Protein 5CGZ (pdb70)

GO terms:
  GO:0019396 gallate catabolic process (P, IDA)
  GO:0047584 4-oxalmesaconate hydratase activity (F, IDA)

CATH classification: 3.40.50.10320

B-factor: mean 38.68, std 11.39, range [23.69, 108.83]

Secondary structure (DSSP, 8-state):
--EEEEEESSTTHHHHHHHHHHHHHHHTT-EEEEEES---TTTS-HHHHHSTT--HHHHHHHHHHHHHHHHHHHTEEEEE----SSS----HHHHHHHHHHHHHH--S-EEE--S--TT-THHHHHHHHHHHHHHHHH-TTSSTTSPPP----EEEE--SSTTTTT---SEEEE-GGGHHHHHHHHTTSTT-HHHHHHHHHHHHHHHHHHHHTT-TT-------EEEEEESS----S---/--EEEEEESSTTHHHHHHHHHHHHHHHTT-EEEEEES---TTTS-HHHHTSTT--HHHHHHHHHHHHHHHHHHHTEEEEE----SSS----HHHHHHHHHHHHHH--S-EEE--S--TT-THHHHHHHHHHHHHHHTT-TTSSTTSPPP----EEEE--SSTTTTT---SEEEE-GGGHHHHHHHHTTSTT-HHHHHHHHHHHHHHHHHHHHTT-TT-S-----EEEEEESS----S---

Sequence (480 aa):
MKSSALVVSAHSADFVWRAGGAIALHAEQGYAMHVVCLSFGERGEESAKLWRKGEMTEAKVKDARREEEAMAAAEEILGASVEFFDIGDYPMRADKDTLFRRLADVYRRVQPEFVLSHSLKDPYNYDHPLAMHLAQEARIIAQAEGYKPGEKIVGAPPVYAFEPHQPEQCEWRPDTFLDITSVWDKKYAAIQCMAGQEHLWEYYTRVALQRGVQAKRNVGITSARNIVYAEGLQSVFPRVTENLAMKSSALVVSAHSADFVWRAGGAIALHAEQGYAMHVVCLSFGERGEESAKLWRKGEMTEAKVKDARREEEAMAAAEILGASVEFFDIGDYPMRADKDDTLFRRLADVYRRVQPEEFVLSHSLKDPYNYDHPLAMHLAQEARIIAQAEGYKPGEKIVGAPPVYAFEPHQPEQCEWRPDTFLDITSVWDKKYAAIQCMAGQEHLWEEYYTRVALQRGVQAKRNVGITSARNIVYAEGLQSSVFPRVTEENLA

Organism: Pseudomonas putida (strain ATCC 47054 / DSM 6125 / CFBP 8728 / NCIMB 11950 / KT2440) (NCBI:txid160488)

Solvent-accessible surface area: 23777 Å² total; per-residue (Å²): 181,94,9,0,0,0,0,0,0,0,2,10,1,0,0,9,22,0,0,0,2,0,0,24,25,26,98,100,33,27,46,3,18,0,0,0,0,0,3,0,2,115,31,50,4,55,113,25,94,183,122,59,156,37,61,64,67,102,0,44,79,37,13,73,117,23,2,87,44,0,2,138,54,1,43,15,65,29,33,36,19,62,51,18,1,90,80,0,167,40,96,151,108,13,18,72,119,0,0,47,2,0,22,149,24,50,7,70,18,0,4,0,4,5,80,116,15,86,126,15,184,6,13,19,46,0,1,98,12,0,31,93,0,9,95,38,0,56,43,132,67,29,93,106,88,81,154,60,3,51,79,9,56,0,48,8,1,16,9,68,62,17,138,103,4,123,14,151,25,62,51,56,37,50,0,36,82,3,21,121,81,6,72,36,0,0,84,26,2,61,32,36,80,151,56,40,90,66,6,31,135,26,1,65,108,28,0,104,68,7,42,164,113,59,33,125,131,32,56,92,88,16,56,45,1,10,1,7,54,37,59,79,123,175,149,63,185,98,159,140,180,96,7,0,0,0,0,0,0,0,2,8,0,0,0,10,21,0,0,0,2,0,0,23,25,25,100,93,29,34,42,4,19,0,0,0,0,0,3,0,1,115,30,49,4,59,106,27,94,187,121,66,157,37,63,66,66,100,0,43,75,30,10,83,126,20,1,106,42,0,2,146,63,1,42,15,64,30,48,48,12,64,40,18,2,88,77,0,167,38,92,149,97,8,16,69,107,0,0,45,4,0,20,149,23,54,8,83,20,0,4,0,5,5,79,114,17,84,129,14,185,5,12,20,48,0,1,97,12,0,29,95,0,10,94,40,0,55,42,133,65,30,92,105,88,81,159,62,4,50,78,10,56,0,49,9,1,15,9,69,62,18,136,98,5,120,14,153,26,64,48,58,36,51,0,47,81,0,29,104,69,6,64,36,0,0,31,19,2,58,23,34,64,162,56,13,87,66,5,20,127,27,1,66,109,29,0,103,70,6,38,159,111,59,33,118,131,39,106,142,112,13,54,48,0,11,1,8,55,39,56,75,123,172,148,61,184,99,159,140

Nearest PDB structures (foldseek):
  5cgz-assembly1_A  TM=1.004E+00  e=6.750E-50  Pseudomonas putida KT2440
  8bgo-assembly1_C  TM=8.346E-01  e=3.603E-15  Thermococcus chitonophagus
  1uan-assembly1_B  TM=8.694E-01  e=1.358E-13  Thermus thermophilus
  1uan-assembly1_A  TM=8.519E-01  e=3.733E-13  Thermus thermophilus
  2ixd-assembly1_A  TM=7.997E-01  e=9.501E-14  Bacillus cereus

InterPro domains:
  IPR003737 N-acetylglucosaminyl phosphatidylinositol deacetylase-related [PF02585] (23-149)
  IPR003737 N-acetylglucosaminyl phosphatidylinositol deacetylase-related [PTHR12993] (14-216)
  IPR024078 Putative deacetylase LmbE-like domain superfamily [G3DSA:3.40.50.10320] (19-258)
  IPR024078 Putative deacetylase LmbE-like domain superfamily [SSF102588] (19-257)

Radius of gyration: 28.7 Å; Cα contacts (8 Å, |Δi|>4): 926; chains: 2; bounding box: 72×42×91 Å

Foldseek 3Di:
DAEAEEFEAALCVCLLWPLLVLLVVVVVVYAYEYEHAAHCLPPNQVVQVPDPPGDSVNSRVLSVVLSCVLCVLSNYHYDYNHQDVPPRDDDVVLLLVLLVVCLVRLHLAYEAAQCFDPPGPSRNVRVVSNVSSLVLQQDCPNVHPRDGHDDRWYKHWADLDQVVRVHDFPDKAQSVVCVVSSLVSVPSPPPPVVSSVSSLVVQQVSQCVVCVVVPVPDPDDRGGIIGIGIPDDDDDDDDD/DAAAEEFALALCCCLLWPLLVLLVVVVVVYAYEYEHAAHCQPPPQVVQVPDPPGDSVNSSVLSVVLSCVLCVLSVYHYDYNHQDVPPRDDDVVLLQVVLVVCLVGLHLEYEAAQLFDPVGPSRNVRVVSNVVSLVLQQDCPRVHPGDGHDDRWYKHWADPDQVVRVHDFPDKAQSVVPVVSSLVSVPSPPPPVVSSVSSVVVQQVSQCVVCVVVPVPDPDRRRGIIGIGIDDDDDDDDDD

Structure (mmCIF, N/CA/C/O backbone):
data_5CGZ
#
_entry.id   5CGZ
#
_cell.length_a   201.660
_cell.length_b   201.660
_cell.length_c   201.660
_cell.angle_alpha   90.000
_cell.angle_beta   90.000
_cell.angle_gamma   90.000
#
_symmetry.space_group_name_H-M   'P 41 3 2'
#
loop_
_entity.id
_entity.type
_entity.pdbx_description
1 polymer '4-oxalmesaconate hydratase'
2 non-polymer 'ZINC ION'
3 non-polymer GLYCEROL
4 water water
#
loop_
_atom_site.group_PDB
_atom_site.id
_atom_site.type_symbol
_atom_site.label_atom_id
_atom_site.label_alt_id
_atom_site.label_comp_id
_atom_site.label_asym_id
_atom_site.label_entity_id
_atom_site.label_seq_id
_atom_site.pdbx_PDB_ins_code
_atom_site.Cartn_x
_atom_site.Cartn_y
_atom_site.Cartn_z
_atom_site.occupancy
_atom_site.B_iso_or_equiv
_atom_site.auth_seq_id
_atom_site.auth_comp_id
_atom_site.auth_asym_id
_atom_site.auth_atom_id
_atom_site.pdbx_PDB_model_num
ATOM 1 N N . MET A 1 1 ? -13.666 11.433 -39.601 1.00 36.42 5 MET A N 1
ATOM 2 C CA . MET A 1 1 ? -13.382 10.322 -40.494 1.00 38.36 5 MET A CA 1
ATOM 3 C C . MET A 1 1 ? -13.980 9.019 -39.979 1.00 36.86 5 MET A C 1
ATOM 4 O O . MET A 1 1 ? -14.108 8.828 -38.776 1.00 36.69 5 MET A O 1
ATOM 9 N N . LYS A 1 2 ? -14.353 8.129 -40.893 1.00 35.44 6 LYS A N 1
ATOM 10 C CA . LYS A 1 2 ? -14.770 6.789 -40.504 1.00 38.12 6 LYS A CA 1
ATOM 11 C C . LYS A 1 2 ? -13.589 6.098 -39.832 1.00 36.15 6 LYS A C 1
ATOM 12 O O . LYS A 1 2 ? -12.442 6.243 -40.268 1.00 35.63 6 LYS A O 1
ATOM 18 N N A SER A 1 3 ? -13.870 5.343 -38.777 0.88 35.50 7 SER A N 1
ATOM 19 N N B SER A 1 3 ? -13.855 5.353 -38.765 0.12 35.52 7 SER A N 1
ATOM 20 C CA A SER A 1 3 ? -12.808 4.701 -38.011 0.88 34.41 7 SER A CA 1
ATOM 21 C CA B SER A 1 3 ? -12.780 4.689 -38.036 0.12 34.45 7 SER A CA 1
ATOM 22 C C A SER A 1 3 ? -13.251 3.345 -37.463 0.88 33.30 7 SER A C 1
ATOM 23 C C B SER A 1 3 ? -13.245 3.397 -37.371 0.12 33.36 7 SER A C 1
ATOM 24 O O A SER A 1 3 ? -14.442 3.033 -37.439 0.88 32.29 7 SER A O 1
ATOM 25 O O B SER A 1 3 ? -14.441 3.179 -37.176 0.12 32.84 7 SER A O 1
ATOM 30 N N . ALA A 1 4 ? -12.286 2.542 -37.027 1.00 33.13 8 ALA A N 1
ATOM 31 C CA . ALA A 1 4 ? -12.585 1.265 -36.377 1.00 36.04 8 ALA A CA 1
ATOM 32 C C . ALA A 1 4 ? -11.391 0.843 -35.535 1.00 35.86 8 ALA A C 1
ATOM 33 O O . ALA A 1 4 ? -10.284 1.370 -35.694 1.00 32.25 8 ALA A O 1
ATOM 35 N N . LEU A 1 5 ? -11.622 -0.113 -34.643 1.00 31.97 9 LEU A N 1
ATOM 36 C CA . LEU A 1 5 ? -10.674 -0.436 -33.591 1.00 28.22 9 LEU A CA 1
ATOM 37 C C . LEU A 1 5 ? -10.389 -1.932 -33.521 1.00 32.54 9 LEU A C 1
ATOM 38 O O . LEU A 1 5 ? -11.304 -2.762 -33.616 1.00 31.27 9 LEU A O 1
ATOM 43 N N . VAL A 1 6 ? -9.121 -2.272 -33.342 1.00 28.96 10 VAL A N 1
ATOM 44 C CA . VAL A 1 6 ? -8.733 -3.655 -33.112 1.00 28.21 10 VAL A CA 1
ATOM 45 C C . VAL A 1 6 ? -8.031 -3.735 -31.761 1.00 31.38 10 VAL A C 1
ATOM 46 O O . VAL A 1 6 ? -7.086 -2.988 -31.510 1.00 32.44 10 VAL A O 1
ATOM 50 N N . VAL A 1 7 ? -8.513 -4.604 -30.876 1.00 30.75 11 VAL A N 1
ATOM 51 C CA . VAL A 1 7 ? -7.849 -4.813 -29.586 1.00 25.78 11 VAL A CA 1
ATOM 52 C C . VAL A 1 7 ? -7.151 -6.174 -29.547 1.00 36.32 11 VAL A C 1
ATOM 53 O O . VAL A 1 7 ? -7.795 -7.225 -29.483 1.00 28.93 11 VAL A O 1
ATOM 57 N N . SER A 1 8 ? -5.825 -6.120 -29.586 1.00 29.31 12 SER A N 1
ATOM 58 C CA . SER A 1 8 ? -4.960 -7.284 -29.719 1.00 32.12 12 SER A CA 1
ATOM 59 C C . SER A 1 8 ? -4.282 -7.596 -28.378 1.00 34.54 12 SER A C 1
ATOM 60 O O . SER A 1 8 ? -3.638 -6.718 -27.803 1.00 36.41 12 SER A O 1
ATOM 63 N N . ALA A 1 9 ? -4.430 -8.814 -27.855 1.00 31.54 13 ALA A N 1
ATOM 64 C CA . ALA A 1 9 ? -3.820 -9.130 -26.553 1.00 33.30 13 ALA A CA 1
ATOM 65 C C . ALA A 1 9 ? -2.291 -9.036 -26.612 1.00 33.91 13 ALA A C 1
ATOM 66 O O . ALA A 1 9 ? -1.645 -8.459 -25.735 1.00 33.95 13 ALA A O 1
ATOM 68 N N . HIS A 1 10 ? -1.733 -9.625 -27.659 1.00 32.14 14 HIS A N 1
ATOM 69 C CA . HIS A 1 10 ? -0.300 -9.635 -27.895 1.00 35.61 14 HIS A CA 1
ATOM 70 C C . HIS A 1 10 ? -0.064 -8.965 -29.238 1.00 40.39 14 HIS A C 1
ATOM 71 O O . HIS A 1 10 ? -0.944 -8.983 -30.095 1.00 39.16 14 HIS A O 1
ATOM 78 N N . SER A 1 11 ? 1.117 -8.396 -29.434 1.00 34.68 15 SER A N 1
ATOM 79 C CA . SER A 1 11 ? 1.360 -7.556 -30.605 1.00 37.72 15 SER A CA 1
ATOM 80 C C . SER A 1 11 ? 1.163 -8.274 -31.949 1.00 36.12 15 SER A C 1
ATOM 81 O O . SER A 1 11 ? 0.742 -7.645 -32.907 1.00 38.15 15 SER A O 1
ATOM 84 N N . ALA A 1 12 ? 1.424 -9.579 -32.028 1.00 33.02 16 ALA A N 1
ATOM 85 C CA . ALA A 1 12 ? 1.310 -10.281 -33.315 1.00 38.51 16 ALA A CA 1
ATOM 86 C C . ALA A 1 12 ? -0.129 -10.661 -33.701 1.00 39.30 16 ALA A C 1
ATOM 87 O O . ALA A 1 12 ? -0.436 -10.896 -34.875 1.00 35.01 16 ALA A O 1
ATOM 89 N N . ASP A 1 13 ? -1.012 -10.715 -32.717 1.00 34.88 17 ASP A N 1
ATOM 90 C CA . ASP A 1 13 ? -2.348 -11.236 -32.957 1.00 33.52 17 ASP A CA 1
ATOM 91 C C . ASP A 1 13 ? -3.129 -10.495 -34.037 1.00 36.11 17 ASP A C 1
ATOM 92 O O . ASP A 1 13 ? -3.805 -11.131 -34.840 1.00 33.90 17 ASP A O 1
ATOM 97 N N . PHE A 1 14 ? -3.045 -9.168 -34.079 1.00 31.62 18 PHE A N 1
ATOM 98 C CA . PHE A 1 14 ? -3.847 -8.448 -35.059 1.00 34.60 18 PHE A CA 1
ATOM 99 C C . PHE A 1 14 ? -3.371 -8.771 -36.472 1.00 32.93 18 PHE A C 1
ATOM 100 O O . PHE A 1 14 ? -4.139 -8.658 -37.422 1.00 34.60 18 PHE A O 1
ATOM 108 N N . VAL A 1 15 ? -2.118 -9.199 -36.611 1.00 34.31 19 VAL A N 1
ATOM 109 C CA . VAL A 1 15 ? -1.596 -9.526 -37.936 1.00 33.58 19 VAL A CA 1
ATOM 110 C C . VAL A 1 15 ? -2.162 -10.865 -38.423 1.00 35.29 19 VAL A C 1
ATOM 111 O O . VAL A 1 15 ? -2.719 -10.935 -39.511 1.00 35.25 19 VAL A O 1
ATOM 115 N N . TRP A 1 16 ? -2.050 -11.916 -37.613 1.00 36.48 20 TRP A N 1
ATOM 116 C CA . TRP A 1 16 ? -2.588 -13.224 -38.007 1.00 34.12 20 TRP A CA 1
ATOM 117 C C . TRP A 1 16 ? -4.095 -13.195 -38.232 1.00 34.45 20 TRP A C 1
ATOM 118 O O . TRP A 1 16 ? -4.604 -13.804 -39.178 1.00 33.80 20 TRP A O 1
ATOM 129 N N . ARG A 1 17 ? -4.804 -12.492 -37.354 1.00 30.88 21 ARG A N 1
ATOM 130 C CA . ARG A 1 17 ? -6.252 -12.677 -37.201 1.00 32.59 21 ARG A CA 1
ATOM 131 C C . ARG A 1 17 ? -7.101 -11.552 -37.772 1.00 33.84 21 ARG A C 1
ATOM 132 O O . ARG A 1 17 ? -8.296 -11.741 -37.989 1.00 30.53 21 ARG A O 1
ATOM 140 N N . ALA A 1 18 ? -6.499 -10.385 -37.999 1.00 29.61 22 ALA A N 1
ATOM 141 C CA . ALA A 1 18 ? -7.265 -9.207 -38.411 1.00 29.77 22 ALA A CA 1
ATOM 142 C C . ALA A 1 18 ? -6.627 -8.426 -39.562 1.00 33.12 22 ALA A C 1
ATOM 143 O O . ALA A 1 18 ? -7.153 -7.386 -39.964 1.00 33.98 22 ALA A O 1
ATOM 145 N N . GLY A 1 19 ? -5.494 -8.909 -40.075 1.00 30.87 23 GLY A N 1
ATOM 146 C CA . GLY A 1 19 ? -4.765 -8.192 -41.109 1.00 33.21 23 GLY A CA 1
ATOM 147 C C . GLY A 1 19 ? -5.631 -7.866 -42.316 1.00 35.63 23 GLY A C 1
ATOM 148 O O . GLY A 1 19 ? -5.633 -6.733 -42.808 1.00 35.44 23 GLY A O 1
ATOM 149 N N . GLY A 1 20 ? -6.382 -8.856 -42.786 1.00 32.51 24 GLY A N 1
ATOM 150 C CA . GLY A 1 20 ? -7.291 -8.651 -43.903 1.00 28.00 24 GLY A CA 1
ATOM 151 C C . GLY A 1 20 ? -8.339 -7.594 -43.606 1.00 32.02 24 GLY A C 1
ATOM 152 O O . GLY A 1 20 ? -8.548 -6.681 -44.400 1.00 33.89 24 GLY A O 1
ATOM 153 N N . ALA A 1 21 ? -9.008 -7.718 -42.461 1.00 30.81 25 ALA A N 1
ATOM 154 C CA . ALA A 1 21 ? -10.068 -6.790 -42.103 1.00 32.11 25 ALA A CA 1
ATOM 155 C C . ALA A 1 21 ? -9.522 -5.360 -42.016 1.00 28.86 25 ALA A C 1
ATOM 156 O O . ALA A 1 21 ? -10.188 -4.402 -42.413 1.00 30.14 25 ALA A O 1
ATOM 158 N N . ILE A 1 22 ? -8.314 -5.222 -41.487 1.00 27.06 26 ILE A N 1
ATOM 159 C CA . ILE A 1 22 ? -7.692 -3.906 -41.350 1.00 34.04 26 ILE A CA 1
ATOM 160 C C . ILE A 1 22 ? -7.407 -3.285 -42.726 1.00 34.53 26 ILE A C 1
ATOM 161 O O . ILE A 1 22 ? -7.835 -2.158 -43.012 1.00 32.23 26 ILE A O 1
ATOM 166 N N . ALA A 1 23 ? -6.711 -4.034 -43.581 1.00 32.52 27 ALA A N 1
ATOM 167 C CA . ALA A 1 23 ? -6.356 -3.551 -44.913 1.00 30.97 27 ALA A CA 1
ATOM 168 C C . ALA A 1 23 ? -7.597 -3.263 -45.747 1.00 35.76 27 ALA A C 1
ATOM 169 O O . ALA A 1 23 ? -7.641 -2.273 -46.482 1.00 35.66 27 ALA A O 1
ATOM 171 N N . LEU A 1 24 ? -8.609 -4.121 -45.631 1.00 30.87 28 LEU A N 1
ATOM 172 C CA . LEU A 1 24 ? -9.818 -3.969 -46.434 1.00 31.02 28 LEU A CA 1
ATOM 173 C C . LEU A 1 24 ? -10.562 -2.681 -46.063 1.00 37.74 28 LEU A C 1
ATOM 174 O O . LEU A 1 24 ? -10.953 -1.901 -46.940 1.00 33.72 28 LEU A O 1
ATOM 179 N N . HIS A 1 25 ? -10.769 -2.449 -44.772 1.00 30.64 29 HIS A N 1
ATOM 180 C CA . HIS A 1 25 ? -11.528 -1.267 -44.373 1.00 35.37 29 HIS A CA 1
ATOM 181 C C . HIS A 1 25 ? -10.713 0.027 -44.554 1.00 33.12 29 HIS A C 1
ATOM 182 O O . HIS A 1 25 ? -11.282 1.083 -44.835 1.00 35.01 29 HIS A O 1
ATOM 189 N N . ALA A 1 26 ? -9.395 -0.052 -44.406 1.00 31.30 30 ALA A N 1
ATOM 190 C CA . ALA A 1 26 ? -8.545 1.103 -44.690 1.00 34.12 30 ALA A CA 1
ATOM 191 C C . ALA A 1 26 ? -8.776 1.587 -46.132 1.00 39.37 30 ALA A C 1
ATOM 192 O O . ALA A 1 26 ? -8.877 2.793 -46.389 1.00 38.51 30 ALA A O 1
ATOM 194 N N . GLU A 1 27 ? -8.898 0.645 -47.066 1.00 33.45 31 GLU A N 1
ATOM 195 C CA . GLU A 1 27 ? -9.127 0.998 -48.467 1.00 34.36 31 GLU A CA 1
ATOM 196 C C . GLU A 1 27 ? -10.530 1.547 -48.679 1.00 41.57 31 GLU A C 1
ATOM 197 O O . GLU A 1 27 ? -10.803 2.202 -49.691 1.00 43.36 31 GLU A O 1
ATOM 203 N N . GLN A 1 28 ? -11.416 1.302 -47.718 1.00 34.38 32 GLN A N 1
ATOM 204 C CA . GLN A 1 28 ? -12.748 1.883 -47.774 1.00 32.72 32 GLN A CA 1
ATOM 205 C C . GLN A 1 28 ? -12.812 3.256 -47.114 1.00 34.91 32 GLN A C 1
ATOM 206 O O . GLN A 1 28 ? -13.901 3.822 -46.945 1.00 36.69 32 GLN A O 1
ATOM 212 N N . GLY A 1 29 ? -11.657 3.792 -46.724 1.00 34.73 33 GLY A N 1
ATOM 213 C CA . GLY A 1 29 ? -11.634 5.113 -46.109 1.00 33.99 33 GLY A CA 1
ATOM 214 C C . GLY A 1 29 ? -11.754 5.131 -44.592 1.00 42.12 33 GLY A C 1
ATOM 215 O O . GLY A 1 29 ? -12.124 6.156 -44.005 1.00 39.86 33 GLY A O 1
ATOM 216 N N . TYR A 1 30 ? -11.451 4.001 -43.954 1.00 38.43 34 TYR A N 1
ATOM 217 C CA . TYR A 1 30 ? -11.462 3.915 -42.490 1.00 34.38 34 TYR A CA 1
ATOM 218 C C . TYR A 1 30 ? -10.099 4.239 -41.913 1.00 33.81 34 TYR A C 1
ATOM 219 O O . TYR A 1 30 ? -9.074 3.765 -42.419 1.00 34.91 34 TYR A O 1
ATOM 228 N N . ALA A 1 31 ? -10.092 5.039 -40.849 1.00 35.65 35 ALA A N 1
ATOM 229 C CA . ALA A 1 31 ? -8.908 5.181 -40.015 1.00 38.28 35 ALA A CA 1
ATOM 230 C C . ALA A 1 31 ? -8.889 4.004 -39.052 1.00 37.44 35 ALA A C 1
ATOM 231 O O . ALA A 1 31 ? -9.599 3.994 -38.040 1.00 34.30 35 ALA A O 1
ATOM 233 N N . MET A 1 32 ? -8.103 2.992 -39.397 1.00 35.92 36 MET A N 1
ATOM 234 C CA . MET A 1 32 ? -8.012 1.793 -38.584 1.00 35.07 36 MET A CA 1
ATOM 235 C C . MET A 1 32 ? -6.989 1.994 -37.480 1.00 34.14 36 MET A C 1
ATOM 236 O O . MET A 1 32 ? -5.844 2.341 -37.752 1.00 35.11 36 MET A O 1
ATOM 241 N N . HIS A 1 33 ? -7.407 1.781 -36.234 1.00 30.88 37 HIS A N 1
ATOM 242 C CA . HIS A 1 33 ? -6.494 1.881 -35.096 1.00 29.95 37 HIS A CA 1
ATOM 243 C C . HIS A 1 33 ? -6.369 0.556 -34.347 1.00 33.43 37 HIS A C 1
ATOM 244 O O . HIS A 1 33 ? -7.372 -0.099 -34.050 1.00 31.59 37 HIS A O 1
ATOM 251 N N . VAL A 1 34 ? -5.138 0.185 -34.023 1.00 30.12 38 VAL A N 1
ATOM 252 C CA . VAL A 1 34 ? -4.858 -1.043 -33.294 1.00 30.69 38 VAL A CA 1
ATOM 253 C C . VAL A 1 34 ? -4.283 -0.734 -31.913 1.00 39.37 38 VAL A C 1
ATOM 254 O O . VAL A 1 34 ? -3.316 0.027 -31.788 1.00 33.87 38 VAL A O 1
ATOM 258 N N . VAL A 1 35 ? -4.890 -1.308 -30.879 1.00 32.98 39 VAL A N 1
ATOM 259 C CA . VAL A 1 35 ? -4.278 -1.331 -29.556 1.00 32.48 39 VAL A CA 1
ATOM 260 C C . VAL A 1 35 ? -3.698 -2.722 -29.288 1.00 35.74 39 VAL A C 1
ATOM 261 O O . VAL A 1 35 ? -4.432 -3.714 -29.303 1.00 32.70 39 VAL A O 1
ATOM 265 N N . CYS A 1 36 ? -2.387 -2.788 -29.056 1.00 31.02 40 CYS A N 1
ATOM 266 C CA . CYS A 1 36 ? -1.733 -4.006 -28.580 1.00 32.56 40 CYS A CA 1
ATOM 267 C C . CYS A 1 36 ? -1.526 -3.910 -27.079 1.00 33.03 40 CYS A C 1
ATOM 268 O O . CYS A 1 36 ? -0.718 -3.107 -26.615 1.00 33.95 40 CYS A O 1
ATOM 271 N N . LEU A 1 37 ? -2.245 -4.725 -26.316 1.00 29.88 41 LEU A N 1
ATOM 272 C CA . LEU A 1 37 ? -2.202 -4.601 -24.864 1.00 32.47 41 LEU A CA 1
ATOM 273 C C . LEU A 1 37 ? -0.829 -4.998 -24.322 1.00 33.66 41 LEU A C 1
ATOM 274 O O . LEU A 1 37 ? -0.350 -4.425 -23.340 1.00 33.87 41 LEU A O 1
ATOM 279 N N . SER A 1 38 ? -0.201 -5.974 -24.971 1.00 32.77 42 SER A N 1
ATOM 280 C CA . SER A 1 38 ? 1.138 -6.419 -24.591 1.00 33.53 42 SER A CA 1
ATOM 281 C C . SER A 1 38 ? 1.890 -6.797 -25.856 1.00 35.76 42 SER A C 1
ATOM 282 O O . SER A 1 38 ? 1.342 -6.693 -26.947 1.00 37.84 42 SER A O 1
ATOM 285 N N . PHE A 1 39 ? 3.133 -7.243 -25.723 1.00 32.50 43 PHE A N 1
ATOM 286 C CA . PHE A 1 39 ? 3.915 -7.615 -26.897 1.00 33.54 43 PHE A CA 1
ATOM 287 C C . PHE A 1 39 ? 4.005 -9.126 -27.098 1.00 38.82 43 PHE A C 1
ATOM 288 O O . PHE A 1 39 ? 4.637 -9.584 -28.054 1.00 36.55 43 PHE A O 1
ATOM 296 N N . GLY A 1 40 ? 3.393 -9.899 -26.199 1.00 35.35 44 GLY A N 1
ATOM 297 C CA . GLY A 1 40 ? 3.557 -11.351 -26.218 1.00 33.08 44 GLY A CA 1
ATOM 298 C C . GLY A 1 40 ? 5.003 -11.711 -25.915 1.00 35.16 44 GLY A C 1
ATOM 299 O O . GLY A 1 40 ? 5.521 -12.741 -26.363 1.00 35.29 44 GLY A O 1
ATOM 300 N N . GLU A 1 41 ? 5.651 -10.854 -25.131 1.00 35.09 45 GLU A N 1
ATOM 301 C CA . GLU A 1 41 ? 7.086 -10.958 -24.883 1.00 37.67 45 GLU A CA 1
ATOM 302 C C . GLU A 1 41 ? 7.478 -12.248 -24.139 1.00 34.09 45 GLU A C 1
ATOM 303 O O . GLU A 1 41 ? 8.546 -12.803 -24.375 1.00 37.29 45 GLU A O 1
ATOM 309 N N . ARG A 1 42 ? 6.615 -12.749 -23.267 1.00 32.62 46 ARG A N 1
ATOM 310 C CA . ARG A 1 42 ? 6.955 -13.950 -22.500 1.00 31.87 46 ARG A CA 1
ATOM 311 C C . ARG A 1 42 ? 6.423 -15.254 -23.110 1.00 41.03 46 ARG A C 1
ATOM 312 O O . ARG A 1 42 ? 7.096 -16.287 -23.054 1.00 35.75 46 ARG A O 1
ATOM 320 N N . GLY A 1 43 ? 5.230 -15.220 -23.701 1.00 36.74 47 GLY A N 1
ATOM 321 C CA . GLY A 1 43 ? 4.612 -16.449 -24.176 1.00 35.11 47 GLY A CA 1
ATOM 322 C C . GLY A 1 43 ? 4.453 -16.627 -25.678 1.00 36.74 47 GLY A C 1
ATOM 323 O O . GLY A 1 43 ? 4.031 -17.686 -26.128 1.00 36.34 47 GLY A O 1
ATOM 324 N N A GLU A 1 44 ? 4.764 -15.596 -26.458 0.62 34.64 48 GLU A N 1
ATOM 325 N N B GLU A 1 44 ? 4.811 -15.599 -26.443 0.38 34.70 48 GLU A N 1
ATOM 326 C CA A GLU A 1 44 ? 4.644 -15.686 -27.914 0.62 36.16 48 GLU A CA 1
ATOM 327 C CA B GLU A 1 44 ? 4.648 -15.603 -27.895 0.38 36.22 48 GLU A CA 1
ATOM 328 C C A GLU A 1 44 ? 5.954 -15.260 -28.590 0.62 39.82 48 GLU A C 1
ATOM 329 C C B GLU A 1 44 ? 5.962 -15.282 -28.608 0.38 39.76 48 GLU A C 1
ATOM 330 O O A GLU A 1 44 ? 5.945 -14.679 -29.677 0.62 39.18 48 GLU A O 1
ATOM 331 O O B GLU A 1 44 ? 5.962 -14.794 -29.740 0.38 39.26 48 GLU A O 1
ATOM 342 N N . SER A 1 45 ? 7.080 -15.558 -27.946 1.00 37.05 49 SER A N 1
ATOM 343 C CA . SER A 1 45 ? 8.384 -15.135 -28.460 1.00 38.95 49 SER A CA 1
ATOM 344 C C . SER A 1 45 ? 9.479 -16.187 -28.279 1.00 40.40 49 SER A C 1
ATOM 345 O O . SER A 1 45 ? 10.618 -15.853 -27.958 1.00 37.34 49 SER A O 1
ATOM 348 N N . ALA A 1 46 ? 9.131 -17.452 -28.494 1.00 36.62 50 ALA A N 1
ATOM 349 C CA . ALA A 1 46 ? 10.039 -18.567 -28.227 1.00 39.23 50 ALA A CA 1
ATOM 350 C C . ALA A 1 46 ? 11.363 -18.471 -28.996 1.00 40.31 50 ALA A C 1
ATOM 351 O O . ALA A 1 46 ? 12.428 -18.712 -28.429 1.00 39.30 50 ALA A O 1
ATOM 353 N N . LYS A 1 47 ? 11.293 -18.126 -30.279 1.00 41.61 51 LYS A N 1
ATOM 354 C CA . LYS A 1 47 ? 12.494 -18.009 -31.100 1.00 47.04 51 LYS A CA 1
ATOM 355 C C . LYS A 1 47 ? 13.503 -17.058 -30.472 1.00 50.11 51 LYS A C 1
ATOM 356 O O . LYS A 1 47 ? 14.692 -17.364 -30.396 1.00 50.12 51 LYS A O 1
ATOM 362 N N . LEU A 1 48 ? 13.024 -15.911 -30.003 1.00 44.67 52 LEU A N 1
ATOM 363 C CA . LEU A 1 48 ? 13.915 -14.941 -29.381 1.00 43.41 52 LEU A CA 1
ATOM 364 C C . LEU A 1 48 ? 14.512 -15.475 -28.082 1.00 47.41 52 LEU A C 1
ATOM 365 O O . LEU A 1 48 ? 15.705 -15.313 -27.838 1.00 50.81 52 LEU A O 1
ATOM 370 N N . TRP A 1 49 ? 13.700 -16.121 -27.251 1.00 42.63 53 TRP A N 1
ATOM 371 C CA . TRP A 1 49 ? 14.207 -16.623 -25.974 1.00 41.10 53 TRP A CA 1
ATOM 372 C C . TRP A 1 49 ? 15.257 -17.717 -26.163 1.00 41.35 53 TRP A C 1
ATOM 373 O O . TRP A 1 49 ? 16.067 -17.963 -25.274 1.00 44.03 53 TRP A O 1
ATOM 384 N N . ARG A 1 50 ? 15.251 -18.353 -27.329 1.00 43.02 54 ARG A N 1
ATOM 385 C CA . ARG A 1 50 ? 16.227 -19.389 -27.633 1.00 50.04 54 ARG A CA 1
ATOM 386 C C . ARG A 1 50 ? 17.595 -18.815 -28.036 1.00 49.79 54 ARG A C 1
ATOM 387 O O . ARG A 1 50 ? 18.601 -19.523 -28.012 1.00 51.53 54 ARG A O 1
ATOM 395 N N . LYS A 1 51 ? 17.634 -17.539 -28.401 1.00 48.85 55 LYS A N 1
ATOM 396 C CA . LYS A 1 51 ? 18.907 -16.849 -28.586 1.00 51.49 55 LYS A CA 1
ATOM 397 C C . LYS A 1 51 ? 19.541 -16.600 -27.222 1.00 57.80 55 LYS A C 1
ATOM 398 O O . LYS A 1 51 ? 18.872 -16.667 -26.189 1.00 62.15 55 LYS A O 1
ATOM 404 N N . GLY A 1 52 ? 20.831 -16.300 -27.213 1.00 68.58 56 GLY A N 1
ATOM 405 C CA . GLY A 1 52 ? 21.518 -16.048 -25.961 1.00 71.31 56 GLY A CA 1
ATOM 406 C C . GLY A 1 52 ? 21.334 -14.633 -25.447 1.00 66.12 56 GLY A C 1
ATOM 407 O O . GLY A 1 52 ? 21.139 -13.695 -26.225 1.00 65.52 56 GLY A O 1
ATOM 408 N N . GLU A 1 53 ? 21.391 -14.489 -24.125 1.00 61.38 57 GLU A N 1
ATOM 409 C CA . GLU A 1 53 ? 21.364 -13.179 -23.482 1.00 66.58 57 GLU A CA 1
ATOM 410 C C . GLU A 1 53 ? 20.109 -12.392 -23.840 1.00 65.12 57 GLU A C 1
ATOM 411 O O . GLU A 1 53 ? 20.173 -11.189 -24.101 1.00 58.87 57 GLU A O 1
ATOM 417 N N . MET A 1 54 ? 18.969 -13.070 -23.861 1.00 55.52 58 MET A N 1
ATOM 418 C CA . MET A 1 54 ? 17.724 -12.405 -24.213 1.00 50.29 58 MET A CA 1
ATOM 419 C C . MET A 1 54 ? 17.109 -11.762 -22.975 1.00 45.48 58 MET A C 1
ATOM 420 O O . MET A 1 54 ? 17.287 -12.244 -21.858 1.00 46.19 58 MET A O 1
ATOM 425 N N . THR A 1 55 ? 16.403 -10.656 -23.174 1.00 42.12 59 THR A N 1
ATOM 426 C CA . THR A 1 55 ? 15.691 -9.999 -22.083 1.00 41.22 59 THR A CA 1
ATOM 427 C C . THR A 1 55 ? 14.295 -9.598 -22.547 1.00 41.67 59 THR A C 1
ATOM 428 O O . THR A 1 55 ? 14.048 -9.485 -23.756 1.00 40.49 59 THR A O 1
ATOM 432 N N . GLU A 1 56 ? 13.390 -9.372 -21.597 1.00 38.05 60 GLU A N 1
ATOM 433 C CA . GLU A 1 56 ? 12.044 -8.950 -21.956 1.00 44.39 60 GLU A CA 1
ATOM 434 C C . GLU A 1 56 ? 12.093 -7.626 -22.714 1.00 43.95 60 GLU A C 1
ATOM 435 O O . GLU A 1 56 ? 11.352 -7.432 -23.682 1.00 41.49 60 GLU A O 1
ATOM 441 N N . ALA A 1 57 ? 12.991 -6.734 -22.304 1.00 45.65 61 ALA A N 1
ATOM 442 C CA . ALA A 1 57 ? 13.121 -5.438 -22.969 1.00 42.76 61 ALA A CA 1
ATOM 443 C C . ALA A 1 57 ? 13.538 -5.633 -24.417 1.00 40.00 61 ALA A C 1
ATOM 444 O O . ALA A 1 57 ? 13.003 -4.983 -25.319 1.00 41.18 61 ALA A O 1
ATOM 446 N N . LYS A 1 58 ? 14.478 -6.544 -24.646 1.00 37.13 62 LYS A N 1
ATOM 447 C CA . LYS A 1 58 ? 14.915 -6.820 -26.007 1.00 39.26 62 LYS A CA 1
ATOM 448 C C . LYS A 1 58 ? 13.792 -7.454 -26.823 1.00 44.12 62 LYS A C 1
ATOM 449 O O . LYS A 1 58 ? 13.608 -7.128 -28.000 1.00 41.34 62 LYS A O 1
ATOM 455 N N . VAL A 1 59 ? 13.039 -8.361 -26.204 1.00 40.62 63 VAL A N 1
ATOM 456 C CA . VAL A 1 59 ? 11.934 -9.003 -26.914 1.00 38.02 63 VAL A CA 1
ATOM 457 C C . VAL A 1 59 ? 10.885 -7.965 -27.298 1.00 35.64 63 VAL A C 1
ATOM 458 O O . VAL A 1 59 ? 10.448 -7.910 -28.454 1.00 37.66 63 VAL A O 1
ATOM 462 N N . LYS A 1 60 ? 10.515 -7.118 -26.342 1.00 33.17 64 LYS A N 1
ATOM 463 C CA . LYS A 1 60 ? 9.527 -6.072 -26.603 1.00 36.80 64 LYS A CA 1
ATOM 464 C C . LYS A 1 60 ? 9.948 -5.170 -27.765 1.00 44.39 64 LYS A C 1
ATOM 465 O O . LYS A 1 60 ? 9.114 -4.793 -28.601 1.00 41.51 64 LYS A O 1
ATOM 471 N N . ASP A 1 61 ? 11.234 -4.822 -27.820 1.00 42.82 65 ASP A N 1
ATOM 472 C CA . ASP A 1 61 ? 11.732 -3.974 -28.905 1.00 44.36 65 ASP A CA 1
ATOM 473 C C . ASP A 1 61 ? 11.534 -4.654 -30.247 1.00 40.02 65 ASP A C 1
ATOM 474 O O . ASP A 1 61 ? 11.062 -4.035 -31.201 1.00 41.81 65 ASP A O 1
ATOM 479 N N . ALA A 1 62 ? 11.906 -5.929 -30.325 1.00 36.91 66 ALA A N 1
ATOM 480 C CA . ALA A 1 62 ? 11.750 -6.671 -31.570 1.00 37.31 66 ALA A CA 1
ATOM 481 C C . ALA A 1 62 ? 10.263 -6.769 -31.959 1.00 42.48 66 ALA A C 1
ATOM 482 O O . ALA A 1 62 ? 9.890 -6.514 -33.109 1.00 45.05 66 ALA A O 1
ATOM 484 N N . ARG A 1 63 ? 9.414 -7.114 -30.995 1.00 40.03 67 ARG A N 1
ATOM 485 C CA . ARG A 1 63 ? 7.975 -7.224 -31.251 1.00 38.72 67 ARG A CA 1
ATOM 486 C C . ARG A 1 63 ? 7.364 -5.884 -31.681 1.00 37.58 67 ARG A C 1
ATOM 487 O O . ARG A 1 63 ? 6.536 -5.837 -32.593 1.00 36.16 67 ARG A O 1
ATOM 495 N N . ARG A 1 64 ? 7.769 -4.801 -31.014 1.00 35.52 68 ARG A N 1
ATOM 496 C CA . ARG A 1 64 ? 7.267 -3.463 -31.331 1.00 35.53 68 ARG A CA 1
ATOM 497 C C . ARG A 1 64 ? 7.588 -3.088 -32.778 1.00 40.47 68 ARG A C 1
ATOM 498 O O . ARG A 1 64 ? 6.737 -2.562 -33.503 1.00 37.91 68 ARG A O 1
ATOM 506 N N A GLU A 1 65 ? 8.812 -3.368 -33.208 0.52 39.23 69 GLU A N 1
ATOM 507 N N B GLU A 1 65 ? 8.824 -3.356 -33.188 0.48 39.24 69 GLU A N 1
ATOM 508 C CA A GLU A 1 65 ? 9.227 -2.987 -34.552 0.52 43.22 69 GLU A CA 1
ATOM 509 C CA B GLU A 1 65 ? 9.274 -3.031 -34.537 0.48 43.23 69 GLU A CA 1
ATOM 510 C C A GLU A 1 65 ? 8.462 -3.788 -35.603 0.52 39.55 69 GLU A C 1
ATOM 511 C C B GLU A 1 65 ? 8.450 -3.782 -35.576 0.48 39.56 69 GLU A C 1
ATOM 512 O O A GLU A 1 65 ? 8.074 -3.254 -36.641 0.52 38.63 69 GLU A O 1
ATOM 513 O O B GLU A 1 65 ? 8.013 -3.209 -36.574 0.48 38.65 69 GLU A O 1
ATOM 524 N N . GLU A 1 66 ? 8.241 -5.071 -35.328 1.00 39.68 70 GLU A N 1
ATOM 525 C CA . GLU A 1 66 ? 7.456 -5.909 -36.227 1.00 38.69 70 GLU A CA 1
ATOM 526 C C . GLU A 1 66 ? 6.031 -5.390 -36.374 1.00 35.77 70 GLU A C 1
ATOM 527 O O . GLU A 1 66 ? 5.517 -5.283 -37.487 1.00 35.27 70 GLU A O 1
ATOM 533 N N . ALA A 1 67 ? 5.408 -5.052 -35.247 1.00 32.50 71 ALA A N 1
ATOM 534 C CA . ALA A 1 67 ? 4.023 -4.594 -35.247 1.00 34.63 71 ALA A CA 1
ATOM 535 C C . ALA A 1 67 ? 3.885 -3.280 -36.006 1.00 41.17 71 ALA A C 1
ATOM 536 O O . ALA A 1 67 ? 2.950 -3.095 -36.793 1.00 37.10 71 ALA A O 1
ATOM 538 N N . MET A 1 68 ? 4.828 -2.369 -35.780 1.00 37.77 72 MET A N 1
ATOM 539 C CA . MET A 1 68 ? 4.807 -1.089 -36.481 1.00 37.57 72 MET A CA 1
ATOM 540 C C . MET A 1 68 ? 4.989 -1.277 -37.979 1.00 34.80 72 MET A C 1
ATOM 541 O O . MET A 1 68 ? 4.335 -0.601 -38.769 1.00 35.67 72 MET A O 1
ATOM 546 N N . ALA A 1 69 ? 5.860 -2.206 -38.368 1.00 33.32 73 ALA A N 1
ATOM 547 C CA . ALA A 1 69 ? 6.060 -2.494 -39.787 1.00 38.46 73 ALA A CA 1
ATOM 548 C C . ALA A 1 69 ? 4.788 -3.083 -40.403 1.00 38.04 73 ALA A C 1
ATOM 549 O O . ALA A 1 69 ? 4.370 -2.683 -41.489 1.00 37.76 73 ALA A O 1
ATOM 551 N N . ALA A 1 70 ? 4.164 -4.025 -39.698 1.00 37.66 74 ALA A N 1
ATOM 552 C CA . ALA A 1 70 ? 2.932 -4.648 -40.187 1.00 34.95 74 ALA A CA 1
ATOM 553 C C . ALA A 1 70 ? 1.804 -3.624 -40.299 1.00 35.20 74 ALA A C 1
ATOM 554 O O . ALA A 1 70 ? 1.075 -3.589 -41.298 1.00 35.79 74 ALA A O 1
ATOM 556 N N . ALA A 1 71 ? 1.660 -2.795 -39.270 1.00 34.36 75 ALA A N 1
ATOM 557 C CA . ALA A 1 71 ? 0.618 -1.773 -39.263 1.00 38.25 75 ALA A CA 1
ATOM 558 C C . ALA A 1 71 ? 0.744 -0.834 -40.459 1.00 35.58 75 ALA A C 1
ATOM 559 O O . ALA A 1 71 ? -0.258 -0.451 -41.062 1.00 38.98 75 ALA A O 1
ATOM 561 N N A GLU A 1 72 ? 1.983 -0.469 -40.786 0.50 40.20 76 GLU A N 1
ATOM 562 N N B GLU A 1 72 ? 1.969 -0.459 -40.808 0.50 40.21 76 GLU A N 1
ATOM 563 C CA A GLU A 1 72 ? 2.269 0.433 -41.902 0.50 42.18 76 GLU A CA 1
ATOM 564 C CA B GLU A 1 72 ? 2.165 0.478 -41.913 0.50 42.12 76 GLU A CA 1
ATOM 565 C C A GLU A 1 72 ? 1.795 -0.191 -43.209 0.50 39.00 76 GLU A C 1
ATOM 566 C C B GLU A 1 72 ? 1.790 -0.185 -43.241 0.50 38.99 76 GLU A C 1
ATOM 567 O O A GLU A 1 72 ? 1.118 0.448 -44.010 0.50 41.55 76 GLU A O 1
ATOM 568 O O B GLU A 1 72 ? 1.169 0.440 -44.096 0.50 41.54 76 GLU A O 1
ATOM 579 N N . ILE A 1 73 ? 2.149 -1.455 -43.404 1.00 37.09 77 ILE A N 1
ATOM 580 C CA . ILE A 1 73 ? 1.734 -2.212 -44.586 1.00 38.85 77 ILE A CA 1
ATOM 581 C C . ILE A 1 73 ? 0.209 -2.328 -44.699 1.00 40.72 77 ILE A C 1
ATOM 582 O O . ILE A 1 73 ? -0.356 -2.176 -45.784 1.00 38.81 77 ILE A O 1
ATOM 587 N N . LEU A 1 74 ? -0.456 -2.583 -43.573 1.00 37.01 78 LEU A N 1
ATOM 588 C CA . LEU A 1 74 ? -1.902 -2.788 -43.576 1.00 37.39 78 LEU A CA 1
ATOM 589 C C . LEU A 1 74 ? -2.664 -1.466 -43.702 1.00 37.43 78 LEU A C 1
ATOM 590 O O . LEU A 1 74 ? -3.800 -1.444 -44.175 1.00 36.47 78 LEU A O 1
ATOM 595 N N . GLY A 1 75 ? -2.038 -0.367 -43.287 1.00 34.84 79 GLY A N 1
ATOM 596 C CA . GLY A 1 75 ? -2.690 0.933 -43.319 1.00 35.93 79 GLY A CA 1
ATOM 597 C C . GLY A 1 75 ? -3.398 1.282 -42.014 1.00 39.60 79 GLY A C 1
ATOM 598 O O . GLY A 1 75 ? -4.450 1.915 -42.021 1.00 42.89 79 GLY A O 1
ATOM 599 N N . ALA A 1 76 ? -2.826 0.870 -40.887 1.00 35.56 80 ALA A N 1
ATOM 600 C CA . ALA A 1 76 ? -3.409 1.174 -39.581 1.00 35.13 80 ALA A CA 1
ATOM 601 C C . ALA A 1 76 ? -2.436 1.947 -38.720 1.00 36.51 80 ALA A C 1
ATOM 602 O O . ALA A 1 76 ? -1.227 1.863 -38.920 1.00 35.30 80 ALA A O 1
ATOM 604 N N . SER A 1 77 ? -2.958 2.688 -37.749 1.00 33.12 81 SER A N 1
ATOM 605 C CA . SER A 1 77 ? -2.111 3.199 -36.683 1.00 34.86 81 SER A CA 1
ATOM 606 C C . SER A 1 77 ? -2.118 2.170 -35.557 1.00 41.49 81 SER A C 1
ATOM 607 O O . SER A 1 77 ? -3.039 1.352 -35.469 1.00 36.34 81 SER A O 1
ATOM 610 N N . VAL A 1 78 ? -1.094 2.191 -34.710 1.00 37.61 82 VAL A N 1
ATOM 611 C CA . VAL A 1 78 ? -0.992 1.218 -33.624 1.00 34.69 82 VAL A CA 1
ATOM 612 C C . VAL A 1 78 ? -0.396 1.851 -32.368 1.00 40.51 82 VAL A C 1
ATOM 613 O O . VAL A 1 78 ? 0.513 2.679 -32.450 1.00 34.63 82 VAL A O 1
ATOM 617 N N . GLU A 1 79 ? -0.931 1.488 -31.207 1.00 34.28 83 GLU A N 1
ATOM 618 C CA . GLU A 1 79 ? -0.338 1.920 -29.947 1.00 36.20 83 GLU A CA 1
ATOM 619 C C . GLU A 1 79 ? -0.157 0.717 -29.036 1.00 41.16 83 GLU A C 1
ATOM 620 O O . GLU A 1 79 ? -0.806 -0.319 -29.224 1.00 34.96 83 GLU A O 1
ATOM 626 N N . PHE A 1 80 ? 0.726 0.861 -28.051 1.00 34.12 84 PHE A N 1
ATOM 627 C CA . PHE A 1 80 ? 1.130 -0.251 -27.200 1.00 33.47 84 PHE A CA 1
ATOM 628 C C . PHE A 1 80 ? 0.918 0.062 -25.719 1.00 38.89 84 PHE A C 1
ATOM 629 O O . PHE A 1 80 ? 1.589 0.933 -25.178 1.00 39.15 84 PHE A O 1
ATOM 637 N N . PHE A 1 81 ? -0.014 -0.629 -25.063 1.00 31.70 85 PHE A N 1
ATOM 638 C CA . PHE A 1 81 ? -0.253 -0.373 -23.645 1.00 33.40 85 PHE A CA 1
ATOM 639 C C . PHE A 1 81 ? 0.862 -0.951 -22.781 1.00 36.32 85 PHE A C 1
ATOM 640 O O . PHE A 1 81 ? 1.058 -0.508 -21.652 1.00 36.11 85 PHE A O 1
ATOM 648 N N . ASP A 1 82 ? 1.555 -1.963 -23.298 1.00 31.47 86 ASP A N 1
ATOM 649 C CA . ASP A 1 82 ? 2.644 -2.618 -22.573 1.00 32.20 86 ASP A CA 1
ATOM 650 C C . ASP A 1 82 ? 2.286 -3.032 -21.140 1.00 38.94 86 ASP A C 1
ATOM 651 O O . ASP A 1 82 ? 2.982 -2.650 -20.193 1.00 38.66 86 ASP A O 1
ATOM 656 N N . ILE A 1 83 ? 1.226 -3.823 -20.964 1.00 35.46 87 ILE A N 1
ATOM 657 C CA . ILE A 1 83 ? 0.841 -4.228 -19.611 1.00 35.32 87 ILE A CA 1
ATOM 658 C 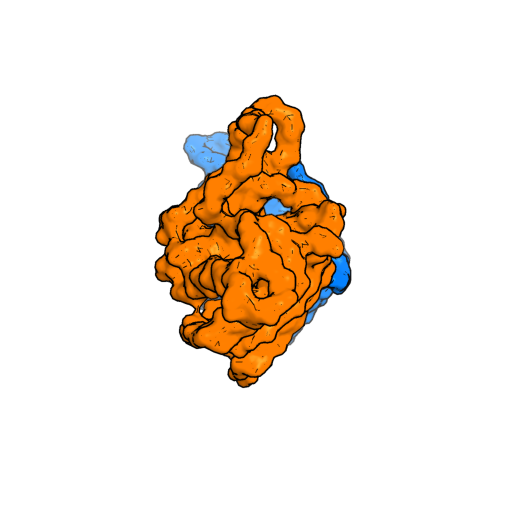C . ILE A 1 83 ? 1.349 -5.621 -19.224 1.00 33.01 87 ILE A C 1
ATOM 659 O O . ILE A 1 83 ? 1.122 -6.069 -18.099 1.00 36.93 87 ILE A O 1
ATOM 664 N N . GLY A 1 84 ? 2.033 -6.299 -20.141 1.00 33.50 88 GLY A N 1
ATOM 665 C CA . GLY A 1 84 ? 2.633 -7.592 -19.832 1.00 34.09 88 GLY A CA 1
ATOM 666 C C . GLY A 1 84 ? 1.761 -8.795 -20.167 1.00 34.38 88 GLY A C 1
ATOM 667 O O . GLY A 1 84 ? 0.543 -8.764 -19.967 1.00 37.13 88 GLY A O 1
ATOM 668 N N . ASP A 1 85 ? 2.385 -9.857 -20.674 1.00 33.60 89 ASP A N 1
ATOM 669 C CA . ASP A 1 85 ? 1.669 -11.088 -21.012 1.00 33.34 89 ASP A CA 1
ATOM 670 C C . ASP A 1 85 ? 2.096 -12.247 -20.111 1.00 33.03 89 ASP A C 1
ATOM 671 O O . ASP A 1 85 ? 3.123 -12.167 -19.440 1.00 35.85 89 ASP A O 1
ATOM 676 N N . TYR A 1 86 ? 1.303 -13.316 -20.104 1.00 34.57 90 TYR A N 1
ATOM 677 C CA . TYR A 1 86 ? 1.655 -14.563 -19.413 1.00 34.75 90 TYR A CA 1
ATOM 678 C C . TYR A 1 86 ? 2.208 -14.369 -18.013 1.00 38.12 90 TYR A C 1
ATOM 679 O O . TYR A 1 86 ? 3.353 -14.727 -17.761 1.00 37.68 90 TYR A O 1
ATOM 688 N N . PRO A 1 87 ? 1.394 -13.838 -17.090 1.00 34.69 91 PRO A N 1
ATOM 689 C CA . PRO A 1 87 ? -0.017 -13.507 -17.289 1.00 34.17 91 PRO A CA 1
ATOM 690 C C . PRO A 1 87 ? -0.255 -12.044 -17.610 1.00 39.16 91 PRO A C 1
ATOM 691 O O . PRO A 1 87 ? 0.402 -11.158 -17.052 1.00 38.85 91 PRO A O 1
ATOM 695 N N . MET A 1 88 ? -1.219 -11.794 -18.486 1.00 35.94 92 MET A N 1
ATOM 696 C CA . MET A 1 88 ? -1.759 -10.457 -18.650 1.00 33.11 92 MET A CA 1
ATOM 697 C C . MET A 1 88 ? -2.768 -10.187 -17.532 1.00 37.79 92 MET A C 1
ATOM 698 O O . MET A 1 88 ? -3.643 -11.010 -17.259 1.00 35.12 92 MET A O 1
ATOM 703 N N . ARG A 1 89 ? -2.628 -9.042 -16.873 1.00 36.36 93 ARG A N 1
ATOM 704 C CA . ARG A 1 89 ? -3.576 -8.607 -15.846 1.00 34.20 93 ARG A CA 1
ATOM 705 C C . ARG A 1 89 ? -3.928 -7.141 -16.063 1.00 37.88 93 ARG A C 1
ATOM 706 O O . ARG A 1 89 ? -3.067 -6.348 -16.420 1.00 38.51 93 ARG A O 1
ATOM 714 N N . ALA A 1 90 ? -5.189 -6.779 -15.850 1.00 36.50 94 ALA A N 1
ATOM 715 C CA . ALA A 1 90 ? -5.618 -5.394 -16.001 1.00 41.38 94 ALA A CA 1
ATOM 716 C C . ALA A 1 90 ? -6.324 -4.907 -14.740 1.00 44.34 94 ALA A C 1
ATOM 717 O O . ALA A 1 90 ? -6.846 -5.710 -13.964 1.00 48.88 94 ALA A O 1
ATOM 719 N N . ASP A 1 91 ? -6.327 -3.595 -14.527 1.00 43.62 95 ASP A N 1
ATOM 720 C CA . ASP A 1 91 ? -7.097 -2.999 -13.436 1.00 44.20 95 ASP A CA 1
ATOM 721 C C . ASP A 1 91 ? -7.995 -1.885 -13.979 1.00 43.62 95 ASP A C 1
ATOM 722 O O . ASP A 1 91 ? -8.105 -1.714 -15.199 1.00 38.79 95 ASP A O 1
ATOM 727 N N . LYS A 1 92 ? -8.643 -1.140 -13.082 1.00 38.69 96 LYS A N 1
ATOM 728 C CA . LYS A 1 92 ? -9.532 -0.056 -13.498 1.00 42.55 96 LYS A CA 1
ATOM 729 C C . LYS A 1 92 ? -8.817 0.915 -14.424 1.00 39.08 96 LYS A C 1
AT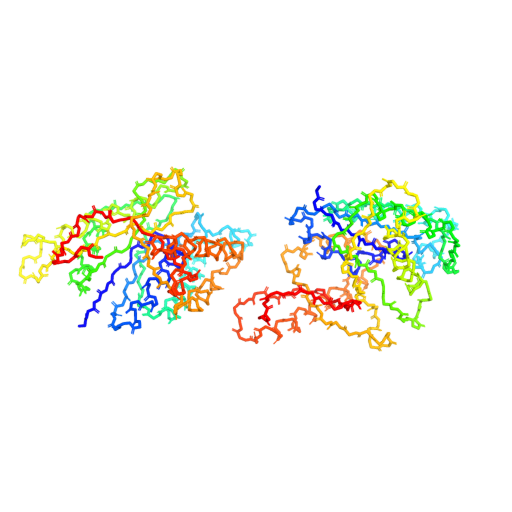OM 730 O O . LYS A 1 92 ? -9.403 1.420 -15.385 1.00 38.99 96 LYS A O 1
ATOM 736 N N . ASP A 1 93 ? -7.541 1.156 -14.154 1.00 36.27 97 ASP A N 1
ATOM 737 C CA . ASP A 1 93 ? -6.788 2.097 -14.973 1.00 40.98 97 ASP A CA 1
ATOM 738 C C . ASP A 1 93 ? -6.572 1.632 -16.410 1.00 37.82 97 ASP A C 1
ATOM 739 O O . ASP A 1 93 ? -6.626 2.440 -17.344 1.00 35.83 97 ASP A O 1
ATOM 744 N N . THR A 1 94 ? -6.310 0.340 -16.588 1.00 34.49 98 THR A N 1
ATOM 745 C CA . THR A 1 94 ? -6.241 -0.238 -17.932 1.00 36.13 98 THR A CA 1
ATOM 746 C C . THR A 1 94 ? -7.558 -0.005 -18.643 1.00 30.05 98 THR A C 1
ATOM 747 O O . THR A 1 94 ? -7.601 0.438 -19.791 1.00 31.98 98 THR A O 1
ATOM 751 N N . LEU A 1 95 ? -8.637 -0.302 -17.928 1.00 30.03 99 LEU A N 1
ATOM 752 C CA . LEU A 1 95 ? -9.990 -0.153 -18.453 1.00 34.20 99 LEU A CA 1
ATOM 753 C C . LEU A 1 95 ? -10.269 1.278 -18.908 1.00 30.96 99 LEU A C 1
ATOM 754 O O . LEU A 1 95 ? -10.767 1.500 -20.016 1.00 32.48 99 LEU A O 1
ATOM 759 N N . PHE A 1 96 ? -9.939 2.254 -18.062 1.00 33.91 100 PHE A N 1
ATOM 760 C CA . PHE A 1 96 ? -10.155 3.662 -18.411 1.00 35.15 100 PHE A CA 1
ATOM 761 C C . PHE A 1 96 ? -9.245 4.108 -19.574 1.00 33.76 100 PHE A C 1
ATOM 762 O O . PHE A 1 96 ? -9.661 4.887 -20.439 1.00 34.34 100 PHE A O 1
ATOM 770 N N . ARG A 1 97 ? -8.009 3.619 -19.590 1.00 30.33 101 ARG A N 1
ATOM 771 C CA A ARG A 1 97 ? -7.127 3.904 -20.712 0.42 35.65 101 ARG A CA 1
ATOM 772 C CA B ARG A 1 97 ? -7.093 3.849 -20.712 0.58 35.67 101 ARG A CA 1
ATOM 773 C C . ARG A 1 97 ? -7.774 3.447 -22.020 1.00 36.43 101 ARG A C 1
ATOM 774 O O . ARG A 1 97 ? -7.780 4.190 -22.999 1.00 33.64 101 ARG A O 1
ATOM 789 N N . LEU A 1 98 ? -8.345 2.243 -22.029 1.00 33.22 102 LEU A N 1
ATOM 790 C CA . LEU A 1 98 ? -8.991 1.731 -23.233 1.00 28.41 102 LEU A CA 1
ATOM 791 C C . LEU A 1 98 ? -10.284 2.493 -23.546 1.00 29.14 102 LEU A C 1
ATOM 792 O O . LEU A 1 98 ? -10.579 2.766 -24.709 1.00 32.06 102 LEU A O 1
ATOM 797 N N . ALA A 1 99 ? -11.058 2.839 -22.519 1.00 28.02 103 ALA A N 1
ATOM 798 C CA . ALA A 1 99 ? -12.259 3.646 -22.736 1.00 29.52 103 ALA A CA 1
ATOM 799 C C . ALA A 1 99 ? -11.907 4.984 -23.384 1.00 33.14 103 ALA A C 1
ATOM 800 O O . ALA A 1 99 ? -12.662 5.494 -24.217 1.00 34.82 103 ALA A O 1
ATOM 802 N N . ASP A 1 100 ? -10.763 5.552 -23.005 1.00 32.78 104 ASP A N 1
ATOM 803 C CA . ASP A 1 100 ? -10.316 6.805 -23.614 1.00 33.24 104 ASP A CA 1
ATOM 804 C C . ASP A 1 100 ? -9.956 6.610 -25.091 1.00 34.74 104 ASP A C 1
ATOM 805 O O . ASP A 1 100 ? -10.195 7.496 -25.909 1.00 33.99 104 ASP A O 1
ATOM 810 N N . VAL A 1 101 ? -9.382 5.460 -25.438 1.00 32.45 105 VAL A N 1
ATOM 811 C CA . VAL A 1 101 ? -9.133 5.167 -26.848 1.00 30.34 105 VAL A CA 1
ATOM 812 C C . VAL A 1 101 ? -10.456 5.158 -27.610 1.00 33.02 105 VAL A C 1
ATOM 813 O O . VAL A 1 101 ? -10.556 5.736 -28.695 1.00 32.14 105 VAL A O 1
ATOM 817 N N . TYR A 1 102 ? -11.475 4.514 -27.037 1.00 29.34 106 TYR A N 1
ATOM 818 C CA . TYR A 1 102 ? -12.805 4.489 -27.648 1.00 29.03 106 TYR A CA 1
ATOM 819 C C . TYR A 1 102 ? -13.346 5.897 -27.861 1.00 34.00 106 TYR A C 1
ATOM 820 O O . TYR A 1 102 ? -13.876 6.214 -28.928 1.00 32.28 106 TYR A O 1
ATOM 829 N N . ARG A 1 103 ? -13.240 6.730 -26.829 1.00 31.10 107 ARG A N 1
ATOM 830 C CA . ARG A 1 103 ? -13.764 8.094 -26.900 1.00 37.29 107 ARG A CA 1
ATOM 831 C C . ARG A 1 103 ? -13.049 8.897 -27.999 1.00 37.49 107 ARG A C 1
ATOM 832 O O . ARG A 1 103 ? -13.665 9.700 -28.693 1.00 36.67 107 ARG A O 1
ATOM 840 N N . ARG A 1 104 ? -11.755 8.655 -28.170 1.00 31.29 108 ARG A N 1
ATOM 841 C CA . ARG A 1 104 ? -10.967 9.364 -29.177 1.00 35.53 108 ARG A CA 1
ATOM 842 C C . ARG A 1 104 ? -11.204 8.831 -30.594 1.00 37.48 108 ARG A C 1
ATOM 843 O O . ARG A 1 104 ? -11.378 9.592 -31.539 1.00 36.57 108 ARG A O 1
ATOM 851 N N . VAL A 1 105 ? -11.214 7.514 -30.739 1.00 35.38 109 VAL A N 1
ATOM 852 C CA . VAL A 1 105 ? -11.330 6.902 -32.054 1.00 30.90 109 VAL A CA 1
ATOM 853 C C . VAL A 1 105 ? -12.778 6.873 -32.562 1.00 34.52 109 VAL A C 1
ATOM 854 O O . VAL A 1 105 ? -13.022 6.979 -33.766 1.00 33.37 109 VAL A O 1
ATOM 858 N N . GLN A 1 106 ? -13.731 6.740 -31.643 1.00 30.67 110 GLN A N 1
ATOM 859 C CA . GLN A 1 106 ? -15.144 6.595 -32.007 1.00 33.27 110 GLN A CA 1
ATOM 860 C C . GLN A 1 106 ? -15.349 5.516 -33.083 1.00 32.78 110 GLN A C 1
ATOM 861 O O . GLN A 1 106 ? -15.927 5.776 -34.138 1.00 32.70 110 GLN A O 1
ATOM 867 N N . PRO A 1 107 ? -14.874 4.292 -32.820 1.00 35.69 111 PRO A N 1
ATOM 868 C CA . PRO A 1 107 ? -14.873 3.265 -33.875 1.00 29.16 111 PRO A CA 1
ATOM 869 C C . PRO A 1 107 ? -16.275 2.835 -34.319 1.00 31.05 111 PRO A C 1
ATOM 870 O O . PRO A 1 107 ? -17.212 2.837 -33.513 1.00 31.10 111 PRO A O 1
ATOM 874 N N . GLU A 1 108 ? -16.408 2.470 -35.595 1.00 29.75 112 GLU A N 1
ATOM 875 C CA . GLU A 1 108 ? -17.665 1.946 -36.123 1.00 31.88 112 GLU A CA 1
ATOM 876 C C . GLU A 1 108 ? -17.836 0.476 -35.790 1.00 32.86 112 GLU A C 1
ATOM 877 O O . GLU A 1 108 ? -18.956 -0.038 -35.780 1.00 31.11 112 GLU A O 1
ATOM 883 N N . PHE A 1 109 ? -16.719 -0.205 -35.556 1.00 29.29 113 PHE A N 1
ATOM 884 C CA . PHE A 1 109 ? -16.764 -1.597 -35.121 1.00 28.01 113 PHE A CA 1
ATOM 885 C C . PHE A 1 109 ? -15.465 -1.941 -34.412 1.00 34.17 113 PHE A C 1
ATOM 886 O O . PHE A 1 109 ? -14.476 -1.203 -34.515 1.00 30.01 113 PHE A O 1
ATOM 894 N N . VAL A 1 110 ? -15.485 -3.046 -33.672 1.00 32.27 114 VAL A N 1
ATOM 895 C CA . VAL A 1 110 ? -14.330 -3.485 -32.897 1.00 26.10 114 VAL A CA 1
ATOM 896 C C . VAL A 1 110 ? -14.011 -4.953 -33.177 1.00 29.62 114 VAL A C 1
ATOM 897 O O . VAL A 1 110 ? -14.911 -5.792 -33.232 1.00 28.52 114 VAL A O 1
ATOM 901 N N . LEU A 1 111 ? -12.730 -5.263 -33.356 1.00 26.93 115 LEU A N 1
ATOM 902 C CA . LEU A 1 111 ? -12.299 -6.654 -33.494 1.00 27.44 115 LEU A CA 1
ATOM 903 C C . LEU A 1 111 ? -11.433 -7.040 -32.300 1.00 31.56 115 LEU A C 1
ATOM 904 O O . LEU A 1 111 ? -10.534 -6.286 -31.913 1.00 31.23 115 LEU A O 1
ATOM 909 N N . SER A 1 112 ? -11.700 -8.197 -31.701 1.00 28.69 116 SER A N 1
ATOM 910 C CA . SER A 1 112 ? -10.820 -8.700 -30.650 1.00 24.42 116 SER A CA 1
ATOM 911 C C . SER A 1 112 ? -10.917 -10.228 -30.584 1.00 28.24 116 SER A C 1
ATOM 912 O O . SER A 1 112 ? -11.406 -10.856 -31.531 1.00 29.08 116 SER A O 1
ATOM 915 N N . HIS A 1 113 ? -10.463 -10.817 -29.476 1.00 27.51 117 HIS A N 1
ATOM 916 C CA . HIS A 1 113 ? -10.332 -12.282 -29.359 1.00 29.80 117 HIS A CA 1
ATOM 917 C C . HIS A 1 113 ? -11.624 -12.997 -28.953 1.00 28.27 117 HIS A C 1
ATOM 918 O O . HIS A 1 113 ? -12.558 -12.373 -28.463 1.00 27.42 117 HIS A O 1
ATOM 925 N N . SER A 1 114 ? -11.655 -14.316 -29.124 1.00 29.16 118 SER A N 1
ATOM 926 C CA . SER A 1 114 ? -12.779 -15.117 -28.644 1.00 28.62 118 SER A CA 1
ATOM 927 C C . SER A 1 114 ? -12.850 -15.050 -27.123 1.00 29.59 118 SER A C 1
ATOM 928 O O . SER A 1 114 ? -11.831 -14.837 -26.459 1.00 29.15 118 SER A O 1
ATOM 931 N N . LEU A 1 115 ? -14.041 -15.252 -26.567 1.00 30.71 119 LEU A N 1
ATOM 932 C CA . LEU A 1 115 ? -14.236 -15.142 -25.117 1.00 31.07 119 LEU A CA 1
ATOM 933 C C . LEU A 1 115 ? -13.836 -16.412 -24.370 1.00 35.07 119 LEU A C 1
ATOM 934 O O . LEU A 1 115 ? -13.755 -16.414 -23.151 1.00 35.80 119 LEU A O 1
ATOM 939 N N . LYS A 1 116 ? -13.590 -17.493 -25.102 1.00 30.89 120 LYS A N 1
ATOM 940 C CA . LYS A 1 116 ? -13.001 -18.684 -24.507 1.00 30.30 120 LYS A CA 1
ATOM 941 C C . LYS A 1 116 ? -11.747 -19.045 -25.282 1.00 32.43 120 LYS A C 1
ATOM 942 O O . LYS A 1 116 ? -11.687 -18.866 -26.501 1.00 29.03 120 LYS A O 1
ATOM 948 N N . ASP A 1 117 ? -10.746 -19.550 -24.568 1.00 29.88 121 ASP A N 1
ATOM 949 C CA . ASP A 1 117 ? -9.499 -19.969 -25.190 1.00 31.18 121 ASP A CA 1
ATOM 950 C C . ASP A 1 117 ? -8.708 -20.798 -24.192 1.00 35.79 121 ASP A C 1
ATOM 951 O O . ASP A 1 117 ? -7.988 -20.250 -23.354 1.00 33.49 121 ASP A O 1
ATOM 956 N N . PRO A 1 118 ? -8.855 -22.125 -24.271 1.00 35.23 122 PRO A N 1
ATOM 957 C CA . PRO A 1 118 ? -8.153 -23.016 -23.339 1.00 32.19 122 PRO A CA 1
ATOM 958 C C . PRO A 1 118 ? -6.639 -23.051 -23.580 1.00 30.42 122 PRO A C 1
ATOM 959 O O . PRO A 1 118 ? -5.919 -23.689 -22.815 1.00 31.81 122 PRO A O 1
ATOM 963 N N . TYR A 1 119 ? -6.157 -22.363 -24.610 1.00 29.92 123 TYR A N 1
ATOM 964 C CA . TYR A 1 119 ? -4.719 -22.345 -24.877 1.00 35.01 123 TYR A CA 1
ATOM 965 C C . TYR A 1 119 ? -4.046 -21.040 -24.450 1.00 35.80 123 TYR A C 1
ATOM 966 O O . TYR A 1 119 ? -2.819 -20.962 -24.402 1.00 33.06 123 TYR A O 1
ATOM 975 N N . ASN A 1 120 ? -4.841 -20.033 -24.100 1.00 33.93 124 ASN A N 1
ATOM 976 C CA . ASN A 1 120 ? -4.278 -18.716 -23.817 1.00 33.43 124 ASN A CA 1
ATOM 977 C C . ASN A 1 120 ? -5.225 -17.828 -23.022 1.00 34.95 124 ASN A C 1
ATOM 978 O O . ASN A 1 120 ? -6.157 -17.248 -23.587 1.00 33.65 124 ASN A O 1
ATOM 983 N N . TYR A 1 121 ? -4.980 -17.711 -21.720 1.00 28.36 125 TYR A N 1
ATOM 984 C CA . TYR A 1 121 ? -5.854 -16.934 -20.843 1.00 33.45 125 TYR A CA 1
ATOM 985 C C . TYR A 1 121 ? -5.835 -15.438 -21.171 1.00 32.86 125 TYR A C 1
ATOM 986 O O . TYR A 1 121 ? -6.805 -14.727 -20.901 1.00 31.48 125 TYR A O 1
ATOM 995 N N . ASP A 1 122 ? -4.743 -14.954 -21.757 1.00 29.27 126 ASP A N 1
ATOM 996 C CA . ASP A 1 122 ? -4.655 -13.533 -22.092 1.00 29.63 126 ASP A CA 1
ATOM 997 C C . ASP A 1 122 ? -5.691 -13.122 -23.152 1.00 32.96 126 ASP A C 1
ATOM 998 O O . ASP A 1 122 ? -6.141 -11.973 -23.194 1.00 30.63 126 ASP A O 1
ATOM 1003 N N . HIS A 1 123 ? -6.057 -14.052 -24.024 1.00 27.48 127 HIS A N 1
ATOM 1004 C CA . HIS A 1 123 ? -6.895 -13.688 -25.166 1.00 29.89 127 HIS A CA 1
ATOM 1005 C C . HIS A 1 123 ? -8.300 -13.252 -24.753 1.00 27.02 127 HIS A C 1
ATOM 1006 O O . HIS A 1 123 ? -8.722 -12.157 -25.120 1.00 30.70 127 HIS A O 1
ATOM 1013 N N . PRO A 1 124 ? -9.023 -14.083 -23.970 1.00 29.62 128 PRO A N 1
ATOM 1014 C CA . PRO A 1 124 ? -10.347 -13.621 -23.518 1.00 31.04 128 PRO A CA 1
ATOM 1015 C C . PRO A 1 124 ? -10.274 -12.357 -22.652 1.00 34.19 128 PRO A C 1
ATOM 1016 O O . PRO A 1 124 ? -11.191 -11.537 -22.697 1.00 30.35 128 PRO A O 1
ATOM 1020 N N . LEU A 1 125 ? -9.210 -12.197 -21.869 1.00 28.97 129 LEU A N 1
ATOM 1021 C CA . LEU A 1 125 ? -9.088 -10.986 -21.063 1.00 27.94 129 LEU A CA 1
ATOM 1022 C C . LEU A 1 125 ? -9.105 -9.751 -21.967 1.00 30.47 129 LEU A C 1
ATOM 1023 O O . LEU A 1 125 ? -9.778 -8.767 -21.675 1.00 29.56 129 LEU A O 1
ATOM 1028 N N . ALA A 1 126 ? -8.375 -9.821 -23.076 1.00 28.70 130 ALA A N 1
ATOM 1029 C CA . ALA A 1 126 ? -8.347 -8.727 -24.045 1.00 27.89 130 ALA A CA 1
ATOM 1030 C C . ALA A 1 126 ? -9.753 -8.401 -24.548 1.00 32.38 130 ALA A C 1
ATOM 1031 O O . ALA A 1 126 ? -10.128 -7.226 -24.655 1.00 30.70 130 ALA A O 1
ATOM 1033 N N . MET A 1 127 ? -10.536 -9.435 -24.859 1.00 26.76 131 MET A N 1
ATOM 1034 C CA . MET A 1 127 ? -11.886 -9.192 -25.364 1.00 29.57 131 MET A CA 1
ATOM 1035 C C . MET A 1 127 ? -12.798 -8.634 -24.262 1.00 29.78 131 MET A C 1
ATOM 1036 O O . MET A 1 127 ? -13.641 -7.771 -24.529 1.00 31.56 131 MET A O 1
ATOM 1041 N N . HIS A 1 128 ? -12.628 -9.103 -23.026 1.00 27.02 132 HIS A N 1
ATOM 1042 C CA . HIS A 1 128 ? -13.410 -8.561 -21.913 1.00 28.82 132 HIS A CA 1
ATOM 1043 C C . HIS A 1 128 ? -13.076 -7.089 -21.665 1.00 34.03 132 HIS A C 1
ATOM 1044 O O . HIS A 1 128 ? -13.973 -6.288 -21.392 1.00 29.42 132 HIS A O 1
ATOM 1051 N N . LEU A 1 129 ? -11.793 -6.737 -21.774 1.00 29.22 133 LEU A N 1
ATOM 1052 C CA . LEU A 1 129 ? -11.376 -5.334 -21.701 1.00 31.89 133 LEU A CA 1
ATOM 1053 C C . LEU A 1 129 ? -12.030 -4.518 -22.807 1.00 30.63 133 LEU A C 1
ATOM 1054 O O . LEU A 1 129 ? -12.593 -3.450 -22.561 1.00 30.48 133 LEU A O 1
ATOM 1059 N N . ALA A 1 130 ? -11.948 -5.036 -24.030 1.00 28.95 134 ALA A N 1
ATOM 1060 C CA . ALA A 1 130 ? -12.524 -4.366 -25.186 1.00 29.24 134 ALA A CA 1
ATOM 1061 C C . ALA A 1 130 ? -14.014 -4.115 -24.982 1.00 31.41 134 ALA A C 1
ATOM 1062 O O . ALA A 1 130 ? -14.506 -3.022 -25.248 1.00 27.93 134 ALA A O 1
ATOM 1064 N N . GLN A 1 131 ? -14.734 -5.124 -24.496 1.00 26.28 135 GLN A N 1
ATOM 1065 C CA . GLN A 1 131 ? -16.176 -4.983 -24.342 1.00 27.73 135 GLN A CA 1
ATOM 1066 C C . GLN A 1 131 ? -16.548 -4.067 -23.187 1.00 30.16 135 GLN A C 1
ATOM 1067 O O . GLN A 1 131 ? -17.428 -3.214 -23.335 1.00 29.25 135 GLN A O 1
ATOM 1073 N N . GLU A 1 132 ? -15.893 -4.230 -22.040 1.00 29.79 136 GLU A N 1
ATOM 1074 C CA . GLU A 1 132 ? -16.265 -3.406 -20.902 1.00 30.78 136 GLU A CA 1
ATOM 1075 C C . GLU A 1 132 ? -15.855 -1.945 -21.147 1.00 29.64 136 GLU A C 1
ATOM 1076 O O . GLU A 1 132 ? -16.610 -1.031 -20.810 1.00 30.95 136 GLU A O 1
ATOM 1082 N N . ALA A 1 133 ? -14.682 -1.719 -21.747 1.00 27.00 137 ALA A N 1
ATOM 1083 C CA . ALA A 1 133 ? -14.250 -0.343 -22.042 1.00 29.84 137 ALA A CA 1
ATOM 1084 C C . ALA A 1 133 ? -15.233 0.346 -22.991 1.00 34.06 137 ALA A C 1
ATOM 1085 O O . ALA A 1 133 ? -15.516 1.545 -22.863 1.00 31.78 137 ALA A O 1
ATOM 1087 N N . ARG A 1 134 ? -15.746 -0.418 -23.949 1.00 27.56 138 ARG A N 1
ATOM 1088 C CA . ARG A 1 134 ? -16.763 0.079 -24.865 1.00 28.48 138 ARG A CA 1
ATOM 1089 C C . ARG A 1 134 ? -17.996 0.588 -24.115 1.00 31.30 138 ARG A C 1
ATOM 1090 O O . ARG A 1 134 ? -18.536 1.660 -24.423 1.00 30.87 138 ARG A O 1
ATOM 1098 N N . ILE A 1 135 ? -18.449 -0.188 -23.133 1.00 31.27 139 ILE A N 1
ATOM 1099 C CA . ILE A 1 135 ? -19.622 0.192 -22.357 1.00 28.64 139 ILE A CA 1
ATOM 1100 C C . ILE A 1 135 ? -19.331 1.414 -21.466 1.00 32.37 139 ILE A C 1
ATOM 1101 O O . ILE A 1 135 ? -20.167 2.314 -21.359 1.00 32.07 139 ILE A O 1
ATOM 1106 N N . ILE A 1 136 ? -18.160 1.450 -20.831 1.00 29.95 140 ILE A N 1
ATOM 1107 C CA . ILE A 1 136 ? -17.770 2.627 -20.047 1.00 31.73 140 ILE A CA 1
ATOM 1108 C C . ILE A 1 136 ? -17.835 3.878 -20.926 1.00 34.37 140 ILE A C 1
ATOM 1109 O O . ILE A 1 136 ? -18.358 4.916 -20.511 1.00 31.27 140 ILE A O 1
ATOM 1114 N N . ALA A 1 137 ? -17.332 3.754 -22.154 1.00 30.11 141 ALA A N 1
ATOM 1115 C CA . ALA A 1 137 ? -17.291 4.879 -23.092 1.00 33.68 141 ALA A CA 1
ATOM 1116 C C . ALA A 1 137 ? -18.688 5.313 -23.558 1.00 35.20 141 ALA A C 1
ATOM 1117 O O . ALA A 1 137 ? -18.864 6.418 -24.090 1.00 31.82 141 ALA A O 1
ATOM 1119 N N . GLN A 1 138 ? -19.679 4.447 -23.355 1.00 29.90 142 GLN A N 1
ATOM 1120 C CA . GLN A 1 138 ? -21.071 4.801 -23.628 1.00 30.69 142 GLN A CA 1
ATOM 1121 C C . GLN A 1 138 ? -21.703 5.666 -22.527 1.00 33.85 142 GLN A C 1
ATOM 1122 O O . GLN A 1 138 ? -22.736 6.297 -22.745 1.00 33.84 142 GLN A O 1
ATOM 1128 N N . ALA A 1 139 ? -21.105 5.668 -21.339 1.00 29.60 143 ALA A N 1
ATOM 1129 C CA . ALA A 1 139 ? -21.765 6.247 -20.163 1.00 33.37 143 ALA A CA 1
ATOM 1130 C C . ALA A 1 139 ? -21.620 7.766 -20.101 1.00 38.87 143 ALA A C 1
ATOM 1131 O O . ALA A 1 139 ? -20.509 8.293 -20.088 1.00 33.93 143 ALA A O 1
ATOM 1133 N N . GLU A 1 140 ? -22.749 8.466 -20.054 1.00 34.33 144 GLU A N 1
ATOM 1134 C CA . GLU A 1 140 ? -22.722 9.922 -20.025 1.00 38.74 144 GLU A CA 1
ATOM 1135 C C . GLU A 1 140 ? -22.162 10.413 -18.685 1.00 40.31 144 GLU A C 1
ATOM 1136 O O . GLU A 1 140 ? -21.810 11.580 -18.537 1.00 37.19 144 GLU A O 1
ATOM 1142 N N . GLY A 1 141 ? -22.036 9.498 -17.727 1.00 38.02 145 GLY A N 1
ATOM 1143 C CA . GLY A 1 141 ? -21.443 9.815 -16.439 1.00 34.63 145 GLY A CA 1
ATOM 1144 C C . GLY A 1 141 ? -19.944 9.560 -16.400 1.00 38.55 145 GLY A C 1
ATOM 1145 O O . GLY A 1 141 ? -19.276 9.857 -15.405 1.00 36.21 145 GLY A O 1
ATOM 1146 N N . TYR A 1 142 ? -19.406 8.990 -17.472 1.00 34.80 146 TYR A N 1
ATOM 1147 C CA . TYR A 1 142 ? -17.957 8.828 -17.567 1.00 37.62 146 TYR A CA 1
ATOM 1148 C C . TYR A 1 142 ? -17.377 10.020 -18.310 1.00 36.08 146 TYR A C 1
ATOM 1149 O O . TYR A 1 142 ? -17.688 10.220 -19.489 1.00 34.55 146 TYR A O 1
ATOM 1158 N N . LYS A 1 143 ? -16.532 10.793 -17.620 1.00 38.18 147 LYS A N 1
ATOM 1159 C CA . LYS A 1 143 ? -15.992 12.048 -18.148 1.00 34.53 147 LYS A CA 1
ATOM 1160 C C . LYS A 1 143 ? -17.096 12.864 -18.809 1.00 36.05 147 LYS A C 1
ATOM 1161 O O . LYS A 1 143 ? -17.085 13.069 -20.024 1.00 38.36 147 LYS A O 1
ATOM 1167 N N . PRO A 1 144 ? -18.058 13.325 -17.997 1.00 35.33 148 PRO A N 1
ATOM 1168 C CA . PRO A 1 144 ? -19.255 14.033 -18.464 1.00 41.43 148 PRO A CA 1
ATOM 1169 C C . PRO A 1 144 ? -18.876 15.180 -19.387 1.00 45.00 148 PRO A C 1
ATOM 1170 O O . PRO A 1 144 ? -17.862 15.833 -19.150 1.00 46.19 148 PRO A O 1
ATOM 1174 N N . GLY A 1 145 ? -19.657 15.412 -20.431 1.00 43.97 149 GLY A N 1
ATOM 1175 C CA . GLY A 1 145 ? -19.336 16.466 -21.372 1.00 42.57 149 GLY A CA 1
ATOM 1176 C C . GLY A 1 145 ? -18.622 15.973 -22.615 1.00 44.85 149 GLY A C 1
ATOM 1177 O O . GLY A 1 145 ? -18.755 16.574 -23.680 1.00 48.06 149 GLY A O 1
ATOM 1178 N N . GLU A 1 146 ? -17.855 14.891 -22.487 1.00 44.99 150 GLU A N 1
ATOM 1179 C CA . GLU A 1 146 ? -17.220 14.278 -23.652 1.00 40.81 150 GLU A CA 1
ATOM 1180 C C . GLU A 1 146 ? -18.268 13.603 -24.534 1.00 42.05 150 GLU A C 1
ATOM 1181 O O . GLU A 1 146 ? -19.292 13.130 -24.039 1.00 43.15 150 GLU A O 1
ATOM 1187 N N . LYS A 1 147 ? -18.005 13.544 -25.834 1.00 39.45 151 LYS A N 1
ATOM 1188 C CA . LYS A 1 147 ? -18.880 12.826 -26.755 1.00 43.06 151 LYS A CA 1
ATOM 1189 C C . LYS A 1 147 ? -18.846 11.321 -26.457 1.00 41.98 151 LYS A C 1
ATOM 1190 O O . LYS A 1 147 ? -17.776 10.710 -26.467 1.00 35.21 151 LYS A O 1
ATOM 1196 N N . ILE A 1 148 ? -20.006 10.729 -26.184 1.00 36.99 152 ILE A N 1
ATOM 1197 C CA . ILE A 1 148 ? -20.055 9.313 -25.836 1.00 36.22 152 ILE A CA 1
ATOM 1198 C C . ILE A 1 148 ? -19.937 8.436 -27.077 1.00 37.94 152 ILE A C 1
ATOM 1199 O O . ILE A 1 148 ? -20.127 8.891 -28.207 1.00 41.01 152 ILE A O 1
ATOM 1204 N N . VAL A 1 149 ? -19.613 7.172 -26.849 1.00 37.66 153 VAL A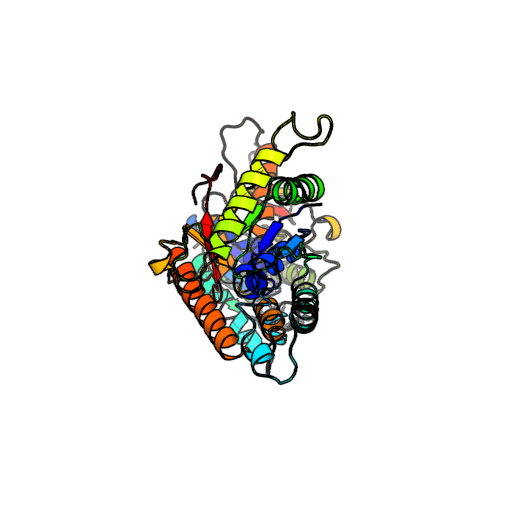 N 1
ATOM 1205 C CA . VAL A 1 149 ? -19.596 6.160 -27.895 1.00 34.74 153 VAL A CA 1
ATOM 1206 C C . VAL A 1 149 ? -21.019 5.632 -28.120 1.00 34.08 153 VAL A C 1
ATOM 1207 O O . VAL A 1 149 ? -21.832 5.611 -27.186 1.00 31.56 153 VAL A O 1
ATOM 1211 N N . GLY A 1 150 ? -21.327 5.230 -29.352 1.00 33.10 154 GLY A N 1
ATOM 1212 C CA . GLY A 1 150 ? -22.625 4.637 -29.660 1.00 31.64 154 GLY A CA 1
ATOM 1213 C C . GLY A 1 150 ? -22.628 3.137 -29.378 1.00 35.75 154 GLY A C 1
ATOM 1214 O O . GLY A 1 150 ? -22.278 2.710 -28.276 1.00 32.91 154 GLY A O 1
ATOM 1215 N N . ALA A 1 151 ? -23.002 2.335 -30.374 1.00 34.02 155 ALA A N 1
ATOM 1216 C CA . ALA A 1 151 ? -23.032 0.881 -30.213 1.00 34.21 155 ALA A CA 1
ATOM 1217 C C . ALA A 1 151 ? -22.330 0.185 -31.370 1.00 28.69 155 ALA A C 1
ATOM 1218 O O . ALA A 1 151 ? -22.965 -0.531 -32.135 1.00 30.72 155 ALA A O 1
ATOM 1220 N N . PRO A 1 152 ? -21.014 0.403 -31.511 1.00 29.15 156 PRO A N 1
ATOM 1221 C CA . PRO A 1 152 ? -20.303 -0.268 -32.606 1.00 31.78 156 PRO A CA 1
ATOM 1222 C C . PRO A 1 152 ? -20.348 -1.779 -32.424 1.00 31.07 156 PRO A C 1
ATOM 1223 O O . PRO A 1 152 ? -20.140 -2.255 -31.310 1.00 32.13 156 PRO A O 1
ATOM 1227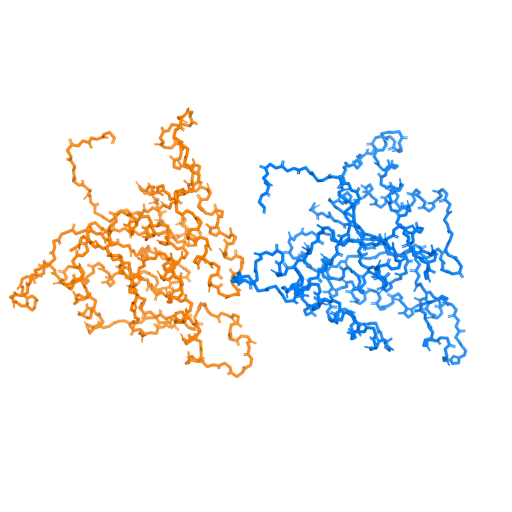 N N . PRO A 1 153 ? -20.652 -2.515 -33.495 1.00 32.10 157 PRO A N 1
ATOM 1228 C CA . PRO A 1 153 ? -20.568 -3.979 -33.453 1.00 31.12 157 PRO A CA 1
ATOM 1229 C C . PRO A 1 153 ? -19.200 -4.443 -32.953 1.00 33.69 157 PRO A C 1
ATOM 1230 O O . PRO A 1 153 ? -18.180 -3.805 -33.218 1.00 30.40 157 PRO A O 1
ATOM 1234 N N . VAL A 1 154 ? -19.191 -5.535 -32.202 1.00 30.81 158 VAL A N 1
ATOM 1235 C CA . VAL A 1 154 ? -17.955 -6.140 -31.732 1.00 25.85 158 VAL A CA 1
ATOM 1236 C C . VAL A 1 154 ? -17.870 -7.558 -32.312 1.00 29.22 158 VAL A C 1
ATOM 1237 O O . VAL A 1 154 ? -18.866 -8.279 -32.336 1.00 27.12 158 VAL A O 1
ATOM 1241 N N . TYR A 1 155 ? -16.693 -7.945 -32.789 1.00 28.86 159 TYR A N 1
ATOM 1242 C CA . TYR A 1 155 ? -16.496 -9.271 -33.365 1.00 30.99 159 TYR A CA 1
ATOM 1243 C C . TYR A 1 155 ? -15.286 -9.946 -32.761 1.00 29.85 159 TYR A C 1
ATOM 1244 O O . TYR A 1 155 ? -14.278 -9.292 -32.501 1.00 27.99 159 TYR A O 1
ATOM 1253 N N . ALA A 1 156 ? -15.367 -11.259 -32.580 1.00 26.56 160 ALA A N 1
ATOM 1254 C CA . ALA A 1 156 ? -14.192 -12.047 -32.237 1.00 26.72 160 ALA A CA 1
ATOM 1255 C C . ALA A 1 156 ? -13.596 -12.591 -33.523 1.00 32.95 160 ALA A C 1
ATOM 1256 O O . ALA A 1 156 ? -14.293 -13.272 -34.287 1.00 26.78 160 ALA A O 1
ATOM 1258 N N . PHE A 1 157 ? -12.326 -12.273 -33.788 1.00 28.33 161 PHE A N 1
ATOM 1259 C CA . PHE A 1 157 ? -11.664 -12.850 -34.953 1.00 31.10 161 PHE A CA 1
ATOM 1260 C C . PHE A 1 157 ? -11.215 -14.282 -34.611 1.00 28.16 161 PHE A C 1
ATOM 1261 O O . PHE A 1 157 ? -11.392 -14.742 -33.473 1.00 27.50 161 PHE A O 1
ATOM 1269 N N . GLU A 1 158 ? -10.665 -14.992 -35.595 1.00 28.25 162 GLU A N 1
ATOM 1270 C CA . GLU A 1 158 ? -10.493 -16.442 -35.483 1.00 26.08 162 GLU A CA 1
ATOM 1271 C C . GLU A 1 158 ? -9.349 -16.861 -34.555 1.00 29.10 162 GLU A C 1
ATOM 1272 O O . GLU A 1 158 ? -8.204 -16.459 -34.748 1.00 28.92 162 GLU A O 1
ATOM 1278 N N . PRO A 1 159 ? -9.657 -17.677 -33.534 1.00 28.27 163 PRO A N 1
ATOM 1279 C CA . PRO A 1 159 ? -8.562 -18.202 -32.703 1.00 28.12 163 PRO A CA 1
ATOM 1280 C C . PRO A 1 159 ? -7.843 -19.358 -33.393 1.00 31.99 163 PRO A C 1
ATOM 1281 O O . PRO A 1 159 ? -8.328 -19.897 -34.399 1.00 28.84 163 PRO A O 1
ATOM 1285 N N . HIS A 1 160 ? -6.680 -19.717 -32.866 1.00 28.33 164 HIS A N 1
ATOM 1286 C CA . HIS A 1 160 ? -5.842 -20.737 -33.481 1.00 31.78 164 HIS A CA 1
ATOM 1287 C C . HIS A 1 160 ? -6.579 -22.072 -33.574 1.00 36.48 164 HIS A C 1
ATOM 1288 O O . HIS A 1 160 ? -6.488 -22.777 -34.590 1.00 34.39 164 HIS A O 1
ATOM 1295 N N . GLN A 1 161 ? -7.321 -22.405 -32.521 1.00 26.43 165 GLN A N 1
ATOM 1296 C CA . GLN A 1 161 ? -8.102 -23.645 -32.495 1.00 28.03 165 GLN A CA 1
ATOM 1297 C C . GLN A 1 161 ? -9.580 -23.333 -32.259 1.00 28.45 165 GLN A C 1
ATOM 1298 O O . GLN A 1 161 ? -10.076 -23.376 -31.121 1.00 30.53 165 GLN A O 1
ATOM 1304 N N . PRO A 1 162 ? -10.285 -22.982 -33.345 1.00 32.32 166 PRO A N 1
ATOM 1305 C CA . PRO A 1 162 ? -11.626 -22.399 -33.223 1.00 26.01 166 PRO A CA 1
ATOM 1306 C C . PRO A 1 162 ? -12.624 -23.312 -32.498 1.00 30.55 166 PRO A C 1
ATOM 1307 O O . PRO A 1 162 ? -13.317 -22.824 -31.604 1.00 27.99 166 PRO A O 1
ATOM 1311 N N . GLU A 1 163 ? -12.698 -24.594 -32.851 1.00 25.91 167 GLU A N 1
ATOM 1312 C CA . GLU A 1 163 ? -13.675 -25.467 -32.194 1.00 26.97 167 GLU A CA 1
ATOM 1313 C C . GLU A 1 163 ? -13.379 -25.644 -30.704 1.00 28.82 167 GLU A C 1
ATOM 1314 O O . GLU A 1 163 ? -14.306 -25.688 -29.907 1.00 29.85 167 GLU A O 1
ATOM 1320 N N . GLN A 1 164 ? -12.100 -25.739 -30.324 1.00 25.95 168 GLN A N 1
ATOM 1321 C CA . GLN A 1 164 ? -11.761 -25.888 -28.908 1.00 28.70 168 GLN A CA 1
ATOM 1322 C C . GLN A 1 164 ? -12.171 -24.625 -28.151 1.00 33.93 168 GLN A C 1
ATOM 1323 O O . GLN A 1 164 ? -12.435 -24.673 -26.958 1.00 31.37 168 GLN A O 1
ATOM 1329 N N . CYS A 1 165 ? -12.222 -23.497 -28.856 1.00 31.03 169 CYS A N 1
ATOM 1330 C CA . CYS A 1 165 ? -12.632 -22.231 -28.249 1.00 30.58 169 CYS A CA 1
ATOM 1331 C C . CYS A 1 165 ? -14.140 -22.011 -28.300 1.00 31.39 169 CYS A C 1
ATOM 1332 O O . CYS A 1 165 ? -14.624 -20.970 -27.864 1.00 33.80 169 CYS A O 1
ATOM 1335 N N . GLU A 1 166 ? -14.875 -22.978 -28.846 1.00 28.21 170 GLU A N 1
ATOM 1336 C CA . GLU A 1 166 ? -16.325 -22.848 -29.030 1.00 33.11 170 GLU A CA 1
ATOM 1337 C C . GLU A 1 166 ? -16.681 -21.591 -29.831 1.00 33.46 170 GLU A C 1
ATOM 1338 O O . GLU A 1 166 ? -17.657 -20.894 -29.559 1.00 31.79 170 GLU A O 1
ATOM 1344 N N . TRP A 1 167 ? -15.877 -21.331 -30.848 1.00 30.13 171 TRP A N 1
ATOM 1345 C CA . TRP A 1 167 ? -16.031 -20.160 -31.689 1.00 28.77 171 TRP A CA 1
ATOM 1346 C C . TRP A 1 167 ? -16.624 -20.597 -33.024 1.00 32.36 171 TRP A C 1
ATOM 1347 O O . TRP A 1 167 ? -16.220 -21.614 -33.590 1.00 30.41 171 TRP A O 1
ATOM 1358 N N . ARG A 1 168 ? -17.602 -19.847 -33.510 1.00 30.69 172 ARG A N 1
ATOM 1359 C CA . ARG A 1 168 ? -18.213 -20.128 -34.800 1.00 33.67 172 ARG A CA 1
ATOM 1360 C C . ARG A 1 168 ? -18.258 -18.844 -35.620 1.00 32.42 172 ARG A C 1
ATOM 1361 O O . ARG A 1 168 ? -18.756 -17.835 -35.145 1.00 30.88 172 ARG A O 1
ATOM 1369 N N . PRO A 1 169 ? -17.751 -18.873 -36.855 1.00 29.63 173 PRO A N 1
ATOM 1370 C CA . PRO A 1 169 ? -17.877 -17.626 -37.623 1.00 29.56 173 PRO A CA 1
ATOM 1371 C C . PRO A 1 169 ? -19.306 -17.457 -38.122 1.00 31.19 173 PRO A C 1
ATOM 1372 O O . PRO A 1 169 ? -19.773 -18.326 -38.843 1.00 31.79 173 PRO A O 1
ATOM 1376 N N . ASP A 1 170 ? -20.002 -16.397 -37.718 1.00 28.28 174 ASP A N 1
ATOM 1377 C CA . ASP A 1 170 ? -21.330 -16.118 -38.268 1.00 27.75 174 ASP A CA 1
ATOM 1378 C C . ASP A 1 170 ? -21.203 -15.066 -39.377 1.00 28.41 174 ASP A C 1
ATOM 1379 O O . ASP A 1 170 ? -22.183 -14.701 -40.033 1.00 28.85 174 ASP A O 1
ATOM 1384 N N . THR A 1 171 ? -19.979 -14.595 -39.587 1.00 27.65 175 THR A N 1
ATOM 1385 C CA . THR A 1 171 ? -19.712 -13.554 -40.582 1.00 28.65 175 THR A CA 1
ATOM 1386 C C . THR A 1 171 ? -18.404 -13.862 -41.303 1.00 28.94 175 THR A C 1
ATOM 1387 O O . THR A 1 171 ? -17.382 -14.066 -40.659 1.00 31.73 175 THR A O 1
ATOM 1391 N N . PHE A 1 172 ? -18.438 -13.930 -42.633 1.00 29.16 176 PHE A N 1
ATOM 1392 C CA . PHE A 1 172 ? -17.205 -14.038 -43.415 1.00 28.56 176 PHE A CA 1
ATOM 1393 C C . PHE A 1 172 ? -16.918 -12.736 -44.138 1.00 30.80 176 PHE A C 1
ATOM 1394 O O . PHE A 1 172 ? -17.765 -12.212 -44.874 1.00 29.73 176 PHE A O 1
ATOM 1402 N N . LEU A 1 173 ? -15.714 -12.226 -43.925 1.00 28.59 177 LEU A N 1
ATOM 1403 C CA . LEU A 1 173 ? -15.252 -11.026 -44.602 1.00 30.95 177 LEU A CA 1
ATOM 1404 C C . LEU A 1 173 ? -14.386 -11.438 -45.785 1.00 29.20 177 LEU A C 1
ATOM 1405 O O . LEU A 1 173 ? -13.364 -12.093 -45.602 1.00 28.23 177 LEU A O 1
ATOM 1410 N N . ASP A 1 174 ? -14.802 -11.067 -46.992 1.00 27.57 178 ASP A N 1
ATOM 1411 C CA . ASP A 1 174 ? -14.029 -11.388 -48.188 1.00 28.14 178 ASP A CA 1
ATOM 1412 C C . ASP A 1 174 ? -12.823 -10.469 -48.271 1.00 31.77 178 ASP A C 1
ATOM 1413 O O . ASP A 1 174 ? -12.964 -9.277 -48.536 1.00 31.69 178 ASP A O 1
ATOM 1418 N N . ILE A 1 175 ? -11.637 -11.023 -48.046 1.00 29.91 179 ILE A N 1
ATOM 1419 C CA . ILE A 1 175 ? -10.422 -10.219 -48.055 1.00 31.74 179 ILE A CA 1
ATOM 1420 C C . ILE A 1 175 ? -9.558 -10.522 -49.277 1.00 32.08 179 ILE A C 1
ATOM 1421 O O . ILE A 1 175 ? -8.369 -10.203 -49.304 1.00 32.81 179 ILE A O 1
ATOM 1426 N N . THR A 1 176 ? -10.159 -11.144 -50.283 1.00 28.95 180 THR A N 1
ATOM 1427 C CA . THR A 1 176 ? -9.438 -11.503 -51.498 1.00 30.99 180 THR A CA 1
ATOM 1428 C C . THR A 1 176 ? -8.669 -10.306 -52.096 1.00 37.31 180 THR A C 1
ATOM 1429 O O . THR A 1 176 ? -7.523 -10.444 -52.521 1.00 32.23 180 THR A O 1
ATOM 1433 N N . SER A 1 177 ? -9.291 -9.131 -52.093 1.00 37.00 181 SER A N 1
ATOM 1434 C CA . SER A 1 177 ? -8.688 -7.947 -52.714 1.00 36.10 181 SER A CA 1
ATOM 1435 C C . SER A 1 177 ? -7.507 -7.375 -51.930 1.00 38.26 181 SER A C 1
ATOM 1436 O O . SER A 1 177 ? -6.780 -6.532 -52.446 1.00 38.41 181 SER A O 1
ATOM 1439 N N . VAL A 1 178 ? -7.295 -7.826 -50.695 1.00 34.55 182 VAL A N 1
ATOM 1440 C CA . VAL A 1 178 ? -6.151 -7.326 -49.935 1.00 30.42 182 VAL A CA 1
ATOM 1441 C C . VAL A 1 178 ? -5.249 -8.432 -49.418 1.00 34.15 182 VAL A C 1
ATOM 1442 O O . VAL A 1 178 ? -4.437 -8.197 -48.523 1.00 32.91 182 VAL A O 1
ATOM 1446 N N . TRP A 1 179 ? -5.365 -9.631 -49.976 1.00 35.40 183 TRP A N 1
ATOM 1447 C CA . TRP A 1 179 ? -4.550 -10.728 -49.460 1.00 36.08 183 TRP A CA 1
ATOM 1448 C C . TRP A 1 179 ? -3.051 -10.401 -49.518 1.00 36.00 183 TRP A C 1
ATOM 1449 O O . TRP A 1 179 ? -2.312 -10.721 -48.583 1.00 34.13 183 TRP A O 1
ATOM 1460 N N . ASP A 1 180 ? -2.598 -9.752 -50.591 1.00 34.33 184 ASP A N 1
ATOM 1461 C CA . ASP A 1 180 ? -1.166 -9.452 -50.722 1.00 36.47 184 ASP A CA 1
ATOM 1462 C C . ASP A 1 180 ? -0.668 -8.597 -49.562 1.00 36.68 184 ASP A C 1
ATOM 1463 O O . ASP A 1 180 ? 0.437 -8.806 -49.058 1.00 36.43 184 ASP A O 1
ATOM 1468 N N . LYS A 1 181 ? -1.488 -7.639 -49.137 1.00 33.23 185 LYS A N 1
ATOM 1469 C CA . LYS A 1 181 ? -1.144 -6.812 -47.989 1.00 34.47 185 LYS A CA 1
ATOM 1470 C C . LYS A 1 181 ? -1.113 -7.648 -46.712 1.00 38.10 185 LYS A C 1
ATOM 1471 O O . LYS A 1 181 ? -0.166 -7.546 -45.933 1.00 33.44 185 LYS A O 1
ATOM 1477 N N . LYS A 1 182 ? -2.129 -8.488 -46.493 1.00 35.19 186 LYS A N 1
ATOM 1478 C CA . LYS A 1 182 ? -2.127 -9.281 -45.267 1.00 34.45 186 LYS A CA 1
ATOM 1479 C C . LYS A 1 182 ? -0.896 -10.177 -45.230 1.00 32.05 186 LYS A C 1
ATOM 1480 O O . LYS A 1 182 ? -0.245 -10.316 -44.191 1.00 33.33 186 LYS A O 1
ATOM 1486 N N . TYR A 1 183 ? -0.569 -10.778 -46.364 1.00 32.21 187 TYR A N 1
ATOM 1487 C CA . TYR A 1 183 ? 0.564 -11.695 -46.396 1.00 33.13 187 TYR A CA 1
ATOM 1488 C C . TYR A 1 183 ? 1.903 -10.967 -46.224 1.00 38.18 187 TYR A C 1
ATOM 1489 O O . TYR A 1 183 ? 2.825 -11.484 -45.585 1.00 35.56 187 TYR A O 1
ATOM 1498 N N . ALA A 1 184 ? 2.015 -9.770 -46.792 1.00 35.44 188 ALA A N 1
ATOM 1499 C CA . ALA A 1 184 ? 3.217 -8.965 -46.582 1.00 37.32 188 ALA A CA 1
ATOM 1500 C C . ALA A 1 184 ? 3.350 -8.587 -45.110 1.00 39.19 188 ALA A C 1
ATOM 1501 O O . ALA A 1 184 ? 4.448 -8.599 -44.555 1.00 38.97 188 ALA A O 1
ATOM 1503 N N . ALA A 1 185 ? 2.231 -8.267 -44.465 1.00 36.68 189 ALA A N 1
ATOM 1504 C CA . ALA A 1 185 ? 2.267 -7.984 -43.029 1.00 34.51 189 ALA A CA 1
ATOM 1505 C C . ALA A 1 185 ? 2.674 -9.240 -42.256 1.00 38.23 189 ALA A C 1
ATOM 1506 O O . ALA A 1 185 ? 3.456 -9.183 -41.307 1.00 35.42 189 ALA A O 1
ATOM 1508 N N . ILE A 1 186 ? 2.130 -10.379 -42.671 1.00 37.85 190 ILE A N 1
ATOM 1509 C CA . ILE A 1 186 ? 2.464 -11.657 -42.052 1.00 35.19 190 ILE A CA 1
ATOM 1510 C C . ILE A 1 186 ? 3.974 -11.918 -42.102 1.00 41.10 190 ILE A C 1
ATOM 1511 O O . ILE A 1 186 ? 4.568 -12.415 -41.138 1.00 36.45 190 ILE A O 1
ATOM 1516 N N . GLN A 1 187 ? 4.598 -11.558 -43.220 1.00 38.08 191 GLN A N 1
ATOM 1517 C CA . GLN A 1 187 ? 6.032 -11.774 -43.384 1.00 42.03 191 GLN A CA 1
ATOM 1518 C C . GLN A 1 187 ? 6.889 -10.890 -42.471 1.00 42.79 191 GLN A C 1
ATOM 1519 O O . GLN A 1 187 ? 8.074 -11.147 -42.301 1.00 46.18 191 GLN A O 1
ATOM 1525 N N . CYS A 1 188 ? 6.293 -9.864 -41.872 1.00 40.23 192 CYS A N 1
ATOM 1526 C CA . CYS A 1 188 ? 6.992 -9.091 -40.849 1.00 40.86 192 CYS A CA 1
ATOM 1527 C C . CYS A 1 188 ? 7.167 -9.888 -39.558 1.00 41.82 192 CYS A C 1
ATOM 1528 O O . CYS A 1 188 ? 7.982 -9.530 -38.716 1.00 42.56 192 CYS A O 1
ATOM 1531 N N . MET A 1 189 ? 6.390 -10.956 -39.396 1.00 41.06 193 MET A N 1
ATOM 1532 C CA . MET A 1 189 ? 6.501 -11.799 -38.207 1.00 44.37 193 MET A CA 1
ATOM 1533 C C . MET A 1 189 ? 7.705 -12.719 -38.381 1.00 49.20 193 MET A C 1
ATOM 1534 O O . MET A 1 189 ? 7.569 -13.911 -38.697 1.00 42.80 193 MET A O 1
ATOM 1539 N N . ALA A 1 190 ? 8.882 -12.132 -38.183 1.00 51.95 194 ALA A N 1
ATOM 1540 C CA . ALA A 1 190 ? 10.162 -12.790 -38.419 1.00 51.70 194 ALA A CA 1
ATOM 1541 C C . ALA A 1 190 ? 10.296 -14.150 -37.740 1.00 51.49 194 ALA A C 1
ATOM 1542 O O . ALA A 1 190 ? 9.997 -14.302 -36.552 1.00 49.61 194 ALA A O 1
ATOM 1544 N N . GLY A 1 191 ? 10.762 -15.128 -38.513 1.00 48.01 195 GLY A N 1
ATOM 1545 C CA . GLY A 1 191 ? 11.056 -16.454 -37.999 1.00 50.19 195 GLY A CA 1
ATOM 1546 C C . GLY A 1 191 ? 9.849 -17.345 -37.741 1.00 61.02 195 GLY A C 1
ATOM 1547 O O . GLY A 1 191 ? 9.991 -18.429 -37.167 1.00 52.76 195 GLY A O 1
ATOM 1548 N N . GLN A 1 192 ? 8.664 -16.917 -38.173 1.00 50.99 196 GLN A N 1
ATOM 1549 C CA . GLN A 1 192 ? 7.451 -17.668 -37.857 1.00 46.53 196 GLN A CA 1
ATOM 1550 C C . GLN A 1 192 ? 6.762 -18.221 -39.105 1.00 44.03 196 GLN A C 1
ATOM 1551 O O . GLN A 1 192 ? 5.531 -18.269 -39.191 1.00 47.86 196 GLN A O 1
ATOM 1557 N N . GLU A 1 193 ? 7.581 -18.678 -40.048 1.00 41.84 197 GLU A N 1
ATOM 1558 C CA . GLU A 1 193 ? 7.123 -19.227 -41.322 1.00 46.43 197 GLU A CA 1
ATOM 1559 C C . GLU A 1 193 ? 6.028 -20.305 -41.213 1.00 49.19 197 GLU A C 1
ATOM 1560 O O . GLU A 1 193 ? 5.155 -20.381 -42.073 1.00 45.86 197 GLU A O 1
ATOM 1566 N N . HIS A 1 194 ? 6.079 -21.143 -40.180 1.00 45.08 198 HIS A N 1
ATOM 1567 C CA . HIS A 1 194 ? 5.046 -22.166 -39.991 1.00 49.98 198 HIS A CA 1
ATOM 1568 C C . HIS A 1 194 ? 3.689 -21.521 -39.767 1.00 41.71 198 HIS A C 1
ATOM 1569 O O . HIS A 1 194 ? 2.676 -22.015 -40.261 1.00 41.74 198 HIS A O 1
ATOM 1576 N N . LEU A 1 195 ? 3.673 -20.418 -39.023 1.00 38.22 199 LEU A N 1
ATOM 1577 C CA . LEU A 1 195 ? 2.442 -19.674 -38.819 1.00 37.66 199 LEU A CA 1
ATOM 1578 C C . LEU A 1 195 ? 2.032 -18.913 -40.083 1.00 42.51 199 LEU A C 1
ATOM 1579 O O . LEU A 1 195 ? 0.835 -18.737 -40.322 1.00 40.37 199 LEU A O 1
ATOM 1584 N N . TRP A 1 196 ? 3.002 -18.468 -40.890 1.00 39.46 200 TRP A N 1
ATOM 1585 C CA . TRP A 1 196 ? 2.672 -17.849 -42.177 1.00 38.45 200 TRP A CA 1
ATOM 1586 C C . TRP A 1 196 ? 1.825 -18.820 -42.975 1.00 40.79 200 TRP A C 1
ATOM 1587 O O . TRP A 1 196 ? 0.796 -18.455 -43.546 1.00 37.25 200 TRP A O 1
ATOM 1598 N N . GLU A 1 197 ? 2.290 -20.065 -43.014 1.00 31.47 201 GLU A N 1
ATOM 1599 C CA . GLU A 1 197 ? 1.633 -21.127 -43.766 1.00 38.46 201 GLU A CA 1
ATOM 1600 C C . GLU A 1 197 ? 0.291 -21.509 -43.157 1.00 34.23 201 GLU A C 1
ATOM 1601 O O . GLU A 1 197 ? -0.673 -21.735 -43.879 1.00 37.25 201 GLU A O 1
ATOM 1607 N N . TYR A 1 198 ? 0.237 -21.581 -41.829 1.00 33.29 202 TYR A N 1
ATOM 1608 C CA . TYR A 1 198 ? -0.999 -21.925 -41.144 1.00 34.39 202 TYR A CA 1
ATOM 1609 C C . TYR A 1 198 ? -2.091 -20.904 -41.464 1.00 33.13 202 TYR A C 1
ATOM 1610 O O . TYR A 1 198 ? -3.214 -21.274 -41.796 1.00 31.54 202 TYR A O 1
ATOM 1619 N N . TYR A 1 199 ? -1.770 -19.616 -41.380 1.00 32.14 203 TYR A N 1
ATOM 1620 C CA . TYR A 1 199 ? -2.814 -18.610 -41.540 1.00 32.44 203 TYR A CA 1
ATOM 1621 C C . TYR A 1 199 ? -3.117 -18.336 -43.005 1.00 32.01 203 TYR A C 1
ATOM 1622 O O . TYR A 1 199 ? -4.200 -17.857 -43.332 1.00 33.72 203 TYR A O 1
ATOM 1631 N N . THR A 1 200 ? -2.197 -18.707 -43.889 1.00 28.42 204 THR A N 1
ATOM 1632 C CA . THR A 1 200 ? -2.527 -18.786 -45.311 1.00 29.83 204 THR A CA 1
ATOM 1633 C C . THR A 1 200 ? -3.580 -19.874 -45.544 1.00 32.42 204 THR A C 1
ATOM 1634 O O . THR A 1 200 ? -4.579 -19.658 -46.242 1.00 30.40 204 THR A O 1
ATOM 1638 N N . ARG A 1 201 ? -3.361 -21.050 -44.959 1.00 30.78 205 ARG A N 1
ATOM 1639 C CA . ARG A 1 201 ? -4.333 -22.127 -45.117 1.00 31.58 205 ARG A CA 1
ATOM 1640 C C . ARG A 1 201 ? -5.679 -21.733 -44.501 1.00 30.69 205 ARG A C 1
ATOM 1641 O O . ARG A 1 201 ? -6.726 -22.033 -45.077 1.00 31.83 205 ARG A O 1
ATOM 1649 N N . VAL A 1 202 ? -5.656 -21.043 -43.356 1.00 28.97 206 VAL A N 1
ATOM 1650 C CA . VAL A 1 202 ? -6.901 -20.574 -42.730 1.00 31.94 206 VAL A CA 1
ATOM 1651 C C . VAL A 1 202 ? -7.697 -19.701 -43.697 1.00 30.81 206 VAL A C 1
ATOM 1652 O O . VAL A 1 202 ? -8.889 -19.921 -43.900 1.00 30.21 206 VAL A O 1
ATOM 1656 N N . ALA A 1 203 ? -7.031 -18.721 -44.307 1.00 29.96 207 ALA A N 1
ATOM 1657 C CA . ALA A 1 203 ? -7.709 -17.802 -45.227 1.00 29.70 207 ALA A CA 1
ATOM 1658 C C . ALA A 1 203 ? -8.269 -18.543 -46.442 1.00 28.66 207 ALA A C 1
ATOM 1659 O O . ALA A 1 203 ? -9.359 -18.228 -46.931 1.00 32.02 207 ALA A O 1
ATOM 1661 N N . LEU A 1 204 ? -7.526 -19.529 -46.933 1.00 29.07 208 LEU A N 1
ATOM 1662 C CA . LEU A 1 204 ? -7.988 -20.304 -48.074 1.00 28.98 208 LEU A CA 1
ATOM 1663 C C . LEU A 1 204 ? -9.189 -21.165 -47.690 1.00 31.00 208 LEU A C 1
ATOM 1664 O O . LEU A 1 204 ? -10.149 -21.271 -48.457 1.00 31.14 208 LEU A O 1
ATOM 1669 N N . GLN A 1 205 ? -9.146 -21.771 -46.501 1.00 28.23 209 GLN A N 1
ATOM 1670 C CA . GLN A 1 205 ? -10.266 -22.592 -46.041 1.00 28.02 209 GLN A CA 1
ATOM 1671 C C . GLN A 1 205 ? -11.521 -21.740 -45.848 1.00 26.34 209 GLN A C 1
ATOM 1672 O O . GLN A 1 205 ? -12.607 -22.094 -46.302 1.00 29.65 209 GLN A O 1
ATOM 1678 N N . ARG A 1 206 ? -11.369 -20.609 -45.172 1.00 27.21 210 ARG A N 1
ATOM 1679 C CA . ARG A 1 206 ? -12.511 -19.727 -44.948 1.00 30.83 210 ARG A CA 1
ATOM 1680 C C . ARG A 1 206 ? -12.997 -19.172 -46.279 1.00 28.86 210 ARG A C 1
ATOM 1681 O O . ARG A 1 206 ? -14.188 -18.933 -46.455 1.00 27.36 210 ARG A O 1
ATOM 1689 N N . GLY A 1 207 ? -12.074 -18.989 -47.222 1.00 30.40 211 GLY A N 1
ATOM 1690 C CA . GLY A 1 207 ? -12.442 -18.539 -48.555 1.00 31.05 211 GLY A CA 1
ATOM 1691 C C . GLY A 1 207 ? -13.389 -19.516 -49.233 1.00 30.88 211 GLY A C 1
ATOM 1692 O O . GLY A 1 207 ? -14.417 -19.120 -49.789 1.00 30.06 211 GLY A O 1
ATOM 1693 N N . VAL A 1 208 ? -13.045 -20.798 -49.190 1.00 29.24 212 VAL A N 1
ATOM 1694 C CA . VAL A 1 208 ? -13.898 -21.825 -49.788 1.00 27.56 212 VAL A CA 1
ATOM 1695 C C . VAL A 1 208 ? -15.254 -21.872 -49.088 1.00 29.07 212 VAL A C 1
ATOM 1696 O O . VAL A 1 208 ? -16.291 -21.975 -49.742 1.00 30.17 212 VAL A O 1
ATOM 1700 N N . GLN A 1 209 ? -15.251 -21.776 -47.758 1.00 28.23 213 GLN A N 1
ATOM 1701 C CA . GLN A 1 209 ? -16.500 -21.835 -46.998 1.00 31.07 213 GLN A CA 1
ATOM 1702 C C . GLN A 1 209 ? -17.383 -20.615 -47.263 1.00 30.35 213 GLN A C 1
ATOM 1703 O O . GLN A 1 209 ? -18.594 -20.745 -47.389 1.00 27.95 213 GLN A O 1
ATOM 1709 N N . ALA A 1 210 ? -16.777 -19.433 -47.338 1.00 28.07 214 ALA A N 1
ATOM 1710 C CA . ALA A 1 210 ? -17.520 -18.225 -47.674 1.00 31.53 214 ALA A CA 1
ATOM 1711 C C . ALA A 1 210 ? -18.152 -18.362 -49.064 1.00 31.93 214 ALA A C 1
ATOM 1712 O O . ALA A 1 210 ? -19.328 -18.041 -49.260 1.00 33.40 214 ALA A O 1
ATOM 1714 N N . LYS A 1 211 ? -17.370 -18.859 -50.020 1.00 31.07 215 LYS A N 1
ATOM 1715 C CA . LYS A 1 211 ? -17.881 -19.082 -51.369 1.00 27.70 215 LYS A CA 1
ATOM 1716 C C . LYS A 1 211 ? -19.076 -20.032 -51.333 1.00 31.46 215 LYS A C 1
ATOM 1717 O O . LYS A 1 211 ? -20.098 -19.791 -51.983 1.00 31.39 215 LYS A O 1
ATOM 1723 N N . ARG A 1 212 ? -18.964 -21.098 -50.546 1.00 29.92 216 ARG A N 1
ATOM 1724 C CA . ARG A 1 212 ? -20.066 -22.052 -50.431 1.00 31.05 216 ARG A CA 1
ATOM 1725 C C . ARG A 1 212 ? -21.320 -21.336 -49.928 1.00 32.62 216 ARG A C 1
ATOM 1726 O O . ARG A 1 212 ? -22.434 -21.650 -50.335 1.00 30.35 216 ARG A O 1
ATOM 1734 N N . ASN A 1 213 ? -21.139 -20.346 -49.062 1.00 31.59 217 ASN A N 1
ATOM 1735 C CA . ASN A 1 213 ? -22.294 -19.692 -48.466 1.00 29.67 217 ASN A CA 1
ATOM 1736 C C . ASN A 1 213 ? -22.849 -18.538 -49.305 1.00 35.01 217 ASN A C 1
ATOM 1737 O O . ASN A 1 213 ? -23.773 -17.864 -48.864 1.00 34.37 217 ASN A O 1
ATOM 1742 N N . VAL A 1 214 ? -22.300 -18.320 -50.505 1.00 27.90 218 VAL A N 1
ATOM 1743 C CA . VAL A 1 214 ? -22.946 -17.421 -51.469 1.00 32.19 218 VAL A CA 1
ATOM 1744 C C . VAL A 1 214 ? -23.419 -18.187 -52.702 1.00 34.90 218 VAL A C 1
ATOM 1745 O O . VAL A 1 214 ? -23.962 -17.600 -53.628 1.00 36.46 218 VAL A O 1
ATOM 1749 N N . GLY A 1 215 ? -23.217 -19.501 -52.706 1.00 35.84 219 GLY A N 1
ATOM 1750 C CA . GLY A 1 215 ? -23.606 -20.321 -53.843 1.00 31.73 219 GLY A CA 1
ATOM 1751 C C . GLY A 1 215 ? -22.381 -20.822 -54.578 1.00 32.94 219 GLY A C 1
ATOM 1752 O O . GLY A 1 215 ? -21.596 -20.029 -55.100 1.00 31.31 219 GLY A O 1
ATOM 1753 N N . ILE A 1 216 ? -22.209 -22.140 -54.621 1.00 33.50 220 ILE A N 1
ATOM 1754 C CA . ILE A 1 216 ? -20.967 -22.710 -55.123 1.00 31.26 220 ILE A CA 1
ATOM 1755 C C . ILE A 1 216 ? -20.748 -22.415 -56.617 1.00 34.21 220 ILE A C 1
ATOM 1756 O O . ILE A 1 216 ? -19.613 -22.419 -57.087 1.00 34.62 220 ILE A O 1
ATOM 1761 N N . THR A 1 217 ? -21.816 -22.121 -57.356 1.00 33.22 221 THR A N 1
ATOM 1762 C CA . THR A 1 217 ? -21.656 -21.789 -58.770 1.00 35.55 221 THR A CA 1
ATOM 1763 C C . THR A 1 217 ? -21.712 -20.283 -59.040 1.00 38.11 221 THR A C 1
ATOM 1764 O O . THR A 1 217 ? -21.705 -19.865 -60.191 1.00 37.45 221 THR A O 1
ATOM 1768 N N . SER A 1 218 ? -21.779 -19.475 -57.988 1.00 33.10 222 SER A N 1
ATOM 1769 C CA . SER A 1 218 ? -21.727 -18.019 -58.135 1.00 36.89 222 SER A CA 1
ATOM 1770 C C . SER A 1 218 ? -20.450 -17.588 -58.851 1.00 36.11 222 SER A C 1
ATOM 1771 O O . SER A 1 218 ? -19.421 -18.252 -58.737 1.00 30.33 222 SER A O 1
ATOM 1774 N N . ALA A 1 219 ? -20.510 -16.475 -59.580 1.00 34.31 223 ALA A N 1
ATOM 1775 C CA . ALA A 1 219 ? -19.325 -15.966 -60.274 1.00 34.04 223 ALA A CA 1
ATOM 1776 C C . ALA A 1 219 ? -18.410 -15.167 -59.355 1.00 33.68 223 ALA A C 1
ATOM 1777 O O . ALA A 1 219 ? -17.337 -14.747 -59.780 1.00 32.39 223 ALA A O 1
ATOM 1779 N N . ARG A 1 220 ? -18.833 -14.931 -58.112 1.00 32.78 224 ARG A N 1
ATOM 1780 C CA . ARG A 1 220 ? -18.006 -14.179 -57.172 1.00 31.20 224 ARG A CA 1
ATOM 1781 C C . ARG A 1 220 ? -16.698 -14.924 -56.928 1.00 35.79 224 ARG A C 1
ATOM 1782 O O . ARG A 1 220 ? -16.676 -16.151 -56.797 1.00 30.08 224 ARG A O 1
ATOM 1790 N N . ASN A 1 221 ? -15.607 -14.169 -56.892 1.00 32.31 225 ASN A N 1
ATOM 1791 C CA . ASN A 1 221 ? -14.266 -14.732 -56.842 1.00 35.12 225 ASN A CA 1
ATOM 1792 C C . ASN A 1 221 ? -13.726 -14.681 -55.416 1.00 32.45 225 ASN A C 1
ATOM 1793 O O . ASN A 1 221 ? -12.858 -13.874 -55.101 1.00 35.43 225 ASN A O 1
ATOM 1798 N N . ILE A 1 222 ? -14.268 -15.518 -54.539 1.00 33.35 226 ILE A N 1
ATOM 1799 C CA . ILE A 1 222 ? -13.918 -15.427 -53.125 1.00 29.23 226 ILE A CA 1
ATOM 1800 C C . ILE A 1 222 ? -12.847 -16.460 -52.808 1.00 31.91 226 ILE A C 1
ATOM 1801 O O . ILE A 1 222 ? -13.131 -17.656 -52.726 1.00 34.36 226 ILE A O 1
ATOM 1806 N N . VAL A 1 223 ? -11.613 -15.992 -52.656 1.00 29.55 227 VAL A N 1
ATOM 1807 C CA . VAL A 1 223 ? -10.465 -16.882 -52.527 1.00 31.03 227 VAL A CA 1
ATOM 1808 C C . VAL A 1 223 ? -9.904 -16.874 -51.109 1.00 33.12 227 VAL A C 1
ATOM 1809 O O . VAL A 1 223 ? -9.509 -17.913 -50.588 1.00 32.05 227 VAL A O 1
ATOM 1813 N N . TYR A 1 224 ? -9.872 -15.691 -50.502 1.00 29.26 228 TYR A N 1
ATOM 1814 C CA . TYR A 1 224 ? -9.370 -15.510 -49.145 1.00 30.83 228 TYR A CA 1
ATOM 1815 C C . TYR A 1 224 ? -10.439 -14.841 -48.291 1.00 32.43 228 TYR A C 1
ATOM 1816 O O . TYR A 1 224 ? -11.030 -13.842 -48.716 1.00 32.07 228 TYR A O 1
ATOM 1825 N N . ALA A 1 225 ? -10.690 -15.370 -47.095 1.00 30.42 229 ALA A N 1
ATOM 1826 C CA . ALA A 1 225 ? -11.680 -14.755 -46.207 1.00 28.07 229 ALA A CA 1
ATOM 1827 C C . ALA A 1 225 ? -11.225 -14.812 -44.755 1.00 30.92 229 ALA A C 1
ATOM 1828 O O . ALA A 1 225 ? -10.408 -15.658 -44.393 1.00 28.49 229 ALA A O 1
ATOM 1830 N N . GLU A 1 226 ? -11.738 -13.895 -43.936 1.00 28.66 230 GLU A N 1
ATOM 1831 C CA . GLU A 1 226 ? -11.582 -13.979 -42.487 1.00 30.29 230 GLU A CA 1
ATOM 1832 C C . GLU A 1 226 ? -12.951 -14.255 -41.858 1.00 30.37 230 GLU A C 1
ATOM 1833 O O . GLU A 1 226 ? -13.963 -13.675 -42.268 1.00 29.49 230 GLU A O 1
ATOM 1839 N N . GLY A 1 227 ? -12.986 -15.171 -40.897 1.00 28.31 231 GLY A N 1
ATOM 1840 C CA . GLY A 1 227 ? -14.219 -15.490 -40.191 1.00 26.55 231 GLY A CA 1
ATOM 1841 C C . GLY A 1 227 ? -14.306 -14.687 -38.905 1.00 27.00 231 GLY A C 1
ATOM 1842 O O . GLY A 1 227 ? -13.296 -14.498 -38.214 1.00 30.54 231 GLY A O 1
ATOM 1843 N N . LEU A 1 228 ? -15.504 -14.200 -38.598 1.00 26.93 232 LEU A N 1
ATOM 1844 C CA . LEU A 1 228 ? -15.756 -13.400 -37.398 1.00 30.73 232 LEU A CA 1
ATOM 1845 C C . LEU A 1 228 ? -16.972 -13.934 -36.648 1.00 31.44 232 LEU A C 1
ATOM 1846 O O . LEU A 1 228 ? -17.941 -14.383 -37.270 1.00 30.29 232 LEU A O 1
ATOM 1851 N N . GLN A 1 229 ? -16.941 -13.866 -35.320 1.00 28.75 233 GLN A N 1
ATOM 1852 C CA . GLN A 1 229 ? -18.145 -14.137 -34.541 1.00 30.33 233 GLN A CA 1
ATOM 1853 C C . GLN A 1 229 ? -18.645 -12.857 -33.884 1.00 29.62 233 GLN A C 1
ATOM 1854 O O . GLN A 1 229 ? -17.946 -12.244 -33.083 1.00 29.48 233 GLN A O 1
ATOM 1860 N N . SER A 1 230 ? -19.870 -12.481 -34.223 1.00 27.46 234 SER A N 1
ATOM 1861 C CA . SER A 1 230 ? -20.498 -11.257 -33.738 1.00 31.42 234 SER A CA 1
ATOM 1862 C C . SER A 1 230 ? -20.934 -11.354 -32.300 1.00 32.96 234 SER A C 1
ATOM 1863 O O . SER A 1 230 ? -21.504 -12.355 -31.889 1.00 35.84 234 SER A O 1
ATOM 1866 N N . VAL A 1 231 ? -20.710 -10.291 -31.545 1.00 30.25 235 VAL A N 1
ATOM 1867 C CA . VAL A 1 231 ? -21.196 -10.241 -30.174 1.00 28.03 235 VAL A CA 1
ATOM 1868 C C . VAL A 1 231 ? -22.657 -9.792 -30.109 1.00 32.28 235 VAL A C 1
ATOM 1869 O O . VAL A 1 231 ? -23.432 -10.321 -29.325 1.00 27.96 235 VAL A O 1
ATOM 1873 N N . PHE A 1 232 ? -23.036 -8.829 -30.947 1.00 29.12 236 PHE A N 1
ATOM 1874 C CA . PHE A 1 232 ? -24.368 -8.238 -30.871 1.00 28.97 236 PHE A CA 1
ATOM 1875 C C . PHE A 1 232 ? -25.196 -8.515 -32.120 1.00 30.97 236 PHE A C 1
ATOM 1876 O O . PHE A 1 232 ? -24.646 -8.705 -33.208 1.00 30.37 236 PHE A O 1
ATOM 1884 N N . PRO A 1 233 ? -26.528 -8.508 -31.967 1.00 29.82 237 PRO A N 1
ATOM 1885 C CA . PRO A 1 233 ? -27.425 -8.593 -33.122 1.00 28.97 237 PRO A CA 1
ATOM 1886 C C . PRO A 1 233 ? -27.222 -7.396 -34.048 1.00 34.96 237 PRO A C 1
ATOM 1887 O O . PRO A 1 233 ? -27.083 -6.268 -33.574 1.00 30.54 237 PRO A O 1
ATOM 1891 N N . ARG A 1 234 ? -27.204 -7.624 -35.351 1.00 30.78 238 ARG A N 1
ATOM 1892 C CA . ARG A 1 234 ? -27.073 -6.507 -36.273 1.00 32.62 238 ARG A CA 1
ATOM 1893 C C . ARG A 1 234 ? -28.460 -5.959 -36.620 1.00 35.86 238 ARG A C 1
ATOM 1894 O O . ARG A 1 234 ? -29.460 -6.658 -36.486 1.00 33.42 238 ARG A O 1
ATOM 1902 N N . VAL A 1 235 ? -28.505 -4.701 -37.049 1.00 29.58 239 VAL A N 1
ATOM 1903 C CA . VAL A 1 235 ? -29.751 -4.034 -37.403 1.00 27.60 239 VAL A CA 1
ATOM 1904 C C . VAL A 1 235 ? -29.705 -3.679 -38.878 1.00 31.53 239 VAL A C 1
ATOM 1905 O O . VAL A 1 235 ? -28.734 -3.084 -39.341 1.00 30.80 239 VAL A O 1
ATOM 1909 N N . THR A 1 236 ? -30.744 -4.039 -39.617 1.00 30.20 240 THR A N 1
ATOM 1910 C CA . THR A 1 236 ? -30.716 -3.852 -41.060 1.00 30.42 240 THR A CA 1
ATOM 1911 C C . THR A 1 236 ? -32.101 -3.573 -41.642 1.00 32.94 240 THR A C 1
ATOM 1912 O O . THR A 1 236 ? -33.123 -3.706 -40.956 1.00 29.67 240 THR A O 1
ATOM 1916 N N . GLU A 1 237 ? -32.129 -3.190 -42.915 1.00 29.60 241 GLU A N 1
ATOM 1917 C CA . GLU A 1 237 ? -33.387 -3.036 -43.642 1.00 34.64 241 GLU A CA 1
ATOM 1918 C C . GLU A 1 237 ? -33.468 -4.002 -44.815 1.00 33.30 241 GLU A C 1
ATOM 1919 O O . GLU A 1 237 ? -34.368 -3.904 -45.651 1.00 34.34 241 GLU A O 1
ATOM 1925 N N . ASN A 1 238 ? -32.533 -4.942 -44.889 1.00 31.13 242 ASN A N 1
ATOM 1926 C CA . ASN A 1 238 ? -32.568 -5.899 -45.985 1.00 31.59 242 ASN A CA 1
ATOM 1927 C C . ASN A 1 238 ? -31.952 -7.235 -45.599 1.00 32.46 242 ASN A C 1
ATOM 1928 O O . ASN A 1 238 ? -30.874 -7.274 -45.012 1.00 31.21 242 ASN A O 1
ATOM 1933 N N . LEU A 1 239 ? -32.628 -8.326 -45.955 1.00 31.96 243 LEU A N 1
ATOM 1934 C CA . LEU A 1 239 ? -32.245 -9.654 -45.465 1.00 30.58 243 LEU A CA 1
ATOM 1935 C C . LEU A 1 239 ? -31.457 -10.500 -46.459 1.00 31.12 243 LEU A C 1
ATOM 1936 O O . LEU A 1 239 ? -31.146 -11.651 -46.165 1.00 31.97 243 LEU A O 1
ATOM 1941 N N . ALA A 1 240 ? -31.122 -9.947 -47.623 1.00 34.63 244 ALA A N 1
ATOM 1942 C CA . ALA A 1 240 ? -30.380 -10.718 -48.626 1.00 36.01 244 ALA A CA 1
ATOM 1943 C C . ALA A 1 240 ? -28.936 -10.961 -48.178 1.00 38.60 244 ALA A C 1
ATOM 1944 O O . ALA A 1 240 ? -28.240 -11.843 -48.699 1.00 36.30 244 ALA A O 1
ATOM 1947 N N . MET B 1 1 ? -39.228 -12.042 -86.421 1.00 67.91 5 MET B N 1
ATOM 1948 C CA . MET B 1 1 ? -39.220 -11.761 -84.991 1.00 61.32 5 MET B CA 1
ATOM 1949 C C . MET B 1 1 ? -38.743 -10.336 -84.744 1.00 59.08 5 MET B C 1
ATOM 1950 O O . MET B 1 1 ? -37.705 -9.928 -85.279 1.00 62.29 5 MET B O 1
ATOM 1955 N N . LYS B 1 2 ? -39.497 -9.577 -83.949 1.00 43.52 6 LYS B N 1
ATOM 1956 C CA . LYS B 1 2 ? -39.058 -8.242 -83.567 1.00 42.18 6 LYS B CA 1
ATOM 1957 C C . LYS B 1 2 ? -37.672 -8.349 -82.918 1.00 42.82 6 LYS B C 1
ATOM 1958 O O . LYS B 1 2 ? -37.390 -9.286 -82.169 1.00 38.26 6 LYS B O 1
ATOM 1964 N N A SER B 1 3 ? -36.812 -7.385 -83.219 0.53 36.52 7 SER B N 1
ATOM 1965 N N B SER B 1 3 ? -36.800 -7.402 -83.246 0.47 36.54 7 SER B N 1
ATOM 1966 C CA A SER B 1 3 ? -35.424 -7.438 -82.786 0.53 38.13 7 SER B CA 1
ATOM 1967 C CA B SER B 1 3 ? -35.411 -7.451 -82.805 0.47 38.11 7 SER B CA 1
ATOM 1968 C C A SER B 1 3 ? -34.931 -6.065 -82.354 0.53 33.79 7 SER B C 1
ATOM 1969 C C B SER B 1 3 ? -34.916 -6.069 -82.391 0.47 33.81 7 SER B C 1
ATOM 1970 O O A SER B 1 3 ? -35.628 -5.069 -82.519 0.53 33.62 7 SER B O 1
ATOM 1971 O O B SER B 1 3 ? -35.598 -5.072 -82.601 0.47 33.63 7 SER B O 1
ATOM 1976 N N . ALA B 1 4 ? -33.724 -6.016 -81.808 1.00 32.56 8 ALA B N 1
ATOM 1977 C CA . ALA B 1 4 ? -33.101 -4.743 -81.480 1.00 33.56 8 ALA B CA 1
ATOM 1978 C C . ALA B 1 4 ? -31.599 -4.939 -81.397 1.00 33.80 8 ALA B C 1
ATOM 1979 O O . ALA B 1 4 ? -31.113 -6.063 -81.309 1.00 34.49 8 ALA B O 1
ATOM 1981 N N . LEU B 1 5 ? -30.870 -3.830 -81.441 1.00 33.90 9 LEU B N 1
ATOM 1982 C CA . LEU B 1 5 ? -29.435 -3.864 -81.644 1.00 34.55 9 LEU B CA 1
ATOM 1983 C C . LEU B 1 5 ? -28.713 -3.032 -80.590 1.00 34.88 9 LEU B C 1
ATOM 1984 O O . LEU B 1 5 ? -29.142 -1.926 -80.249 1.00 33.00 9 LEU B O 1
ATOM 1989 N N . VAL B 1 6 ? -27.612 -3.568 -80.083 1.00 33.16 10 VAL B N 1
ATOM 1990 C CA . VAL B 1 6 ? -26.732 -2.813 -79.207 1.00 28.48 10 VAL B CA 1
ATOM 1991 C C . VAL B 1 6 ? -25.342 -2.759 -79.819 1.00 33.84 10 VAL B C 1
ATOM 1992 O O . VAL B 1 6 ? -24.793 -3.791 -80.222 1.00 33.32 10 VAL B O 1
ATOM 1996 N N . VAL B 1 7 ? -24.781 -1.556 -79.916 1.00 29.78 11 VAL B N 1
ATOM 1997 C CA . VAL B 1 7 ? -23.429 -1.400 -80.445 1.00 31.10 11 VAL B CA 1
ATOM 1998 C C . VAL B 1 7 ? -22.498 -0.967 -79.322 1.00 34.65 11 VAL B C 1
ATOM 1999 O O . VAL B 1 7 ? -22.549 0.167 -78.838 1.00 30.93 11 VAL B O 1
ATOM 2003 N N . SER B 1 8 ? -21.654 -1.908 -78.920 1.00 32.85 12 SER B N 1
ATOM 2004 C CA . SER B 1 8 ? -20.788 -1.781 -77.769 1.00 31.14 12 SER B CA 1
ATOM 2005 C C . SER B 1 8 ? -19.368 -1.522 -78.248 1.00 35.62 12 SER B C 1
ATOM 2006 O O . SER B 1 8 ? -18.844 -2.295 -79.042 1.00 33.61 12 SER B O 1
ATOM 2009 N N . ALA B 1 9 ? -18.745 -0.437 -77.796 1.00 33.02 13 ALA B N 1
ATOM 2010 C CA . ALA B 1 9 ? -17.383 -0.134 -78.249 1.00 35.26 13 ALA B CA 1
ATOM 2011 C C . ALA B 1 9 ? -16.415 -1.213 -77.786 1.00 35.49 13 ALA B C 1
ATOM 2012 O O . ALA B 1 9 ? -15.595 -1.705 -78.557 1.00 32.83 13 ALA B O 1
ATOM 2014 N N . HIS B 1 10 ? -16.511 -1.547 -76.505 1.00 30.48 14 HIS B N 1
ATOM 2015 C CA . HIS B 1 10 ? -15.700 -2.589 -75.897 1.00 32.43 14 HIS B CA 1
ATOM 2016 C C . HIS B 1 10 ? -16.636 -3.661 -75.349 1.00 39.20 14 HIS B C 1
ATOM 2017 O O . HIS B 1 10 ? -17.805 -3.378 -75.085 1.00 40.13 14 HIS B O 1
ATOM 2024 N N . SER B 1 11 ? -16.136 -4.876 -75.149 1.00 35.07 15 SER B N 1
ATOM 2025 C CA . SER B 1 11 ? -17.026 -5.995 -74.824 1.00 34.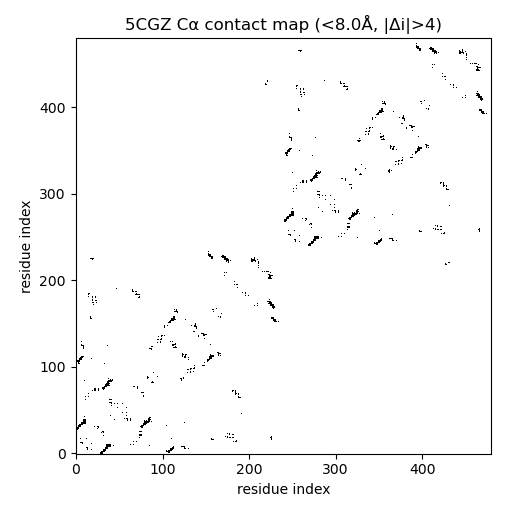56 15 SER B CA 1
ATOM 2026 C C . SER B 1 11 ? -17.818 -5.822 -73.507 1.00 31.34 15 SER B C 1
ATOM 2027 O O . SER B 1 11 ? -18.960 -6.256 -73.415 1.00 34.62 15 SER B O 1
ATOM 2030 N N . ALA B 1 12 ? -17.251 -5.163 -72.502 1.00 33.21 16 ALA B N 1
ATOM 2031 C CA . ALA B 1 12 ? -17.971 -5.007 -71.227 1.00 31.98 16 ALA B CA 1
ATOM 2032 C C . ALA B 1 12 ? -19.074 -3.926 -71.247 1.00 35.09 16 ALA B C 1
ATOM 2033 O O . ALA B 1 12 ? -20.002 -3.953 -70.430 1.00 32.84 16 ALA B O 1
ATOM 2035 N N . ASP B 1 13 ? -18.989 -2.981 -72.178 1.00 34.28 17 ASP B N 1
ATOM 2036 C CA . ASP B 1 13 ? -19.891 -1.834 -72.138 1.00 29.22 17 ASP B CA 1
ATOM 2037 C C . ASP B 1 13 ? -21.361 -2.214 -72.209 1.00 30.81 17 ASP B C 1
ATOM 2038 O O . ASP B 1 13 ? -22.178 -1.625 -71.502 1.00 31.04 17 ASP B O 1
ATOM 2043 N N . PHE B 1 14 ? -21.721 -3.203 -73.024 1.00 30.30 18 PHE B N 1
ATOM 2044 C CA . PHE B 1 14 ? -23.142 -3.535 -73.112 1.00 30.05 18 PHE B CA 1
ATOM 2045 C C . PHE B 1 14 ? -23.654 -4.108 -71.792 1.00 32.04 18 PHE B C 1
ATOM 2046 O O . PHE B 1 14 ? -24.845 -4.011 -71.491 1.00 33.53 18 PHE B O 1
ATOM 2054 N N . VAL B 1 15 ? -22.757 -4.664 -70.985 1.00 31.59 19 VAL B N 1
ATOM 2055 C CA . VAL B 1 15 ? -23.163 -5.196 -69.690 1.00 31.48 19 VAL B CA 1
ATOM 2056 C C . VAL B 1 15 ? -23.420 -4.048 -68.696 1.00 30.52 19 VAL B C 1
ATOM 2057 O O . VAL B 1 15 ? -24.501 -3.963 -68.114 1.00 32.04 19 VAL B O 1
ATOM 2061 N N . TRP B 1 16 ? -22.451 -3.153 -68.515 1.00 32.34 20 TRP B N 1
ATOM 2062 C CA . TRP B 1 16 ? -22.636 -2.038 -67.575 1.00 30.27 20 TRP B CA 1
ATOM 2063 C C . TRP B 1 16 ? -23.821 -1.168 -67.957 1.00 32.35 20 TRP B C 1
ATOM 2064 O O . TRP B 1 16 ? -24.588 -0.738 -67.093 1.00 30.68 20 TRP B O 1
ATOM 2075 N N . ARG B 1 17 ? -23.967 -0.910 -69.257 1.00 29.00 21 ARG B N 1
ATOM 2076 C CA . ARG B 1 17 ? -24.797 0.211 -69.712 1.00 32.05 21 ARG B CA 1
ATOM 2077 C C . ARG B 1 17 ? -26.126 -0.190 -70.342 1.00 34.12 21 ARG B C 1
ATOM 2078 O O . ARG B 1 17 ? -27.050 0.621 -70.382 1.00 33.65 21 ARG B O 1
ATOM 2086 N N . ALA B 1 18 ? -26.234 -1.429 -70.822 1.00 30.37 22 ALA B N 1
ATOM 2087 C CA . ALA B 1 18 ? -27.434 -1.849 -71.554 1.00 33.61 22 ALA B CA 1
ATOM 2088 C C . ALA B 1 18 ? -28.044 -3.163 -71.058 1.00 34.95 22 ALA B C 1
ATOM 2089 O O . ALA B 1 18 ? -29.061 -3.618 -71.601 1.00 31.88 22 ALA B O 1
ATOM 2091 N N . GLY B 1 19 ? -27.425 -3.771 -70.044 1.00 32.30 23 GLY B N 1
ATOM 2092 C CA . GLY B 1 19 ? -27.861 -5.068 -69.546 1.00 28.91 23 GLY B CA 1
ATOM 2093 C C . GLY B 1 19 ? -29.340 -5.140 -69.208 1.00 30.16 23 GLY B C 1
ATOM 2094 O O . GLY B 1 19 ? -30.024 -6.100 -69.561 1.00 30.53 23 GLY B O 1
ATOM 2095 N N . GLY B 1 20 ? -29.841 -4.120 -68.523 1.00 29.86 24 GLY B N 1
ATOM 2096 C CA . GLY B 1 20 ? -31.244 -4.087 -68.148 1.00 27.19 24 GLY B CA 1
ATOM 2097 C C . GLY B 1 20 ? -32.136 -3.980 -69.374 1.00 34.32 24 GLY B C 1
ATOM 2098 O O . GLY B 1 20 ? -33.138 -4.694 -69.497 1.00 31.78 24 GLY B O 1
ATOM 2099 N N . ALA B 1 21 ? -31.775 -3.078 -70.283 1.00 29.33 25 ALA B N 1
ATOM 2100 C CA . ALA B 1 21 ? -32.564 -2.862 -71.498 1.00 31.93 25 ALA B CA 1
ATOM 2101 C C . ALA B 1 21 ? -32.632 -4.153 -72.314 1.00 30.56 25 ALA B C 1
ATOM 2102 O O . ALA B 1 21 ? -33.676 -4.503 -72.855 1.00 32.25 25 ALA B O 1
ATOM 2104 N N . ILE B 1 22 ? -31.506 -4.851 -72.400 1.00 27.76 26 ILE B N 1
ATOM 2105 C CA . ILE B 1 22 ? -31.436 -6.100 -73.149 1.00 31.76 26 ILE B CA 1
ATOM 2106 C C . ILE B 1 22 ? -32.326 -7.171 -72.514 1.00 35.14 26 ILE B C 1
ATOM 2107 O O . ILE B 1 22 ? -33.173 -7.762 -73.187 1.00 33.39 26 ILE B O 1
ATOM 2112 N N . ALA B 1 23 ? -32.156 -7.407 -71.215 1.00 32.33 27 ALA B N 1
ATOM 2113 C CA . ALA B 1 23 ? -32.933 -8.451 -70.551 1.00 32.86 27 ALA B CA 1
ATOM 2114 C C . ALA B 1 23 ? -34.425 -8.128 -70.587 1.00 35.19 27 ALA B C 1
ATOM 2115 O O . ALA B 1 23 ? -35.256 -9.015 -70.797 1.00 34.15 27 ALA B O 1
ATOM 2117 N N . LEU B 1 24 ? -34.767 -6.857 -70.388 1.00 29.46 28 LEU B N 1
ATOM 2118 C CA . LEU B 1 24 ? -36.170 -6.446 -70.372 1.00 35.50 28 LEU B CA 1
ATOM 2119 C C . LEU B 1 24 ? -36.843 -6.699 -71.721 1.00 37.50 28 LEU B C 1
ATOM 2120 O O . LEU B 1 24 ? -37.952 -7.230 -71.787 1.00 34.32 28 LEU B O 1
ATOM 2125 N N . HIS B 1 25 ? -36.177 -6.320 -72.805 1.00 31.44 29 HIS B N 1
ATOM 2126 C CA . HIS B 1 25 ? -36.792 -6.489 -74.113 1.00 36.66 29 HIS B CA 1
ATOM 2127 C C . HIS B 1 25 ? -36.764 -7.952 -74.564 1.00 35.48 29 HIS B C 1
ATOM 2128 O O . HIS B 1 25 ? -37.689 -8.419 -75.241 1.00 34.27 29 HIS B O 1
ATOM 2135 N N . ALA B 1 26 ? -35.722 -8.680 -74.178 1.00 34.05 30 ALA B N 1
ATOM 2136 C CA . ALA B 1 26 ? -35.681 -10.107 -74.456 1.00 33.70 30 ALA B CA 1
ATOM 2137 C C . ALA B 1 26 ? -36.927 -10.771 -73.871 1.00 36.28 30 ALA B C 1
ATOM 2138 O O . ALA B 1 26 ? -37.553 -11.608 -74.515 1.00 38.69 30 ALA B O 1
ATOM 2140 N N . GLU B 1 27 ? -37.310 -10.371 -72.664 1.00 31.41 31 GLU B N 1
ATOM 2141 C CA . GLU B 1 27 ? -38.479 -10.971 -72.033 1.00 34.40 31 GLU B CA 1
ATOM 2142 C C . GLU B 1 27 ? -39.768 -10.544 -72.720 1.00 40.72 31 GLU B C 1
ATOM 2143 O O . GLU B 1 27 ? -40.777 -11.229 -72.616 1.00 39.83 31 GLU B O 1
ATOM 2149 N N . GLN B 1 28 ? -39.742 -9.424 -73.434 1.00 37.41 32 GLN B N 1
ATOM 2150 C CA . GLN B 1 28 ? -40.920 -9.006 -74.197 1.00 34.87 32 GLN B CA 1
ATOM 2151 C C . GLN B 1 28 ? -41.002 -9.720 -75.550 1.00 37.15 32 GLN B C 1
ATOM 2152 O O . GLN B 1 28 ? -41.945 -9.516 -76.313 1.00 35.77 32 GLN B O 1
ATOM 2158 N N . GLY B 1 29 ? -40.005 -10.543 -75.851 1.00 35.05 33 GLY B N 1
ATOM 2159 C CA . GLY B 1 29 ? -40.008 -11.294 -77.088 1.00 36.61 33 GLY B CA 1
ATOM 2160 C C . GLY B 1 29 ? -39.086 -10.760 -78.168 1.00 41.02 33 GLY B C 1
ATOM 2161 O O . GLY B 1 29 ? -39.107 -11.266 -79.285 1.00 38.88 33 GLY B O 1
ATOM 2162 N N . TYR B 1 30 ? -38.280 -9.748 -77.855 1.00 33.11 34 TYR B N 1
ATOM 2163 C CA . TYR B 1 30 ? -37.318 -9.237 -78.831 1.00 36.22 34 TYR B CA 1
ATOM 2164 C C . TYR B 1 30 ? -36.113 -10.155 -78.957 1.00 38.47 34 TYR B C 1
ATOM 2165 O O . TYR B 1 30 ? -35.557 -10.608 -77.953 1.00 40.24 34 TYR B O 1
ATOM 2174 N N . ALA B 1 31 ? -35.703 -10.416 -80.193 1.00 35.39 35 ALA B N 1
ATOM 2175 C CA . ALA B 1 31 ? -34.400 -11.006 -80.438 1.00 34.96 35 ALA B CA 1
ATOM 2176 C C . ALA B 1 31 ? -33.352 -9.900 -80.304 1.00 37.11 35 ALA B C 1
ATOM 2177 O O . ALA B 1 31 ? -33.189 -9.077 -81.209 1.00 37.57 35 ALA B O 1
ATOM 2179 N N . MET B 1 32 ? -32.660 -9.867 -79.167 1.00 34.46 36 MET B N 1
ATOM 2180 C CA . MET B 1 32 ? -31.660 -8.831 -78.893 1.00 33.37 36 MET B CA 1
ATOM 2181 C C . MET B 1 32 ? -30.290 -9.245 -79.410 1.00 33.02 36 MET B C 1
ATOM 2182 O O . MET B 1 32 ? -29.787 -10.323 -79.067 1.00 38.55 36 MET B O 1
ATOM 2187 N N . HIS B 1 33 ? -29.678 -8.384 -80.223 1.00 29.18 37 HIS B N 1
ATOM 2188 C CA . HIS B 1 33 ? -28.356 -8.667 -80.769 1.00 32.08 37 HIS B CA 1
ATOM 2189 C C . HIS B 1 33 ? -27.356 -7.605 -80.337 1.00 36.87 37 HIS B C 1
ATOM 2190 O O . HIS B 1 33 ? -27.636 -6.406 -80.423 1.00 34.47 37 HIS B O 1
ATOM 2197 N N . VAL B 1 34 ? -26.185 -8.053 -79.892 1.00 33.43 38 VAL B N 1
ATOM 2198 C CA . VAL B 1 34 ? -25.106 -7.157 -79.489 1.00 28.70 38 VAL B CA 1
ATOM 2199 C C . VAL B 1 34 ? -23.910 -7.282 -80.424 1.00 35.08 38 VAL B C 1
ATOM 2200 O O . VAL B 1 34 ? -23.443 -8.389 -80.690 1.00 34.87 38 VAL B O 1
ATOM 2204 N N . VAL B 1 35 ? -23.417 -6.145 -80.916 1.00 31.06 39 VAL B N 1
ATOM 2205 C CA . VAL B 1 35 ? -22.138 -6.096 -81.606 1.00 28.32 39 VAL B CA 1
ATOM 2206 C C . VAL B 1 35 ? -21.085 -5.469 -80.694 1.00 33.88 39 VAL B C 1
ATOM 2207 O O . VAL B 1 35 ? -21.219 -4.306 -80.310 1.00 34.50 39 VAL B O 1
ATOM 2211 N N . CYS B 1 36 ? -20.045 -6.225 -80.342 1.00 29.82 40 CYS B N 1
ATOM 2212 C CA . CYS B 1 36 ? -18.888 -5.654 -79.643 1.00 32.88 40 CYS B CA 1
ATOM 2213 C C . CYS B 1 36 ? -17.804 -5.340 -80.660 1.00 36.51 40 CYS B C 1
ATOM 2214 O O . CYS B 1 36 ? -17.220 -6.253 -81.247 1.00 35.27 40 CYS B O 1
ATOM 2217 N N . LEU B 1 37 ? -17.525 -4.057 -80.867 1.00 31.53 41 LEU B N 1
ATOM 2218 C CA . LEU B 1 37 ? -16.578 -3.662 -81.899 1.00 33.05 41 LEU B CA 1
ATOM 2219 C C . LEU B 1 37 ? -15.166 -4.138 -81.566 1.00 33.29 41 LEU B C 1
ATOM 2220 O O . LEU B 1 37 ? -14.403 -4.526 -82.452 1.00 34.02 41 LEU B O 1
ATOM 2225 N N . SER B 1 38 ? -14.823 -4.086 -80.283 1.00 35.14 42 SER B N 1
ATOM 2226 C CA . SER B 1 38 ? -13.532 -4.559 -79.803 1.00 30.98 42 SER B CA 1
ATOM 2227 C C . SER B 1 38 ? -13.753 -5.241 -78.474 1.00 33.03 42 SER B C 1
ATOM 2228 O O . SER B 1 38 ? -14.886 -5.325 -78.007 1.00 34.80 42 SER B O 1
ATOM 2231 N N . PHE B 1 39 ? -12.678 -5.716 -77.854 1.00 32.20 43 PHE B N 1
ATOM 2232 C CA . PHE B 1 39 ? -12.806 -6.409 -76.582 1.00 34.15 43 PHE B CA 1
ATOM 2233 C C . PHE B 1 39 ? -12.431 -5.513 -75.402 1.00 39.56 43 PHE B C 1
ATOM 2234 O O . PHE B 1 39 ? -12.552 -5.923 -74.244 1.00 38.00 43 PHE B O 1
ATOM 2242 N N . GLY B 1 40 ? -11.983 -4.292 -75.689 1.00 32.03 44 GLY B N 1
ATOM 2243 C CA . GLY B 1 40 ? -11.416 -3.446 -74.650 1.00 33.20 44 GLY B CA 1
ATOM 2244 C C . GLY B 1 40 ? -10.142 -4.081 -74.113 1.00 35.07 44 GLY B C 1
ATOM 2245 O O . GLY B 1 40 ? -9.794 -3.922 -72.941 1.00 34.83 44 GLY B O 1
ATOM 2246 N N . GLU B 1 41 ? -9.443 -4.805 -74.983 1.00 35.26 45 GLU B N 1
ATOM 2247 C CA . GLU B 1 41 ? -8.291 -5.607 -74.576 1.00 34.59 45 GLU B CA 1
ATOM 2248 C C . GLU B 1 41 ? -7.101 -4.771 -74.087 1.00 37.41 45 GLU B C 1
ATOM 2249 O O . GLU B 1 41 ? -6.346 -5.207 -73.213 1.00 33.96 45 GLU B O 1
ATOM 2255 N N . ARG B 1 42 ? -6.926 -3.572 -74.630 1.00 32.80 46 ARG B N 1
ATOM 2256 C CA . ARG B 1 42 ? -5.777 -2.752 -74.225 1.00 33.49 46 ARG B CA 1
ATOM 2257 C C . ARG B 1 42 ? -6.120 -1.733 -73.135 1.00 34.69 46 ARG B C 1
ATOM 2258 O O . ARG B 1 42 ? -5.298 -1.448 -72.263 1.00 35.70 46 ARG B O 1
ATOM 2266 N N . GLY B 1 43 ? -7.335 -1.192 -73.176 1.00 33.75 47 GLY B N 1
ATOM 2267 C CA . GLY B 1 43 ? -7.682 -0.083 -72.309 1.00 32.66 47 GLY B CA 1
ATOM 2268 C C . GLY B 1 43 ? -8.662 -0.378 -71.189 1.00 36.91 47 GLY B C 1
ATOM 2269 O O . GLY B 1 43 ? -8.806 0.431 -70.271 1.00 35.47 47 GLY B O 1
ATOM 2270 N N A GLU B 1 44 ? -9.361 -1.507 -71.272 0.57 32.76 48 GLU B N 1
ATOM 2271 N N B GLU B 1 44 ? -9.317 -1.535 -71.246 0.43 32.78 48 GLU B N 1
ATOM 2272 C CA A GLU B 1 44 ? -10.345 -1.859 -70.248 0.57 33.17 48 GLU B CA 1
ATOM 2273 C CA B GLU B 1 44 ? -10.337 -1.885 -70.257 0.43 33.21 48 GLU B CA 1
ATOM 2274 C C A GLU B 1 44 ? -10.039 -3.241 -69.645 0.57 36.40 48 GLU B C 1
ATOM 2275 C C B GLU B 1 44 ? -10.029 -3.209 -69.561 0.43 36.37 48 GLU B C 1
ATOM 2276 O O A GLU B 1 44 ? -10.950 -3.983 -69.281 0.57 34.64 48 GLU B O 1
ATOM 2277 O O B GLU B 1 44 ? -10.927 -3.883 -69.057 0.43 34.71 48 GLU B O 1
ATOM 2288 N N . SER B 1 45 ? -8.753 -3.573 -69.526 1.00 36.63 49 SER B N 1
ATOM 2289 C CA . SER B 1 45 ? -8.347 -4.879 -69.017 1.00 35.77 49 SER B CA 1
ATOM 2290 C C . SER B 1 45 ? -7.151 -4.811 -68.070 1.00 37.96 49 SER B C 1
ATOM 2291 O O . SER B 1 45 ? -6.240 -5.630 -68.161 1.00 35.49 49 SER B O 1
ATOM 2294 N N . ALA B 1 46 ? -7.155 -3.845 -67.158 1.00 35.43 50 ALA B N 1
ATOM 2295 C CA . ALA B 1 46 ? -5.973 -3.588 -66.328 1.00 41.60 50 ALA B CA 1
ATOM 2296 C C . ALA B 1 46 ? -5.546 -4.797 -65.479 1.00 42.19 50 ALA B C 1
ATOM 2297 O O . ALA B 1 46 ? -4.354 -5.124 -65.416 1.00 43.23 50 ALA B O 1
ATOM 2299 N N . LYS B 1 47 ? -6.497 -5.459 -64.828 1.00 40.76 51 LYS B N 1
ATOM 2300 C CA . LYS B 1 47 ? -6.134 -6.564 -63.941 1.00 48.56 51 LYS B CA 1
ATOM 2301 C C . LYS B 1 47 ? -5.454 -7.712 -64.689 1.00 42.06 51 LYS B C 1
ATOM 2302 O O . LYS B 1 47 ? -4.519 -8.314 -64.174 1.00 48.61 51 LYS B O 1
ATOM 2308 N N . LEU B 1 48 ? -5.889 -7.998 -65.912 1.00 40.20 52 LEU B N 1
ATOM 2309 C CA . LEU B 1 48 ? -5.203 -9.019 -66.702 1.00 42.83 52 LEU B CA 1
ATOM 2310 C C . LEU B 1 48 ? -3.776 -8.608 -67.055 1.00 46.39 52 LEU B C 1
ATOM 2311 O O . LEU B 1 48 ? -2.873 -9.436 -66.994 1.00 46.06 52 LEU B O 1
ATOM 2316 N N . TRP B 1 49 ? -3.555 -7.342 -67.411 1.00 37.81 53 TRP B N 1
ATOM 2317 C CA . TRP B 1 49 ? -2.204 -6.919 -67.786 1.00 42.93 53 TRP B CA 1
ATOM 2318 C C . TRP B 1 49 ? -1.237 -6.979 -66.608 1.00 44.04 53 TRP B C 1
ATOM 2319 O O . TRP B 1 49 ? -0.026 -7.075 -66.797 1.00 46.32 53 TRP B O 1
ATOM 2330 N N . ARG B 1 50 ? -1.778 -6.936 -65.397 1.00 40.07 54 ARG B N 1
ATOM 2331 C CA . ARG B 1 50 ? -0.955 -7.017 -64.194 1.00 45.92 54 ARG B CA 1
ATOM 2332 C C . ARG B 1 50 ? -0.482 -8.446 -63.912 1.00 54.63 54 ARG B C 1
ATOM 2333 O O . ARG B 1 50 ? 0.436 -8.653 -63.124 1.00 54.07 54 ARG B O 1
ATOM 2341 N N . LYS B 1 51 ? -1.113 -9.427 -64.550 1.00 46.86 55 LYS B N 1
ATOM 2342 C CA . LYS B 1 51 ? -0.626 -10.801 -64.497 1.00 52.27 55 LYS B CA 1
ATOM 2343 C C . LYS B 1 51 ? 0.612 -10.959 -65.383 1.00 57.50 55 LYS B C 1
ATOM 2344 O O . LYS B 1 51 ? 0.813 -10.203 -66.333 1.00 59.77 55 LYS B O 1
ATOM 2350 N N . GLY B 1 52 ? 1.443 -11.945 -65.079 1.00 62.94 56 GLY B N 1
ATOM 2351 C CA . GLY B 1 52 ? 2.631 -12.176 -65.881 1.00 63.55 56 GLY B CA 1
ATOM 2352 C C . GLY B 1 52 ? 2.336 -12.871 -67.199 1.00 59.17 56 GLY B C 1
ATOM 2353 O O . GLY B 1 52 ? 1.362 -13.617 -67.317 1.00 59.35 56 GLY B O 1
ATOM 2354 N N . GLU B 1 53 ? 3.182 -12.622 -68.192 1.00 56.06 57 GLU B N 1
ATOM 2355 C CA . GLU B 1 53 ? 3.073 -13.284 -69.489 1.00 62.53 57 GLU B CA 1
ATOM 2356 C C . GLU B 1 53 ? 1.716 -13.052 -70.148 1.00 59.12 57 GLU B C 1
ATOM 2357 O O . GLU B 1 53 ? 1.159 -13.949 -70.782 1.00 56.03 57 GLU B O 1
ATOM 2363 N N . MET B 1 54 ? 1.183 -11.846 -70.001 1.00 53.13 58 MET B N 1
ATOM 2364 C CA . MET B 1 54 ? -0.099 -11.524 -70.611 1.00 46.13 58 MET B CA 1
ATOM 2365 C C . MET B 1 54 ? 0.110 -11.086 -72.066 1.00 42.74 58 MET B C 1
ATOM 2366 O O . MET B 1 54 ? 1.131 -10.480 -72.407 1.00 43.37 58 MET B O 1
ATOM 2371 N N . THR B 1 55 ? -0.850 -11.415 -72.925 1.00 40.94 59 THR B N 1
ATOM 2372 C CA . THR B 1 55 ? -0.825 -10.985 -74.322 1.00 42.77 59 THR B CA 1
ATOM 2373 C C . THR B 1 55 ? -2.211 -10.508 -74.745 1.00 40.25 59 THR B C 1
ATOM 2374 O O . THR B 1 55 ? -3.206 -10.829 -74.090 1.00 39.50 59 THR B O 1
ATOM 2378 N N . GLU B 1 56 ? -2.289 -9.758 -75.842 1.00 39.02 60 GLU B N 1
ATOM 2379 C CA . GLU B 1 56 ? -3.588 -9.282 -76.311 1.00 40.63 60 GLU B CA 1
ATOM 2380 C C . GLU B 1 56 ? -4.511 -10.450 -76.663 1.00 41.22 60 GLU B C 1
ATOM 2381 O O . GLU B 1 56 ? -5.718 -10.387 -76.415 1.00 39.91 60 GLU B O 1
ATOM 2387 N N . ALA B 1 57 ? -3.946 -11.527 -77.209 1.00 42.27 61 ALA B N 1
ATOM 2388 C CA . ALA B 1 57 ? -4.757 -12.690 -77.574 1.00 41.19 61 ALA B CA 1
ATOM 2389 C C . ALA B 1 57 ? -5.397 -13.312 -76.330 1.00 37.63 61 ALA B C 1
ATOM 2390 O O . ALA B 1 57 ? -6.586 -13.646 -76.331 1.00 40.26 61 ALA B O 1
ATOM 2392 N N . LYS B 1 58 ? -4.604 -13.465 -75.273 1.00 37.17 62 LYS B N 1
ATOM 2393 C CA . LYS B 1 58 ? -5.116 -13.984 -74.010 1.00 40.39 62 LYS B CA 1
ATOM 2394 C C . LYS B 1 58 ? -6.190 -13.068 -73.437 1.00 39.85 62 LYS B C 1
ATOM 2395 O O . LYS B 1 58 ? -7.231 -13.536 -72.979 1.00 40.29 62 LYS B O 1
ATOM 2401 N N . VAL B 1 59 ? -5.933 -11.762 -73.445 1.00 38.84 63 VAL B N 1
ATOM 2402 C CA . VAL B 1 59 ? -6.927 -10.820 -72.933 1.00 35.99 63 VAL B CA 1
ATOM 2403 C C . VAL B 1 59 ? -8.230 -10.922 -73.726 1.00 34.45 63 VAL B C 1
ATOM 2404 O O . VAL B 1 59 ? -9.311 -11.028 -73.136 1.00 34.70 63 VAL B O 1
ATOM 2408 N N . LYS B 1 60 ? -8.132 -10.907 -75.057 1.00 34.50 64 LYS B N 1
ATOM 2409 C CA . LYS B 1 60 ? -9.329 -11.047 -75.892 1.00 37.00 64 LYS B CA 1
ATOM 2410 C C . LYS B 1 60 ? -10.117 -12.310 -75.555 1.00 41.90 64 LYS B C 1
ATOM 2411 O O . LYS B 1 60 ? -11.355 -12.278 -75.507 1.00 38.58 64 LYS B O 1
ATOM 2417 N N . ASP B 1 61 ? -9.407 -13.417 -75.331 1.00 42.10 65 ASP B N 1
ATOM 2418 C CA . ASP B 1 61 ? -10.071 -14.688 -75.028 1.00 39.95 65 ASP B CA 1
ATOM 2419 C C . ASP B 1 61 ? -10.889 -14.573 -73.754 1.00 36.36 65 ASP B C 1
ATOM 2420 O O . ASP B 1 61 ? -12.039 -15.003 -73.707 1.00 37.96 65 ASP B O 1
ATOM 2425 N N . ALA B 1 62 ? -10.288 -13.999 -72.716 1.00 35.04 66 ALA B N 1
ATOM 2426 C CA . ALA B 1 62 ? -10.992 -13.833 -71.447 1.00 35.52 66 ALA B CA 1
ATOM 2427 C C . ALA B 1 62 ? -12.200 -12.899 -71.611 1.00 35.09 66 ALA B C 1
ATOM 2428 O O . ALA B 1 62 ? -13.298 -13.197 -71.133 1.00 37.62 66 ALA B O 1
ATOM 2430 N N . ARG B 1 63 ? -11.997 -11.778 -72.301 1.00 36.37 67 ARG B N 1
ATOM 2431 C CA . ARG B 1 63 ? -13.083 -10.819 -72.539 1.00 34.83 67 ARG B CA 1
ATOM 2432 C C . ARG B 1 63 ? -14.216 -11.460 -73.340 1.00 36.45 67 ARG B C 1
ATOM 2433 O O . ARG B 1 63 ? -15.396 -11.266 -73.026 1.00 36.42 67 ARG B O 1
ATOM 2441 N N . ARG B 1 64 ? -13.859 -12.221 -74.375 1.00 35.18 68 ARG B N 1
ATO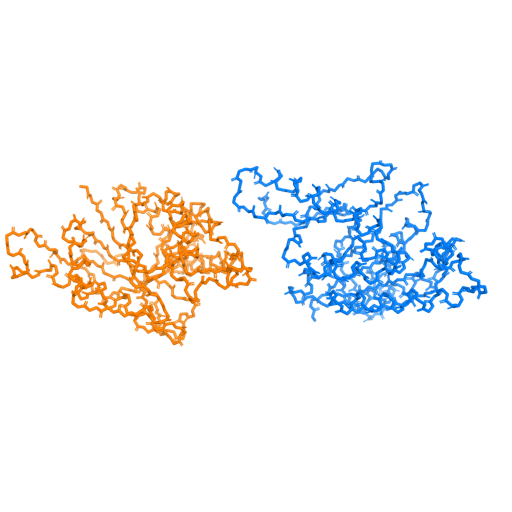M 2442 C CA . ARG B 1 64 ? -14.862 -12.882 -75.210 1.00 35.93 68 ARG B CA 1
ATOM 2443 C C . ARG B 1 64 ? -15.726 -13.834 -74.380 1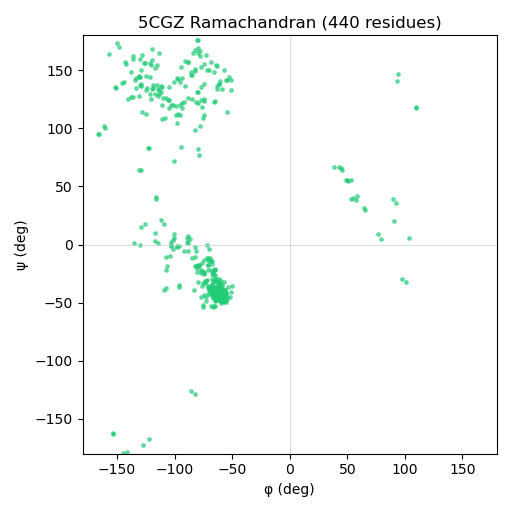.00 36.31 68 ARG B C 1
ATOM 2444 O O . ARG B 1 64 ? -16.954 -13.822 -74.486 1.00 35.67 68 ARG B O 1
ATOM 2452 N N A GLU B 1 65 ? -15.063 -14.648 -73.562 0.44 34.67 69 GLU B N 1
ATOM 2453 N N B GLU B 1 65 ? -15.094 -14.661 -73.553 0.56 34.63 69 GLU B N 1
ATOM 2454 C CA A GLU B 1 65 ? -15.731 -15.615 -72.696 0.44 38.36 69 GLU B CA 1
ATOM 2455 C CA B GLU B 1 65 ? -15.847 -15.624 -72.756 0.56 38.26 69 GLU B CA 1
ATOM 2456 C C A GLU B 1 65 ? -16.739 -14.920 -71.785 0.44 37.12 69 GLU B C 1
ATOM 2457 C C B GLU B 1 65 ? -16.775 -14.917 -71.767 0.56 37.11 69 GLU B C 1
ATOM 2458 O O A GLU B 1 65 ? -17.870 -15.375 -71.630 0.44 35.96 69 GLU B O 1
ATOM 2459 O O B GLU B 1 65 ? -17.892 -15.371 -71.531 0.56 35.88 69 GLU B O 1
ATOM 2470 N N . GLU B 1 66 ? -16.320 -13.806 -71.195 1.00 34.00 70 GLU B N 1
ATOM 2471 C CA . GLU B 1 66 ? -17.177 -13.027 -70.301 1.00 39.77 70 GLU B CA 1
ATOM 2472 C C . GLU B 1 66 ? -18.392 -12.483 -71.035 1.00 34.34 70 GLU B C 1
ATOM 2473 O O . GLU B 1 66 ? -19.520 -12.581 -70.548 1.00 35.67 70 GLU B O 1
ATOM 2479 N N . ALA B 1 67 ? -18.159 -11.920 -72.214 1.00 31.49 71 ALA B N 1
ATOM 2480 C CA . ALA B 1 67 ? -19.235 -11.317 -72.991 1.00 33.14 71 ALA B CA 1
ATOM 2481 C C . ALA B 1 67 ? -20.289 -12.360 -73.377 1.00 33.17 71 ALA B C 1
ATOM 2482 O O . ALA B 1 67 ? -21.497 -12.105 -73.311 1.00 35.28 71 ALA B O 1
ATOM 2484 N N . MET B 1 68 ? -19.827 -13.545 -73.761 1.00 36.23 72 MET B N 1
ATOM 2485 C CA . MET B 1 68 ? -20.735 -14.623 -74.142 1.00 34.86 72 MET B CA 1
ATOM 2486 C C . MET B 1 68 ? -21.526 -15.142 -72.944 1.00 34.42 72 MET B C 1
ATOM 2487 O O . MET B 1 68 ? -22.716 -15.433 -73.064 1.00 36.72 72 MET B O 1
ATOM 2492 N N . ALA B 1 69 ? -20.878 -15.241 -71.785 1.00 33.01 73 ALA B N 1
ATOM 2493 C CA . ALA B 1 69 ? -21.585 -15.644 -70.569 1.00 39.29 73 ALA B CA 1
ATOM 2494 C C . ALA B 1 69 ? -22.642 -14.604 -70.195 1.00 34.57 73 ALA B C 1
ATOM 2495 O O . ALA B 1 69 ? -23.778 -14.940 -69.844 1.00 34.11 73 ALA B O 1
ATOM 2497 N N . ALA B 1 70 ? -22.271 -13.333 -70.290 1.00 35.91 74 ALA B N 1
ATOM 2498 C CA . ALA B 1 70 ? -23.199 -12.250 -69.953 1.00 35.88 74 ALA B CA 1
ATOM 2499 C C . ALA B 1 70 ? -24.387 -12.214 -70.920 1.00 33.10 74 ALA B C 1
ATOM 2500 O O . ALA B 1 70 ? -25.547 -12.093 -70.503 1.00 34.90 74 ALA B O 1
ATOM 2502 N N . ALA B 1 71 ? -24.098 -12.324 -72.214 1.00 32.24 75 ALA B N 1
ATOM 2503 C CA . ALA B 1 71 ? -25.155 -12.302 -73.228 1.00 34.01 75 ALA B CA 1
ATOM 2504 C C . ALA B 1 71 ? -26.167 -13.424 -72.993 1.00 37.66 75 ALA B C 1
ATOM 2505 O O . ALA B 1 71 ? -27.379 -13.239 -73.142 1.00 34.58 75 ALA B O 1
ATOM 2507 N N . GLU B 1 72 ? -25.664 -14.592 -72.619 1.00 36.41 76 GLU B N 1
ATOM 2508 C CA . GLU B 1 72 ? -26.542 -15.730 -72.385 1.00 39.69 76 GLU B CA 1
ATOM 2509 C C . GLU B 1 72 ? -27.444 -15.458 -71.191 1.00 36.40 76 GLU B C 1
ATOM 2510 O O . GLU B 1 72 ? -28.648 -15.708 -71.244 1.00 39.55 76 GLU B O 1
ATOM 2516 N N . ILE B 1 73 ? -26.868 -14.917 -70.123 1.00 33.42 77 ILE B N 1
ATOM 2517 C CA . ILE B 1 73 ? -27.660 -14.526 -68.963 1.00 32.87 77 ILE B CA 1
ATOM 2518 C C . ILE B 1 73 ? -28.748 -13.501 -69.326 1.00 37.68 77 ILE B C 1
ATOM 2519 O O . ILE B 1 73 ? -29.899 -13.618 -68.891 1.00 34.71 77 ILE B O 1
ATOM 2524 N N . LEU B 1 74 ? -28.390 -12.502 -70.127 1.00 35.66 78 LEU B N 1
ATOM 2525 C CA . LEU B 1 74 ? -29.338 -11.441 -70.472 1.00 36.40 78 LEU B CA 1
ATOM 2526 C C . LEU B 1 74 ? -30.356 -11.897 -71.511 1.00 39.23 78 LEU B C 1
ATOM 2527 O O . LEU B 1 74 ? -31.438 -11.321 -71.614 1.00 37.88 78 LEU B O 1
ATOM 2532 N N . GLY B 1 75 ? -30.006 -12.925 -72.283 1.00 37.38 79 GLY B N 1
ATOM 2533 C CA . GLY B 1 75 ? -30.877 -13.401 -73.347 1.00 37.84 79 GLY B CA 1
ATOM 2534 C C . GLY B 1 75 ? -30.635 -12.718 -74.688 1.00 38.57 79 GLY B C 1
ATOM 2535 O O . GLY B 1 75 ? -31.573 -12.420 -75.421 1.00 40.11 79 GLY B O 1
ATOM 2536 N N . ALA B 1 76 ? -29.372 -12.467 -75.016 1.00 34.68 80 ALA B N 1
ATOM 2537 C CA . ALA B 1 76 ? -29.042 -11.856 -76.293 1.00 33.54 80 ALA B CA 1
ATOM 2538 C C . ALA B 1 76 ? -28.039 -12.695 -77.051 1.00 37.59 80 ALA B C 1
ATOM 2539 O O . ALA B 1 76 ? -27.291 -13.453 -76.447 1.00 37.54 80 ALA B O 1
ATOM 2541 N N . SER B 1 77 ? -28.014 -12.543 -78.372 1.00 34.21 81 SER B N 1
ATOM 2542 C CA . SER B 1 77 ? -26.881 -13.011 -79.165 1.00 34.62 81 SER B CA 1
ATOM 2543 C C . SER B 1 77 ? -25.821 -11.908 -79.242 1.00 36.11 81 SER B C 1
ATOM 2544 O O . SER B 1 77 ? -26.130 -10.723 -79.079 1.00 34.67 81 SER B O 1
ATOM 2547 N N . VAL B 1 78 ? -24.574 -12.292 -79.495 1.00 32.71 82 VAL B N 1
ATOM 2548 C CA . VAL B 1 78 ? -23.481 -11.330 -79.510 1.00 35.40 82 VAL B CA 1
ATOM 2549 C C . VAL B 1 78 ? -22.452 -11.733 -80.559 1.00 39.45 82 VAL B C 1
ATOM 2550 O O . VAL B 1 78 ? -22.162 -12.917 -80.720 1.00 36.88 82 VAL B O 1
ATOM 2554 N N . GLU B 1 79 ? -21.927 -10.758 -81.299 1.00 35.06 83 GLU B N 1
ATOM 2555 C CA . GLU B 1 79 ? -20.828 -11.025 -82.222 1.00 36.12 83 GLU B CA 1
ATOM 2556 C C . GLU B 1 79 ? -19.703 -10.032 -81.965 1.00 38.87 83 GLU B C 1
ATOM 2557 O O . GLU B 1 79 ? -19.909 -8.998 -81.327 1.00 36.24 83 GLU B O 1
ATOM 2563 N N . PHE B 1 80 ? -18.514 -10.351 -82.458 1.00 33.94 84 PHE B N 1
ATOM 2564 C CA . PHE B 1 80 ? -17.323 -9.584 -82.131 1.00 34.69 84 PHE B CA 1
ATOM 2565 C C . PHE B 1 80 ? -16.576 -9.161 -83.392 1.00 39.28 84 PHE B C 1
ATOM 2566 O O . PHE B 1 80 ? -16.049 -10.014 -84.104 1.00 41.27 84 PHE B O 1
ATOM 2574 N N . PHE B 1 81 ? -16.519 -7.858 -83.673 1.00 39.67 85 PHE B N 1
ATOM 2575 C CA . PHE B 1 81 ? -15.819 -7.379 -84.871 1.00 31.53 85 PHE B CA 1
ATOM 2576 C C . PHE B 1 81 ? -14.312 -7.445 -84.706 1.00 34.05 85 PHE B C 1
ATOM 2577 O O . PHE B 1 81 ? -13.587 -7.511 -85.698 1.00 37.34 85 PHE B O 1
ATOM 2585 N N . ASP B 1 82 ? -13.848 -7.386 -83.458 1.00 34.07 86 ASP B N 1
ATOM 2586 C CA . ASP B 1 82 ? -12.414 -7.419 -83.135 1.00 37.14 86 ASP B CA 1
ATOM 2587 C C . ASP B 1 82 ? -11.575 -6.402 -83.934 1.00 41.37 86 ASP B C 1
ATOM 2588 O O . ASP B 1 82 ? -10.596 -6.775 -84.584 1.00 36.62 86 ASP B O 1
ATOM 2593 N N . ILE B 1 83 ? -11.941 -5.120 -83.886 1.00 38.27 87 ILE B N 1
ATOM 2594 C CA . ILE B 1 83 ? -11.192 -4.120 -84.654 1.00 33.26 87 ILE B CA 1
ATOM 2595 C C . ILE B 1 83 ? -10.144 -3.408 -83.813 1.00 34.90 87 ILE B C 1
ATOM 2596 O O . ILE B 1 83 ? -9.402 -2.566 -84.321 1.00 35.84 87 ILE B O 1
ATOM 2601 N N . GLY B 1 84 ? -10.067 -3.748 -82.532 1.00 35.43 88 GLY B N 1
ATOM 2602 C CA . GLY B 1 84 ? -9.014 -3.209 -81.682 1.00 35.43 88 GLY B CA 1
ATOM 2603 C C . GLY B 1 84 ? -9.435 -1.959 -80.925 1.00 37.88 88 GLY B C 1
ATOM 2604 O O . GLY B 1 84 ? -10.225 -1.159 -81.433 1.00 35.03 88 GLY B O 1
ATOM 2605 N N . ASP B 1 85 ? -8.916 -1.793 -79.710 1.00 34.91 89 ASP B N 1
ATOM 2606 C CA . ASP B 1 85 ? -9.248 -0.629 -78.884 1.00 34.27 89 ASP B CA 1
ATOM 2607 C C . ASP B 1 85 ? -7.993 0.181 -78.564 1.00 36.02 89 ASP B C 1
ATOM 2608 O O . ASP B 1 85 ? -6.880 -0.286 -78.802 1.00 34.63 89 ASP B O 1
ATOM 2613 N N . TYR B 1 86 ? -8.182 1.386 -78.026 1.00 32.82 90 TYR B N 1
ATOM 2614 C CA . TYR B 1 86 ? -7.073 2.240 -77.565 1.00 35.49 90 TYR B CA 1
ATOM 2615 C C . TYR B 1 86 ? -5.832 2.201 -78.454 1.00 33.35 90 TYR B C 1
ATOM 2616 O O . TYR B 1 86 ? -4.782 1.730 -78.026 1.00 34.83 90 TYR B O 1
ATOM 2625 N N . PRO B 1 87 ? -5.939 2.712 -79.685 1.00 34.06 91 PRO B N 1
ATOM 2626 C CA . PRO B 1 87 ? -7.112 3.382 -80.247 1.00 32.48 91 PRO B CA 1
ATOM 2627 C C . PRO B 1 87 ? -7.989 2.475 -81.098 1.00 37.40 91 PRO B C 1
ATOM 2628 O O . PRO B 1 87 ? -7.488 1.639 -81.849 1.00 36.83 91 PRO B O 1
ATOM 2632 N N . MET B 1 88 ? -9.296 2.664 -81.005 1.00 36.52 92 MET B N 1
ATOM 2633 C CA . MET B 1 88 ? -10.199 2.064 -81.968 1.00 34.05 92 MET B CA 1
ATOM 2634 C C . MET B 1 88 ? -10.225 2.925 -83.236 1.00 37.26 92 MET B C 1
ATOM 2635 O O . MET B 1 88 ? -10.357 4.157 -83.167 1.00 40.10 92 MET B O 1
ATOM 2640 N N . ARG B 1 89 ? -10.065 2.282 -84.388 1.00 37.35 93 ARG B N 1
ATOM 2641 C CA . ARG B 1 89 ? -10.166 2.967 -85.673 1.00 36.96 93 ARG B CA 1
ATOM 2642 C C . ARG B 1 89 ? -11.041 2.145 -86.621 1.00 44.10 93 ARG B C 1
ATOM 2643 O O . ARG B 1 89 ? -11.009 0.917 -86.611 1.00 41.42 93 ARG B O 1
ATOM 2651 N N . ALA B 1 90 ? -11.834 2.831 -87.430 1.00 41.08 94 ALA B N 1
ATOM 2652 C CA . ALA B 1 90 ? -12.717 2.168 -88.377 1.00 41.12 94 ALA B CA 1
ATOM 2653 C C . ALA B 1 90 ? -12.537 2.742 -89.775 1.00 47.98 94 ALA B C 1
ATOM 2654 O O . ALA B 1 90 ? -12.200 3.917 -89.935 1.00 47.13 94 ALA B O 1
ATOM 2656 N N . ASP B 1 91 ? -12.758 1.912 -90.787 1.00 48.22 95 ASP B N 1
ATOM 2657 C CA . ASP B 1 91 ? -12.755 2.386 -92.170 1.00 43.82 95 ASP B CA 1
ATOM 2658 C C . ASP B 1 91 ? -14.099 2.056 -92.816 1.00 47.82 95 ASP B C 1
ATOM 2659 O O . ASP B 1 91 ? -15.050 1.681 -92.117 1.00 42.73 95 ASP B O 1
ATOM 2664 N N . LYS B 1 92 ? -14.184 2.186 -94.140 1.00 42.94 96 LYS B N 1
ATOM 2665 C CA . LYS B 1 92 ? -15.445 1.930 -94.832 1.00 47.13 96 LYS B CA 1
ATOM 2666 C C . LYS B 1 92 ? -15.890 0.481 -94.656 1.00 41.84 96 LYS B C 1
ATOM 2667 O O . LYS B 1 92 ? -17.085 0.208 -94.562 1.00 41.29 96 LYS B O 1
ATOM 2673 N N A ASP B 1 93 ? -14.929 -0.437 -94.603 0.51 40.70 97 ASP B N 1
ATOM 2674 N N B ASP B 1 93 ? -14.922 -0.435 -94.614 0.49 40.70 97 ASP B N 1
ATOM 2675 C CA A ASP B 1 93 ? -15.238 -1.851 -94.428 0.51 41.48 97 ASP B CA 1
ATOM 2676 C CA B ASP B 1 93 ? -15.202 -1.854 -94.399 0.49 41.50 97 ASP B CA 1
ATOM 2677 C C A ASP B 1 93 ? -15.951 -2.115 -93.094 0.51 41.69 97 ASP B C 1
ATOM 2678 C C B ASP B 1 93 ? -15.983 -2.063 -93.108 0.49 41.69 97 ASP B C 1
ATOM 2679 O O A ASP B 1 93 ? -16.908 -2.892 -93.044 0.51 40.32 97 ASP B O 1
ATOM 2680 O O B ASP B 1 93 ? -17.012 -2.746 -93.100 0.49 40.25 97 ASP B O 1
ATOM 2689 N N . THR B 1 94 ? -15.487 -1.469 -92.023 1.00 36.63 98 THR B N 1
ATOM 2690 C CA . THR B 1 94 ? -16.154 -1.559 -90.720 1.00 40.00 98 THR B CA 1
ATOM 2691 C C . THR B 1 94 ? -17.589 -1.063 -90.827 1.00 36.48 98 THR B C 1
ATOM 2692 O O . THR B 1 94 ? -18.528 -1.700 -90.346 1.00 34.09 98 THR B O 1
ATOM 2696 N N . LEU B 1 95 ? -17.743 0.079 -91.482 1.00 33.55 99 LEU B N 1
ATOM 2697 C CA . LEU B 1 95 ? -19.050 0.679 -91.684 1.00 34.39 99 LEU B CA 1
ATOM 2698 C C . LEU B 1 95 ? -19.988 -0.258 -92.432 1.00 36.28 99 LEU B C 1
ATOM 2699 O O . LEU B 1 95 ? -21.125 -0.461 -92.010 1.00 35.69 99 LEU B O 1
ATOM 2704 N N . PHE B 1 96 ? -19.519 -0.838 -93.537 1.00 36.11 100 PHE B N 1
ATOM 2705 C CA . PHE B 1 96 ? -20.364 -1.751 -94.318 1.00 34.98 100 PHE B CA 1
ATOM 2706 C C . PHE B 1 96 ? -20.674 -3.021 -93.535 1.00 33.36 100 PHE B C 1
ATOM 2707 O O . PHE B 1 96 ? -21.790 -3.555 -93.612 1.00 34.67 100 PHE B O 1
ATOM 2715 N N . ARG B 1 97 ? -19.684 -3.508 -92.791 1.00 32.92 101 ARG B N 1
ATOM 2716 C CA A ARG B 1 97 ? -19.874 -4.669 -91.919 0.60 36.62 101 ARG B CA 1
ATOM 2717 C CA B ARG B 1 97 ? -19.886 -4.670 -91.938 0.40 36.62 101 ARG B CA 1
ATOM 2718 C C . ARG B 1 97 ? -21.041 -4.421 -90.977 1.00 37.97 101 ARG B C 1
ATOM 2719 O O . ARG B 1 97 ? -21.913 -5.273 -90.809 1.00 33.74 101 ARG B O 1
ATOM 2734 N N . LEU B 1 98 ? -21.058 -3.238 -90.362 1.00 33.77 102 LEU B N 1
ATOM 2735 C CA . LEU B 1 98 ? -22.123 -2.921 -89.415 1.00 33.15 102 LEU B CA 1
ATOM 2736 C C . LEU B 1 98 ? -23.443 -2.639 -90.139 1.00 32.01 102 LEU B C 1
ATOM 2737 O O . LEU B 1 98 ? -24.517 -2.936 -89.613 1.00 33.43 102 LEU B O 1
ATOM 2742 N N . ALA B 1 99 ? -23.373 -2.065 -91.340 1.00 31.33 103 ALA B N 1
ATOM 2743 C CA . ALA B 1 99 ? -24.591 -1.841 -92.125 1.00 31.88 103 ALA B CA 1
ATOM 2744 C C . ALA B 1 99 ? -25.269 -3.182 -92.459 1.00 32.92 103 ALA B C 1
ATOM 2745 O O . ALA B 1 99 ? -26.500 -3.297 -92.469 1.00 36.10 103 ALA B O 1
ATOM 2747 N N . ASP B 1 100 ? -24.452 -4.201 -92.710 1.00 30.47 104 ASP B N 1
ATOM 2748 C CA . ASP B 1 100 ? -24.959 -5.536 -92.985 1.00 33.06 104 ASP B CA 1
ATOM 2749 C C . ASP B 1 100 ? -25.638 -6.128 -91.751 1.00 35.94 104 ASP B C 1
ATOM 2750 O O . ASP B 1 100 ? -26.660 -6.812 -91.871 1.00 39.19 104 ASP B O 1
ATOM 2755 N N . VAL B 1 101 ? -25.095 -5.860 -90.563 1.00 34.45 105 VAL B N 1
ATOM 2756 C CA . VAL B 1 101 ? -25.779 -6.294 -89.339 1.00 31.70 105 VAL B CA 1
ATOM 2757 C C . VAL B 1 101 ? -27.160 -5.661 -89.280 1.00 31.93 105 VAL B C 1
ATOM 2758 O O . VAL B 1 101 ? -28.146 -6.336 -88.999 1.00 35.03 105 VAL B O 1
ATOM 2762 N N . TYR B 1 102 ? -27.231 -4.360 -89.552 1.00 32.12 106 TYR B N 1
ATOM 2763 C CA . TYR B 1 102 ? -28.520 -3.668 -89.588 1.00 33.00 106 TYR B CA 1
ATOM 2764 C C . TYR B 1 102 ? -29.482 -4.344 -90.564 1.00 36.48 106 TYR B C 1
ATOM 2765 O O . TYR B 1 102 ? -30.639 -4.605 -90.232 1.00 33.80 106 TYR B O 1
ATOM 2774 N N . ARG B 1 103 ? -28.999 -4.602 -91.778 1.00 36.32 107 ARG B N 1
ATOM 2775 C CA . ARG B 1 103 ? -29.816 -5.225 -92.823 1.00 39.80 107 ARG B CA 1
ATOM 2776 C C . ARG B 1 103 ? -30.334 -6.606 -92.385 1.00 37.21 107 ARG B C 1
ATOM 2777 O O . ARG B 1 103 ? -31.490 -6.951 -92.621 1.00 37.52 107 ARG B O 1
ATOM 2785 N N . ARG B 1 104 ? -29.477 -7.385 -91.733 1.00 34.79 108 ARG B N 1
ATOM 2786 C CA . ARG B 1 104 ? -29.862 -8.714 -91.270 1.00 34.60 108 ARG B CA 1
ATOM 2787 C C . ARG B 1 104 ? -30.814 -8.644 -90.078 1.00 41.02 108 ARG B C 1
ATOM 2788 O O . ARG B 1 104 ? -31.864 -9.290 -90.070 1.00 38.54 108 ARG B O 1
ATOM 2796 N N . VAL B 1 105 ? -30.458 -7.846 -89.077 1.00 38.11 109 VAL B N 1
ATOM 2797 C CA . VAL B 1 105 ? -31.224 -7.799 -87.833 1.00 30.37 109 VAL B CA 1
ATOM 2798 C C . VAL B 1 105 ? -32.538 -7.025 -87.937 1.00 35.45 109 VAL B C 1
ATOM 2799 O O . VAL B 1 105 ? -33.532 -7.402 -87.306 1.00 33.34 109 VAL B O 1
ATOM 2803 N N . GLN B 1 106 ? -32.554 -5.946 -88.719 1.00 34.71 110 GLN B N 1
ATOM 2804 C CA . GLN B 1 106 ? -33.742 -5.087 -88.813 1.00 34.83 110 GLN B CA 1
ATOM 2805 C C . GLN B 1 106 ? -34.233 -4.625 -87.426 1.00 37.20 110 GLN B C 1
ATOM 2806 O O . GLN B 1 106 ? -35.395 -4.827 -87.061 1.00 36.66 110 GLN B O 1
ATOM 2812 N N . PRO B 1 107 ? -33.350 -3.991 -86.651 1.00 33.07 111 PRO B N 1
ATOM 2813 C CA . PRO B 1 107 ? -33.694 -3.643 -85.263 1.00 31.27 111 PRO B CA 1
ATOM 2814 C C . PRO B 1 107 ? -34.826 -2.619 -85.134 1.00 33.79 111 PRO B C 1
ATOM 2815 O O . PRO B 1 107 ? -34.949 -1.727 -85.979 1.00 32.65 111 PRO B O 1
ATOM 2819 N N A GLU B 1 108 ? -35.651 -2.757 -84.092 0.65 32.73 112 GLU B N 1
ATOM 2820 N N B GLU B 1 108 ? -35.635 -2.755 -84.085 0.35 32.78 112 GLU B N 1
ATOM 2821 C CA A GLU B 1 108 ? -36.690 -1.766 -83.789 0.65 34.63 112 GLU B CA 1
ATOM 2822 C CA B GLU B 1 108 ? -36.670 -1.773 -83.773 0.35 34.63 112 GLU B CA 1
ATOM 2823 C C A GLU B 1 108 ? -36.101 -0.551 -83.058 0.65 34.48 112 GLU B C 1
ATOM 2824 C C B GLU B 1 108 ? -36.067 -0.538 -83.112 0.35 34.41 112 GLU B C 1
ATOM 2825 O O A GLU B 1 108 ? -36.717 0.514 -83.017 0.65 31.80 112 GLU B O 1
ATOM 2826 O O B GLU B 1 108 ? -36.638 0.551 -83.169 0.35 32.06 112 GLU B O 1
ATOM 2837 N N . PHE B 1 109 ? -34.917 -0.719 -82.4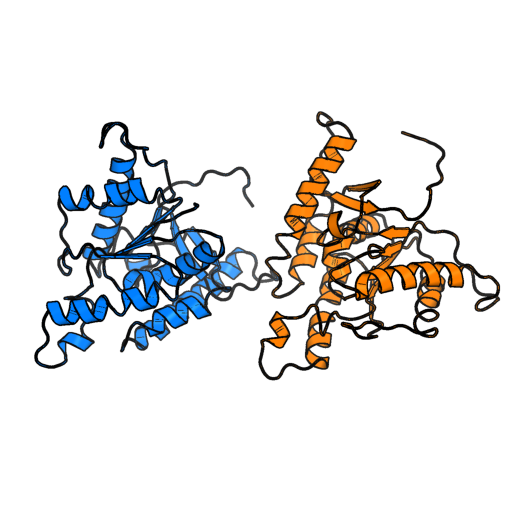71 1.00 31.09 113 PHE B N 1
ATOM 2838 C CA . PHE B 1 109 ? -34.205 0.398 -81.856 1.00 30.74 113 PHE B CA 1
ATOM 2839 C C . PHE B 1 109 ? -32.764 -0.006 -81.668 1.00 32.75 113 PHE B C 1
ATOM 2840 O O . PHE B 1 109 ? -32.426 -1.186 -81.789 1.00 32.39 113 PHE B O 1
ATOM 2848 N N . VAL B 1 110 ? -31.922 0.984 -81.387 1.00 32.23 114 VAL B N 1
ATOM 2849 C CA . VAL B 1 110 ? -30.483 0.796 -81.271 1.00 27.61 114 VAL B CA 1
ATOM 2850 C C . VAL B 1 110 ? -29.942 1.494 -80.021 1.00 29.71 114 VAL B C 1
ATOM 2851 O O . VAL B 1 110 ? -30.304 2.634 -79.740 1.00 31.38 114 VAL B O 1
ATOM 2855 N N . LEU B 1 111 ? -29.081 0.812 -79.271 1.00 28.09 115 LEU B N 1
ATOM 2856 C CA . LEU B 1 111 ? -28.408 1.430 -78.128 1.00 32.47 115 LEU B CA 1
ATOM 2857 C C . LEU B 1 111 ? -26.914 1.512 -78.393 1.00 32.31 115 LEU B C 1
ATOM 2858 O O . LEU B 1 111 ? -26.312 0.540 -78.843 1.00 31.59 115 LEU B O 1
ATOM 2863 N N . SER B 1 112 ? -26.317 2.667 -78.115 1.00 28.09 116 SER B N 1
ATOM 2864 C CA . SER B 1 112 ? -24.867 2.787 -78.151 1.00 26.47 116 SER B CA 1
ATOM 2865 C C . SER B 1 112 ? -24.398 3.909 -77.210 1.00 29.10 116 SER B C 1
ATOM 2866 O O . SER B 1 112 ? -25.149 4.351 -76.331 1.00 30.58 116 SER B O 1
ATOM 2869 N N . HIS B 1 113 ? -23.165 4.367 -77.404 1.00 27.91 117 HIS B N 1
ATOM 2870 C CA . HIS B 1 113 ? -22.527 5.310 -76.479 1.00 29.00 117 HIS B CA 1
ATOM 2871 C C . HIS B 1 113 ? -22.920 6.766 -76.715 1.00 30.48 117 HIS B C 1
ATOM 2872 O O . HIS B 1 113 ? -23.512 7.105 -77.743 1.00 28.48 117 HIS B O 1
ATOM 2879 N N . SER B 1 114 ? -22.578 7.621 -75.752 1.00 31.10 118 SER B N 1
ATOM 2880 C CA . SER B 1 114 ? -22.739 9.062 -75.911 1.00 28.14 118 SER B CA 1
ATOM 2881 C C . SER B 1 114 ? -21.763 9.589 -76.965 1.00 30.81 118 SER B C 1
ATOM 2882 O O . SER B 1 114 ? -20.717 8.976 -77.223 1.00 29.51 118 SER B O 1
ATOM 2885 N N . LEU B 1 115 ? -22.088 10.731 -77.561 1.00 31.25 119 LEU B N 1
ATOM 2886 C CA . LEU B 1 115 ? -21.277 11.250 -78.661 1.00 34.23 119 LEU B CA 1
ATOM 2887 C C . LEU B 1 115 ? -20.088 12.069 -78.180 1.00 32.99 119 LEU B C 1
ATOM 2888 O O . LEU B 1 115 ? -19.187 12.394 -78.961 1.00 36.54 119 LEU B O 1
ATOM 2893 N N . LYS B 1 116 ? -20.074 12.395 -76.893 1.00 29.41 120 LYS B N 1
ATOM 2894 C CA . LYS B 1 116 ? -18.888 12.992 -76.289 1.00 29.15 120 LYS B CA 1
ATOM 2895 C C . LYS B 1 116 ? -18.417 12.121 -75.141 1.00 30.30 120 LYS B C 1
ATOM 2896 O O . LYS B 1 116 ? -19.235 11.545 -74.413 1.00 30.79 120 LYS B O 1
ATOM 2902 N N . ASP B 1 117 ? -17.103 12.037 -74.968 1.00 29.20 121 ASP B N 1
ATOM 2903 C CA . ASP B 1 117 ? -16.544 11.280 -73.856 1.00 32.21 121 ASP B CA 1
ATOM 2904 C C . ASP B 1 117 ? -15.079 11.628 -73.679 1.00 33.75 121 ASP B C 1
ATOM 2905 O O . ASP B 1 117 ? -14.215 11.051 -74.341 1.00 33.60 121 ASP B O 1
ATOM 2910 N N . PRO B 1 118 ? -14.792 12.576 -72.780 1.00 33.07 122 PRO B N 1
ATOM 2911 C CA . PRO B 1 118 ? -13.412 13.037 -72.585 1.00 33.27 122 PRO B CA 1
ATOM 2912 C C . PRO B 1 118 ? -12.537 12.003 -71.879 1.00 34.49 122 PRO B C 1
ATOM 2913 O O . PRO B 1 118 ? -11.354 12.246 -71.672 1.00 34.07 122 PRO B O 1
ATOM 2917 N N . TYR B 1 119 ? -13.105 10.853 -71.536 1.00 30.58 123 TYR B N 1
ATOM 2918 C CA . TYR B 1 119 ? -12.328 9.808 -70.872 1.00 32.36 123 TYR B CA 1
ATOM 2919 C C . TYR B 1 119 ? -12.037 8.632 -71.804 1.00 37.07 123 TYR B C 1
ATOM 2920 O O . TYR B 1 119 ? -11.199 7.791 -71.496 1.00 33.04 123 TYR B O 1
ATOM 2929 N N . ASN B 1 120 ? -12.689 8.597 -72.963 1.00 32.83 124 ASN B N 1
ATOM 2930 C CA . ASN B 1 120 ? -12.566 7.439 -73.846 1.00 30.95 124 ASN B CA 1
ATOM 2931 C C . ASN B 1 120 ? -12.961 7.752 -75.284 1.00 33.59 124 ASN B C 1
ATOM 2932 O O . ASN B 1 120 ? -14.148 7.786 -75.620 1.00 32.79 124 ASN B O 1
ATOM 2937 N N . TYR B 1 121 ? -11.966 7.969 -76.137 1.00 30.68 125 TYR B N 1
ATOM 2938 C CA . TYR B 1 121 ? -12.230 8.325 -77.531 1.00 34.64 125 TYR B CA 1
ATOM 2939 C C . TYR B 1 121 ? -12.963 7.219 -78.309 1.00 35.06 125 TYR B C 1
ATOM 2940 O O . TYR B 1 121 ? -13.724 7.515 -79.231 1.00 31.83 125 TYR B O 1
ATOM 2949 N N . ASP B 1 122 ? -12.760 5.956 -77.933 1.00 29.96 126 ASP B N 1
ATOM 2950 C CA . ASP B 1 122 ? -13.425 4.842 -78.629 1.00 31.32 126 ASP B CA 1
ATOM 2951 C C . ASP B 1 122 ? -14.948 4.900 -78.534 1.00 31.65 126 ASP B C 1
ATOM 2952 O O . ASP B 1 122 ? -15.652 4.416 -79.421 1.00 31.26 126 ASP B O 1
ATOM 2957 N N . HIS B 1 123 ? -15.460 5.475 -77.452 1.00 27.49 127 HIS B N 1
ATOM 2958 C CA . HIS B 1 123 ? -16.891 5.397 -77.181 1.00 30.08 127 HIS B CA 1
ATOM 2959 C C . HIS B 1 123 ? -17.740 6.195 -78.189 1.00 30.33 127 HIS B C 1
ATOM 2960 O O . HIS B 1 123 ? -18.669 5.643 -78.782 1.00 30.34 127 HIS B O 1
ATOM 2967 N N . PRO B 1 124 ? -17.424 7.487 -78.392 1.00 31.92 128 PRO B N 1
ATOM 2968 C CA . PRO B 1 124 ? -18.161 8.245 -79.419 1.00 33.88 128 PRO B CA 1
ATOM 2969 C C . PRO B 1 124 ? -17.993 7.629 -80.809 1.00 31.45 128 PRO B C 1
ATOM 2970 O O . PRO B 1 124 ? -18.925 7.651 -81.609 1.00 32.02 128 PRO B O 1
ATOM 2974 N N . LEU B 1 125 ? -16.817 7.074 -81.090 1.00 30.71 129 LEU B N 1
ATOM 2975 C CA . LEU B 1 125 ? -16.589 6.448 -82.389 1.00 31.28 129 LEU B CA 1
ATOM 2976 C C . LEU B 1 125 ? -17.595 5.316 -82.606 1.00 29.06 129 LEU B C 1
ATOM 2977 O O . LEU B 1 125 ? -18.165 5.178 -83.685 1.00 31.99 129 LEU B O 1
ATOM 2982 N N . ALA B 1 126 ? -17.836 4.522 -81.569 1.00 29.17 130 ALA B N 1
ATOM 2983 C CA . ALA B 1 126 ? -18.810 3.442 -81.677 1.00 28.53 130 ALA B CA 1
ATOM 2984 C C . ALA B 1 126 ? -20.204 3.993 -82.014 1.00 34.20 130 ALA B C 1
ATOM 2985 O O . ALA B 1 126 ? -20.920 3.423 -82.837 1.00 32.65 130 ALA B O 1
ATOM 2987 N N . MET B 1 127 ? -20.595 5.107 -81.397 1.00 27.23 131 MET B N 1
ATOM 2988 C CA . MET B 1 127 ? -21.921 5.649 -81.671 1.00 30.58 131 MET B CA 1
ATOM 2989 C C . MET B 1 127 ? -21.992 6.253 -83.081 1.00 31.32 131 MET B C 1
ATOM 2990 O O . MET B 1 127 ? -23.021 6.139 -83.748 1.00 31.46 131 MET B O 1
ATOM 2995 N N . HIS B 1 128 ? -20.903 6.874 -83.543 1.00 29.27 132 HIS B N 1
ATOM 2996 C CA . HIS B 1 128 ? -20.859 7.389 -84.919 1.00 34.14 132 HIS B CA 1
ATOM 2997 C C . HIS B 1 128 ? -20.952 6.269 -85.953 1.00 29.83 132 HIS B C 1
ATOM 2998 O O . HIS B 1 128 ? -21.635 6.421 -86.962 1.00 30.68 132 HIS B O 1
ATOM 3005 N N . LEU B 1 129 ? -20.260 5.157 -85.709 1.00 28.20 133 LEU B N 1
ATOM 3006 C CA . LEU B 1 129 ? -20.415 3.968 -86.547 1.00 32.18 133 LEU B CA 1
ATOM 3007 C C . LEU B 1 129 ? -21.855 3.487 -86.539 1.00 32.84 133 LEU B C 1
ATOM 3008 O O . LEU B 1 129 ? -22.410 3.191 -87.594 1.00 32.97 133 LEU B O 1
ATOM 3013 N N . ALA B 1 130 ? -22.460 3.417 -85.353 1.00 29.30 134 ALA B N 1
ATOM 3014 C CA . ALA B 1 130 ? -23.834 2.923 -85.232 1.00 27.11 134 ALA B CA 1
ATOM 3015 C C . ALA B 1 130 ? -24.798 3.780 -86.037 1.00 31.16 134 ALA B C 1
ATOM 3016 O O . ALA B 1 130 ? -25.687 3.267 -86.718 1.00 32.13 134 ALA B O 1
ATOM 3018 N N . GLN B 1 131 ? -24.627 5.094 -85.947 1.00 28.78 135 GLN B N 1
ATOM 3019 C CA . GLN B 1 131 ? -25.536 6.005 -86.618 1.00 31.31 135 GLN B CA 1
ATOM 3020 C C . GLN B 1 131 ? -25.302 6.051 -88.127 1.00 30.47 135 GLN B C 1
ATOM 3021 O O . GLN B 1 131 ? -26.264 6.042 -88.888 1.00 32.96 135 GLN B O 1
ATOM 3027 N N . GLU B 1 132 ? -24.043 6.108 -88.567 1.00 31.61 136 GLU B N 1
ATOM 3028 C CA . GLU B 1 132 ? -23.797 6.193 -90.010 1.00 31.05 136 GLU B CA 1
ATOM 3029 C C . GLU B 1 132 ? -24.161 4.864 -90.682 1.00 34.13 136 GLU B C 1
ATOM 3030 O O . GLU B 1 132 ? -24.719 4.859 -91.779 1.00 32.44 136 GLU B O 1
ATOM 3036 N N . ALA B 1 133 ? -23.872 3.742 -90.020 1.00 29.35 137 ALA B N 1
ATOM 3037 C CA . ALA B 1 133 ? -24.221 2.428 -90.577 1.00 33.51 137 ALA B CA 1
ATOM 3038 C C . ALA B 1 133 ? -25.732 2.287 -90.734 1.00 34.22 137 ALA B C 1
ATOM 3039 O O . ALA B 1 133 ? -26.213 1.707 -91.708 1.00 33.17 137 ALA B O 1
ATOM 3041 N N . ARG B 1 134 ? -26.476 2.808 -89.763 1.00 31.11 138 ARG B N 1
ATOM 3042 C CA . ARG B 1 134 ? -27.928 2.820 -89.835 1.00 30.16 138 ARG B CA 1
ATOM 3043 C C . ARG B 1 134 ? -28.401 3.566 -91.092 1.00 36.32 138 ARG B C 1
ATOM 3044 O O . ARG B 1 134 ? -29.294 3.105 -91.801 1.00 30.87 138 ARG B O 1
ATOM 3052 N N . ILE B 1 135 ? -27.789 4.715 -91.364 1.00 30.91 139 ILE B N 1
ATOM 3053 C CA . ILE B 1 135 ? -28.145 5.513 -92.530 1.00 28.57 139 ILE B CA 1
ATOM 3054 C C . ILE B 1 135 ? -27.748 4.800 -93.841 1.00 35.28 139 ILE B C 1
ATOM 3055 O O . ILE B 1 135 ? -28.539 4.754 -94.779 1.00 34.00 139 ILE B O 1
ATOM 3060 N N . ILE B 1 136 ? -26.549 4.222 -93.898 1.00 31.79 140 ILE B N 1
ATOM 3061 C CA . ILE B 1 136 ? -26.151 3.427 -95.059 1.00 32.80 140 ILE B CA 1
ATOM 3062 C C . ILE B 1 136 ? -27.178 2.315 -95.321 1.00 36.10 140 ILE B C 1
ATOM 3063 O O . ILE B 1 136 ? -27.564 2.064 -96.461 1.00 34.10 140 ILE B O 1
ATOM 3068 N N . ALA B 1 137 ? -27.647 1.677 -94.256 1.00 33.73 141 ALA B N 1
ATOM 3069 C CA . ALA B 1 137 ? -28.596 0.575 -94.391 1.00 32.26 141 ALA B CA 1
ATOM 3070 C C . ALA B 1 137 ? -29.975 1.065 -94.826 1.00 33.48 141 ALA B C 1
ATOM 3071 O O . ALA B 1 137 ? -30.829 0.259 -95.210 1.00 34.44 141 ALA B O 1
ATOM 3073 N N . GLN B 1 138 ? -30.197 2.377 -94.756 1.00 30.23 142 GLN B N 1
ATOM 3074 C CA . GLN B 1 138 ? -31.443 2.972 -95.248 1.00 31.98 142 GLN B CA 1
ATOM 3075 C C . GLN B 1 138 ? -31.426 3.198 -96.760 1.00 31.01 142 GLN B C 1
ATOM 3076 O O . GLN B 1 138 ? -32.472 3.408 -97.376 1.00 33.27 142 GLN B O 1
ATOM 3082 N N . ALA B 1 139 ? -30.231 3.198 -97.338 1.00 31.58 143 ALA B N 1
ATOM 3083 C CA . ALA B 1 139 ? -30.036 3.628 -98.724 1.00 34.67 143 ALA B CA 1
ATOM 3084 C C . ALA B 1 139 ? -30.411 2.537 -99.717 1.00 37.65 143 ALA B C 1
ATOM 3085 O O . ALA B 1 139 ? -29.848 1.444 -99.690 1.00 33.61 143 ALA B O 1
ATOM 3087 N N . GLU B 1 140 ? -31.357 2.844 -100.601 1.00 37.44 144 GLU B N 1
ATOM 3088 C CA . GLU B 1 140 ? -31.799 1.873 -101.597 1.00 36.86 144 GLU B CA 1
ATOM 3089 C C . GLU B 1 140 ? -30.691 1.631 -102.621 1.00 36.03 144 GLU B C 1
ATOM 3090 O O . GLU B 1 140 ? -30.723 0.654 -103.368 1.00 42.27 144 GLU B O 1
ATOM 3096 N N . GLY B 1 141 ? -29.688 2.505 -102.618 1.00 38.12 145 GLY B N 1
ATOM 3097 C CA . GLY B 1 141 ? -28.523 2.337 -103.467 1.00 33.43 145 GLY B CA 1
ATOM 3098 C C . GLY B 1 141 ? -27.419 1.515 -102.823 1.00 39.65 145 GLY B C 1
ATOM 3099 O O . GLY B 1 141 ? -26.408 1.208 -103.467 1.00 38.31 145 GLY B O 1
ATOM 3100 N N . TYR B 1 142 ? -27.587 1.156 -101.551 1.00 35.29 146 TYR B N 1
ATOM 3101 C CA . TYR B 1 142 ? -26.617 0.267 -100.913 1.00 36.06 146 TYR B CA 1
ATOM 3102 C C . TYR B 1 142 ? -27.120 -1.168 -101.007 1.00 35.88 146 TYR B C 1
ATOM 3103 O O . TYR B 1 142 ? -28.192 -1.482 -100.475 1.00 35.81 146 TYR B O 1
ATOM 3112 N N . LYS B 1 143 ? -26.336 -2.027 -101.662 1.00 41.83 147 LYS B N 1
ATOM 3113 C CA . LYS B 1 143 ? -26.736 -3.411 -101.956 1.00 37.54 147 LYS B CA 1
ATOM 3114 C C . LYS B 1 143 ? -28.188 -3.433 -102.435 1.00 36.61 147 LYS B C 1
ATOM 3115 O O . LYS B 1 143 ? -29.079 -3.939 -101.749 1.00 38.09 147 LYS B O 1
ATOM 3121 N N . PRO B 1 144 ? -28.430 -2.843 -103.613 1.00 36.17 148 PRO B N 1
ATOM 3122 C CA . PRO B 1 144 ? -29.777 -2.676 -104.167 1.00 41.20 148 PRO B CA 1
ATOM 3123 C C . PRO B 1 144 ? -30.486 -4.021 -104.246 1.00 44.85 148 PRO B C 1
ATOM 3124 O O . PRO B 1 144 ? -29.843 -5.031 -104.540 1.00 41.98 148 PRO B O 1
ATOM 3128 N N . GLY B 1 145 ? -31.780 -4.042 -103.957 1.00 40.67 149 GLY B N 1
ATOM 3129 C CA . GLY B 1 145 ? -32.493 -5.301 -103.916 1.00 43.17 149 GLY B CA 1
ATOM 3130 C C . GLY B 1 145 ? -32.730 -5.833 -102.517 1.00 47.59 149 GLY B C 1
ATOM 3131 O O . GLY B 1 145 ? -33.734 -6.495 -102.279 1.00 51.99 149 GLY B O 1
ATOM 3132 N N . GLU B 1 146 ? -31.813 -5.565 -101.589 1.00 44.74 150 GLU B N 1
ATOM 3133 C CA . GLU B 1 146 ? -32.011 -5.985 -100.199 1.00 39.98 150 GLU B CA 1
ATOM 3134 C C . GLU B 1 146 ? -33.077 -5.141 -99.525 1.00 40.17 150 GLU B C 1
ATOM 3135 O O . GLU B 1 146 ? -33.239 -3.969 -99.857 1.00 41.88 150 GLU B O 1
ATOM 3141 N N . LYS B 1 147 ? -33.780 -5.723 -98.558 1.00 38.62 151 LYS B N 1
ATOM 3142 C CA . LYS B 1 147 ? -34.746 -4.967 -97.782 1.00 39.71 151 LYS B CA 1
ATOM 3143 C C . LYS B 1 147 ? -34.012 -3.893 -96.978 1.00 40.42 151 LYS B C 1
ATOM 3144 O O . LYS B 1 147 ? -33.095 -4.201 -96.222 1.00 41.88 151 LYS B O 1
ATOM 3150 N N . ILE B 1 148 ? -34.401 -2.635 -97.152 1.00 36.04 152 ILE B N 1
ATOM 3151 C CA . ILE B 1 148 ? -33.720 -1.546 -96.457 1.00 39.04 152 ILE B CA 1
ATOM 3152 C C . ILE B 1 148 ? -34.204 -1.440 -95.017 1.00 42.21 152 ILE B C 1
ATOM 3153 O O . ILE B 1 148 ? -35.241 -1.992 -94.638 1.00 40.64 152 ILE B O 1
ATOM 3158 N N . VAL B 1 149 ? -33.434 -0.712 -94.224 1.00 39.68 153 VAL B N 1
ATOM 3159 C CA . VAL B 1 149 ? -33.800 -0.411 -92.853 1.00 37.09 153 VAL B CA 1
ATOM 3160 C C . VAL B 1 149 ? -34.687 0.831 -92.817 1.00 35.42 153 VAL B C 1
ATOM 3161 O O . VAL B 1 149 ? -34.529 1.740 -93.642 1.00 34.37 153 VAL B O 1
ATOM 3165 N N . GLY B 1 150 ? -35.630 0.861 -91.881 1.00 35.17 154 GLY B N 1
ATOM 3166 C CA . GLY B 1 150 ? -36.483 2.021 -91.688 1.00 32.13 154 GLY B CA 1
ATOM 3167 C C . GLY B 1 150 ? -35.797 3.086 -90.844 1.00 36.48 154 GLY B C 1
ATOM 3168 O O . GLY B 1 150 ? -34.668 3.472 -91.130 1.00 36.91 154 GLY B O 1
ATOM 3169 N N . ALA B 1 151 ? -36.473 3.558 -89.799 1.00 33.57 155 ALA B N 1
ATOM 3170 C CA . ALA B 1 151 ? -35.907 4.580 -88.915 1.00 34.53 155 ALA B CA 1
ATOM 3171 C C . ALA B 1 151 ? -36.011 4.184 -87.430 1.00 34.71 155 ALA B C 1
ATOM 3172 O O . ALA B 1 151 ? -36.706 4.842 -86.654 1.00 31.37 155 ALA B O 1
ATOM 3174 N N . PRO B 1 152 ? -35.321 3.102 -87.033 1.00 32.15 156 PRO B N 1
ATOM 3175 C CA . PRO B 1 152 ? -35.383 2.701 -85.624 1.00 33.64 156 PRO B CA 1
ATOM 3176 C C . PRO B 1 152 ? -34.798 3.788 -84.724 1.00 29.63 156 PRO B C 1
ATOM 3177 O O . PRO B 1 152 ? -33.776 4.369 -85.066 1.00 29.15 156 PRO B O 1
ATOM 3181 N N . PRO B 1 153 ? -35.468 4.093 -83.609 1.00 32.10 157 PRO B N 1
ATOM 3182 C CA . PRO B 1 153 ? -34.897 5.026 -82.628 1.00 32.02 157 PRO B CA 1
ATOM 3183 C C . PRO B 1 153 ? -33.500 4.616 -82.166 1.00 32.55 157 PRO B C 1
ATOM 3184 O O . PRO B 1 153 ? -33.222 3.422 -81.997 1.00 29.08 157 PRO B O 1
ATOM 3188 N N . VAL B 1 154 ? -32.631 5.607 -81.984 1.00 31.09 158 VAL B N 1
ATOM 3189 C CA . VAL B 1 154 ? -31.288 5.381 -81.466 1.00 27.86 158 VAL B CA 1
ATOM 3190 C C . VAL B 1 154 ? -31.173 6.079 -80.113 1.00 31.27 158 VAL B C 1
ATOM 3191 O O . VAL B 1 154 ? -31.658 7.197 -79.949 1.00 29.47 158 VAL B O 1
ATOM 3195 N N . TYR B 1 155 ? -30.554 5.414 -79.141 1.00 27.87 159 TYR B N 1
ATOM 3196 C CA . TYR B 1 155 ? -30.350 6.001 -77.814 1.00 28.20 159 TYR B CA 1
ATOM 3197 C C . TYR B 1 155 ? -28.908 5.841 -77.364 1.00 32.64 159 TYR B C 1
ATOM 3198 O O . TYR B 1 155 ? -28.287 4.803 -77.631 1.00 29.35 159 TYR B O 1
ATOM 3207 N N . ALA B 1 156 ? -28.392 6.848 -76.657 1.00 25.36 160 ALA B N 1
ATOM 3208 C CA . ALA B 1 156 ? -27.108 6.725 -75.970 1.00 29.69 160 ALA B CA 1
ATOM 3209 C C . ALA B 1 156 ? -27.369 6.252 -74.543 1.00 31.50 160 ALA B C 1
ATOM 3210 O O . ALA B 1 156 ? -28.110 6.901 -73.796 1.00 28.66 160 ALA B O 1
ATOM 3212 N N . PHE B 1 157 ? -26.783 5.122 -74.161 1.00 27.63 161 PHE B N 1
ATOM 3213 C CA . PHE B 1 157 ? -26.924 4.662 -72.781 1.00 27.87 161 PHE B CA 1
ATOM 3214 C C . PHE B 1 157 ? -25.932 5.436 -71.900 1.00 31.36 161 PHE B C 1
ATOM 3215 O O . PHE B 1 157 ? -25.155 6.261 -72.402 1.00 29.11 161 PHE B O 1
ATOM 3223 N N . GLU B 1 158 ? -25.974 5.197 -70.594 1.00 31.22 162 GLU B N 1
ATOM 3224 C CA . GLU B 1 158 ? -25.298 6.083 -69.649 1.00 27.35 162 GLU B CA 1
ATOM 3225 C C . GLU B 1 158 ? -23.769 5.930 -69.615 1.00 29.56 162 GLU B C 1
ATOM 3226 O O . GLU B 1 158 ? -23.243 4.839 -69.409 1.00 29.10 162 GLU B O 1
ATOM 3232 N N . PRO B 1 159 ? -23.041 7.034 -69.822 1.00 30.93 163 PRO B N 1
ATOM 3233 C CA . PRO B 1 159 ? -21.589 6.911 -69.649 1.00 28.43 163 PRO B CA 1
ATOM 3234 C C . PRO B 1 159 ? -21.159 6.950 -68.178 1.00 28.33 163 PRO B C 1
ATOM 3235 O O . PRO B 1 159 ? -21.954 7.261 -67.281 1.00 28.69 163 PRO B O 1
ATOM 3239 N N . HIS B 1 160 ? -19.896 6.620 -67.937 1.00 29.31 164 HIS B N 1
ATOM 3240 C CA . HIS B 1 160 ? -19.357 6.566 -66.586 1.00 29.64 164 HIS B CA 1
ATOM 3241 C C . HIS B 1 160 ? -19.430 7.926 -65.876 1.00 34.05 164 HIS B C 1
ATOM 3242 O O . HIS B 1 160 ? -19.773 7.998 -64.692 1.00 30.18 164 HIS B O 1
ATOM 3249 N N . GLN B 1 161 ? -19.120 8.997 -66.603 1.00 29.07 165 GLN B N 1
ATOM 3250 C CA . GLN B 1 161 ? -19.203 10.356 -66.058 1.00 26.25 165 GLN B CA 1
ATOM 3251 C C . GLN B 1 161 ? -20.128 11.197 -66.939 1.00 28.97 165 GLN B C 1
ATOM 3252 O O . GLN B 1 161 ? -19.684 11.912 -67.833 1.00 28.66 165 GLN B O 1
ATOM 3258 N N . PRO B 1 162 ? -21.434 11.081 -66.696 1.00 28.30 166 PRO B N 1
ATOM 3259 C CA . PRO B 1 162 ? -22.463 11.633 -67.587 1.00 29.00 166 PRO B CA 1
ATOM 3260 C C . PRO B 1 162 ? -22.372 13.148 -67.773 1.00 32.01 166 PRO B C 1
ATOM 3261 O O . PRO B 1 162 ? -22.445 13.604 -68.914 1.00 30.25 166 PRO B O 1
ATOM 3265 N N . GLU B 1 163 ? -22.225 13.915 -66.698 1.00 25.52 167 GLU B N 1
ATOM 3266 C CA . GLU B 1 163 ? -22.137 15.360 -66.850 1.00 27.47 167 GLU B CA 1
ATOM 3267 C C . GLU B 1 163 ? -20.895 15.762 -67.654 1.00 28.77 167 GLU B C 1
ATOM 3268 O O . GLU B 1 163 ? -20.968 16.676 -68.472 1.00 30.37 167 GLU B O 1
ATOM 3274 N N . GLN B 1 164 ? -19.768 15.068 -67.465 1.00 26.57 168 GLN B N 1
ATOM 3275 C CA . GLN B 1 164 ? -18.568 15.422 -68.236 1.00 28.37 168 GLN B CA 1
ATOM 3276 C C . GLN B 1 164 ? -18.780 15.110 -69.716 1.00 31.08 168 GLN B C 1
ATOM 3277 O O . GLN B 1 164 ? -18.134 15.702 -70.578 1.00 32.59 168 GLN B O 1
ATOM 3283 N N . CYS B 1 165 ? -19.667 14.160 -70.004 1.00 27.06 169 CYS B N 1
ATOM 3284 C CA . CYS B 1 165 ? -19.970 13.785 -71.384 1.00 27.64 169 CYS B CA 1
ATOM 3285 C C . CYS B 1 165 ? -21.102 14.635 -71.954 1.00 29.90 169 CYS B C 1
ATOM 3286 O O . CYS B 1 165 ? -21.543 14.405 -73.077 1.00 32.33 169 CYS B O 1
ATOM 3289 N N . GLU B 1 166 ? -21.589 15.589 -71.160 1.00 27.26 170 GLU B N 1
ATOM 3290 C CA . GLU B 1 166 ? -22.723 16.432 -71.549 1.00 37.09 170 GLU B CA 1
ATOM 3291 C C . GLU B 1 166 ? -23.921 15.581 -71.970 1.00 34.34 170 GLU B C 1
ATOM 3292 O O . GLU B 1 166 ? -24.632 15.900 -72.917 1.00 33.90 170 GLU B O 1
ATOM 3298 N N . TRP B 1 167 ? -24.125 14.486 -71.256 1.00 29.74 171 TRP B N 1
ATOM 3299 C CA . TRP B 1 167 ? -25.189 13.546 -71.562 1.00 26.78 171 TRP B CA 1
ATOM 3300 C C . TRP B 1 167 ? -26.343 13.802 -70.606 1.00 30.66 171 TRP B C 1
ATOM 3301 O O . TRP B 1 167 ? -26.120 14.080 -69.431 1.00 30.21 171 TRP B O 1
ATOM 3312 N N . ARG B 1 168 ? -27.572 13.730 -71.104 1.00 28.95 172 ARG B N 1
ATOM 3313 C CA . ARG B 1 168 ? -28.742 13.921 -70.251 1.00 28.87 172 ARG B CA 1
ATOM 3314 C C . ARG B 1 168 ? -29.785 12.861 -70.576 1.00 31.53 172 ARG B C 1
ATOM 3315 O O . ARG B 1 168 ? -30.152 12.687 -71.734 1.00 32.66 172 ARG B O 1
ATOM 3323 N N . PRO B 1 169 ? -30.267 12.135 -69.559 1.00 30.42 173 PRO B N 1
ATOM 3324 C CA . PRO B 1 169 ? -31.278 11.141 -69.935 1.00 30.85 173 PRO B CA 1
ATOM 3325 C C . PRO B 1 169 ? -32.628 11.808 -70.183 1.00 32.69 173 PRO B C 1
ATOM 3326 O O . PRO B 1 169 ? -33.107 12.534 -69.305 1.00 30.05 173 PRO B O 1
ATOM 3330 N N . ASP B 1 170 ? -33.215 11.599 -71.362 1.00 27.40 174 ASP B N 1
ATOM 3331 C CA . ASP B 1 170 ? -34.573 12.078 -71.613 1.00 27.52 174 ASP B CA 1
ATOM 3332 C C . ASP B 1 170 ? -35.539 10.899 -71.540 1.00 30.28 174 ASP B C 1
ATOM 3333 O O . ASP B 1 170 ? -36.743 11.064 -71.687 1.00 29.74 174 ASP B O 1
ATOM 3338 N N . THR B 1 171 ? -34.989 9.710 -71.305 1.00 27.40 175 THR B N 1
ATOM 3339 C CA . THR B 1 171 ? -35.775 8.479 -71.248 1.00 31.17 175 THR B CA 1
ATOM 3340 C C . THR B 1 171 ? -35.284 7.610 -70.086 1.00 31.63 175 THR B C 1
ATOM 3341 O O . THR B 1 171 ? -34.088 7.332 -69.982 1.00 32.39 175 THR B O 1
ATOM 3345 N N . PHE B 1 172 ? -36.199 7.204 -69.210 1.00 29.54 176 PHE B N 1
ATOM 3346 C CA . PHE B 1 172 ? -35.878 6.222 -68.170 1.00 30.72 176 PHE B CA 1
ATOM 3347 C C . PHE B 1 172 ? -36.585 4.914 -68.473 1.00 32.02 176 PHE B C 1
ATOM 3348 O O . PHE B 1 172 ? -37.793 4.877 -68.688 1.00 30.68 176 PHE B O 1
ATOM 3356 N N . LEU B 1 173 ? -35.809 3.845 -68.526 1.00 30.85 177 LEU B N 1
ATOM 3357 C CA . LEU B 1 173 ? -36.366 2.528 -68.723 1.00 33.35 177 LEU B CA 1
ATOM 3358 C C . LEU B 1 173 ? -36.402 1.837 -67.370 1.00 30.49 177 LEU B C 1
ATOM 3359 O O . LEU B 1 173 ? -35.362 1.679 -66.728 1.00 29.71 177 LEU B O 1
ATOM 3364 N N . ASP B 1 174 ? -37.595 1.456 -66.925 1.00 32.14 178 ASP B N 1
ATOM 3365 C CA . ASP B 1 174 ? -37.739 0.753 -65.650 1.00 31.58 178 ASP B CA 1
ATOM 3366 C C . ASP B 1 174 ? -37.264 -0.690 -65.805 1.00 33.62 178 ASP B C 1
ATOM 3367 O O . ASP B 1 174 ? -37.899 -1.476 -66.499 1.00 32.83 178 ASP B O 1
ATOM 3372 N N . ILE B 1 175 ? -36.145 -1.035 -65.167 1.00 31.29 179 ILE B N 1
ATOM 3373 C CA . ILE B 1 175 ? -35.599 -2.385 -65.299 1.00 30.64 179 ILE B CA 1
ATOM 3374 C C . ILE B 1 175 ? -35.711 -3.171 -63.981 1.00 31.46 179 ILE B C 1
ATOM 3375 O O . ILE B 1 175 ? -34.998 -4.155 -63.762 1.00 32.71 179 ILE B O 1
ATOM 3380 N N . THR B 1 176 ? -36.623 -2.738 -63.118 1.00 31.31 180 THR B N 1
ATOM 3381 C CA . THR B 1 176 ? -36.832 -3.382 -61.831 1.00 31.63 180 THR B CA 1
ATOM 3382 C C . THR B 1 176 ? -37.143 -4.872 -61.998 1.00 37.35 180 THR B C 1
ATOM 3383 O O . THR B 1 176 ? -36.637 -5.697 -61.242 1.00 32.59 180 THR B O 1
ATOM 3387 N N . SER B 1 177 ? -37.929 -5.220 -63.014 1.00 30.40 181 SER B N 1
ATOM 3388 C CA . SER B 1 177 ? -38.348 -6.604 -63.214 1.00 31.80 181 SER B CA 1
ATOM 3389 C C . SER B 1 177 ? -37.218 -7.516 -63.689 1.00 34.62 181 SER B C 1
ATOM 3390 O O . SER B 1 177 ? -37.368 -8.734 -63.698 1.00 34.14 181 SER B O 1
ATOM 3393 N N . VAL B 1 178 ? -36.090 -6.942 -64.088 1.00 29.13 182 VAL B N 1
ATOM 3394 C CA . VAL B 1 178 ? -34.993 -7.760 -64.601 1.00 31.46 182 VAL B CA 1
ATOM 3395 C C . VAL B 1 178 ? -33.665 -7.442 -63.921 1.00 30.72 182 VAL B C 1
ATOM 3396 O O . VAL B 1 178 ? -32.605 -7.841 -64.408 1.00 30.74 182 VAL B O 1
ATOM 3400 N N . TRP B 1 179 ? -33.714 -6.740 -62.790 1.00 31.21 183 TRP B N 1
ATOM 3401 C CA . TRP B 1 179 ? -32.471 -6.306 -62.156 1.00 31.99 183 TRP B CA 1
ATOM 3402 C C . TRP B 1 179 ? -31.558 -7.484 -61.829 1.00 32.19 183 TRP B C 1
ATOM 3403 O O . TRP B 1 179 ? -30.346 -7.389 -61.991 1.00 31.49 183 TRP B O 1
ATOM 3414 N N . ASP B 1 180 ? -32.142 -8.592 -61.376 1.00 31.63 184 ASP B N 1
ATOM 3415 C CA . ASP B 1 180 ? -31.353 -9.773 -61.024 1.00 38.68 184 ASP B CA 1
ATOM 3416 C C . ASP B 1 180 ? -30.584 -10.316 -62.235 1.00 34.26 184 ASP B C 1
ATOM 3417 O O . ASP B 1 180 ? -29.469 -10.814 -62.095 1.00 34.90 184 ASP B O 1
ATOM 3422 N N . LYS B 1 181 ? -31.158 -10.200 -63.430 1.00 33.71 185 LYS B N 1
ATOM 3423 C CA . LYS B 1 181 ? -30.431 -10.612 -64.634 1.00 32.39 185 LYS B CA 1
ATOM 3424 C C . LYS B 1 181 ? -29.285 -9.656 -64.945 1.00 33.13 185 LYS B C 1
ATOM 3425 O O . LYS B 1 181 ? -28.176 -10.090 -65.292 1.00 33.05 185 LYS B O 1
ATOM 3431 N N . LYS B 1 182 ? -29.527 -8.355 -64.810 1.00 32.06 186 LYS B N 1
ATOM 3432 C CA . LYS B 1 182 ? -28.448 -7.418 -65.108 1.00 32.28 186 LYS B CA 1
ATOM 3433 C C . LYS B 1 182 ? -27.283 -7.631 -64.149 1.00 31.40 186 LYS B C 1
ATOM 3434 O O . LYS B 1 182 ? -26.121 -7.648 -64.564 1.00 30.35 186 LYS B O 1
ATOM 3440 N N . TYR B 1 183 ? -27.590 -7.799 -62.866 1.00 31.33 187 TYR B N 1
ATOM 3441 C CA . TYR B 1 183 ? -26.523 -7.951 -61.883 1.00 31.14 187 TYR B CA 1
ATOM 3442 C C . TYR B 1 183 ? -25.776 -9.277 -62.079 1.00 31.37 187 TYR B C 1
ATOM 3443 O O . TYR B 1 183 ? -24.549 -9.327 -61.965 1.00 35.03 187 TYR B O 1
ATOM 3452 N N . ALA B 1 184 ? -26.498 -10.345 -62.399 1.00 33.50 188 ALA B N 1
ATOM 3453 C CA . ALA B 1 184 ? -25.833 -11.619 -62.678 1.00 31.44 188 ALA B CA 1
ATOM 3454 C C . ALA B 1 184 ? -24.856 -11.477 -63.849 1.00 33.88 188 ALA B C 1
ATOM 3455 O O . ALA B 1 184 ? -23.759 -12.038 -63.826 1.00 32.04 188 ALA B O 1
ATOM 3457 N N . ALA B 1 185 ? -25.245 -10.715 -64.868 1.00 32.52 189 ALA B N 1
ATOM 3458 C CA . ALA B 1 185 ? -24.367 -10.499 -66.020 1.00 33.12 189 ALA B CA 1
ATOM 3459 C C . ALA B 1 185 ? -23.192 -9.605 -65.626 1.00 32.51 189 ALA B C 1
ATOM 3460 O O . ALA B 1 185 ? -22.053 -9.801 -66.071 1.00 32.28 189 ALA B O 1
ATOM 3462 N N . ILE B 1 186 ? -23.472 -8.631 -64.768 1.00 31.58 190 ILE B N 1
ATOM 3463 C CA . ILE B 1 186 ? -22.426 -7.750 -64.260 1.00 31.48 190 ILE B CA 1
ATOM 3464 C C . ILE B 1 186 ? -21.341 -8.565 -63.541 1.00 36.73 190 ILE B C 1
ATOM 3465 O O . ILE B 1 186 ? -20.148 -8.277 -63.665 1.00 34.58 190 ILE B O 1
ATOM 3470 N N . GLN B 1 187 ? -21.753 -9.600 -62.813 1.00 33.14 191 GLN B N 1
ATOM 3471 C CA . GLN B 1 187 ? -20.797 -10.427 -62.072 1.00 34.25 191 GLN B CA 1
ATOM 3472 C C . GLN B 1 187 ? -19.874 -11.233 -62.985 1.00 35.68 191 GLN B C 1
ATOM 3473 O O . GLN B 1 187 ? -18.868 -11.771 -62.521 1.00 34.83 191 GLN B O 1
ATOM 3479 N N . CYS B 1 188 ? -20.214 -11.324 -64.272 1.00 37.00 192 CYS B N 1
ATOM 3480 C CA . CYS B 1 188 ? -19.332 -11.980 -65.236 1.00 32.82 192 CYS B CA 1
ATOM 3481 C C . CYS B 1 188 ? -18.141 -11.112 -65.581 1.00 39.31 192 CYS B C 1
ATOM 3482 O O . CYS B 1 188 ? -17.195 -11.585 -66.212 1.00 36.44 192 CYS B O 1
ATOM 3485 N N . MET B 1 189 ? -18.194 -9.834 -65.207 1.00 33.66 193 MET B N 1
ATOM 3486 C CA . MET B 1 189 ? -17.081 -8.934 -65.500 1.00 35.53 193 MET B CA 1
ATOM 3487 C C . MET B 1 189 ? -15.980 -9.177 -64.469 1.00 38.69 193 MET B C 1
ATOM 3488 O O . MET B 1 189 ? -15.874 -8.462 -63.466 1.00 32.84 193 MET B O 1
ATOM 3493 N N . ALA B 1 190 ? -15.171 -10.201 -64.720 1.00 40.08 194 ALA B N 1
ATOM 3494 C CA . ALA B 1 190 ? -14.219 -10.699 -63.729 1.00 38.00 194 ALA B CA 1
ATOM 3495 C C . ALA B 1 190 ? -13.232 -9.632 -63.277 1.00 42.12 194 ALA B C 1
ATOM 3496 O O . ALA B 1 190 ? -12.666 -8.906 -64.097 1.00 37.19 194 ALA B O 1
ATOM 3498 N N . GLY B 1 191 ? -13.033 -9.546 -61.963 1.00 34.47 195 GLY B N 1
ATOM 3499 C CA . GLY B 1 191 ? -12.034 -8.660 -61.400 1.00 37.97 195 GLY B CA 1
ATOM 3500 C C . GLY B 1 191 ? -12.457 -7.205 -61.315 1.00 40.38 195 GLY B C 1
ATOM 3501 O O . GLY B 1 191 ? -11.677 -6.345 -60.903 1.00 43.66 195 GLY B O 1
ATOM 3502 N N . GLN B 1 192 ? -13.700 -6.915 -61.671 1.00 39.41 196 GLN B N 1
ATOM 3503 C CA . GLN B 1 192 ? -14.133 -5.524 -61.735 1.00 38.67 196 GLN B CA 1
ATOM 3504 C C . GLN B 1 192 ? -15.225 -5.211 -60.719 1.00 38.63 196 GLN B C 1
ATOM 3505 O O . GLN B 1 192 ? -16.178 -4.472 -61.010 1.00 37.61 196 GLN B O 1
ATOM 3511 N N . GLU B 1 193 ? -15.058 -5.758 -59.515 1.00 34.58 197 GLU B N 1
ATOM 3512 C CA . GLU B 1 193 ? -16.068 -5.678 -58.459 1.00 37.09 197 GLU B CA 1
ATOM 3513 C C . GLU B 1 193 ? -16.466 -4.238 -58.089 1.00 38.47 197 GLU B C 1
ATOM 3514 O O . GLU B 1 193 ? -17.616 -3.984 -57.720 1.00 37.33 197 GLU B O 1
ATOM 3520 N N . HIS B 1 194 ? -15.528 -3.298 -58.182 1.00 36.84 198 HIS B N 1
ATOM 3521 C CA . HIS B 1 194 ? -15.837 -1.904 -57.841 1.00 40.29 198 HIS B CA 1
ATOM 3522 C C . HIS B 1 194 ? -16.813 -1.309 -58.839 1.00 34.18 198 HIS B C 1
ATOM 3523 O O . HIS B 1 194 ? -17.686 -0.523 -58.469 1.00 34.51 198 HIS B O 1
ATOM 3530 N N . LEU B 1 195 ? -16.687 -1.716 -60.098 1.00 32.65 199 LEU B N 1
ATOM 3531 C CA . LEU B 1 195 ? -17.657 -1.318 -61.108 1.00 31.99 199 LEU B CA 1
ATOM 3532 C C . LEU B 1 195 ? -19.004 -2.029 -60.912 1.00 33.97 199 LEU B C 1
ATOM 3533 O O . LEU B 1 195 ? -20.040 -1.449 -61.220 1.00 34.65 199 LEU B O 1
ATOM 3538 N N . TRP B 1 196 ? -18.999 -3.259 -60.381 1.00 34.75 200 TRP B N 1
ATOM 3539 C CA . TRP B 1 196 ? -20.260 -3.929 -60.033 1.00 31.20 200 TRP B CA 1
ATOM 3540 C C . TRP B 1 196 ? -21.064 -3.039 -59.108 1.00 33.01 200 TRP B C 1
ATOM 3541 O O . TRP B 1 196 ? -22.270 -2.862 -59.295 1.00 31.66 200 TRP B O 1
ATOM 3552 N N A GLU B 1 197 ? -20.403 -2.479 -58.103 0.56 30.25 201 GLU B N 1
ATOM 3553 N N B GLU B 1 197 ? -20.374 -2.506 -58.097 0.44 30.29 201 GLU B N 1
ATOM 3554 C CA A GLU B 1 197 ? -21.107 -1.680 -57.113 0.56 33.38 201 GLU B CA 1
ATOM 3555 C CA B GLU B 1 197 ? -20.968 -1.661 -57.065 0.44 33.50 201 GLU B CA 1
ATOM 3556 C C A GLU B 1 197 ? -21.440 -0.294 -57.682 0.56 31.85 201 GLU B C 1
ATOM 3557 C C B GLU B 1 197 ? -21.398 -0.310 -57.654 0.44 31.89 201 GLU B C 1
ATOM 3558 O O A GLU B 1 197 ? -22.499 0.265 -57.392 0.56 31.30 201 GLU B O 1
ATOM 3559 O O B GLU B 1 197 ? -22.476 0.204 -57.353 0.44 31.34 201 GLU B O 1
ATOM 3570 N N . TYR B 1 198 ? -20.543 0.249 -58.501 1.00 31.09 202 TYR B N 1
ATOM 3571 C CA . TYR B 1 198 ? -20.787 1.555 -59.122 1.00 36.13 202 TYR B CA 1
ATOM 3572 C C . TYR B 1 198 ? -22.086 1.532 -59.923 1.00 30.62 202 TYR B C 1
ATOM 3573 O O . TYR B 1 198 ? -22.958 2.395 -59.746 1.00 30.76 202 TYR B O 1
ATOM 3582 N N . TYR B 1 199 ? -22.236 0.514 -60.768 1.00 29.89 203 TYR B N 1
ATOM 3583 C CA . TYR B 1 199 ? -23.382 0.469 -61.670 1.00 29.70 203 TYR B CA 1
ATOM 3584 C C . TYR B 1 199 ? -24.647 -0.017 -60.972 1.00 32.48 203 TYR B C 1
ATOM 3585 O O . TYR B 1 199 ? -25.757 0.242 -61.448 1.00 29.32 203 TYR B O 1
ATOM 3594 N N . THR B 1 200 ? -24.488 -0.665 -59.819 1.00 29.98 204 THR B N 1
ATOM 3595 C CA . THR B 1 200 ? -25.620 -0.886 -58.923 1.00 29.03 204 THR B CA 1
ATOM 3596 C C . THR B 1 200 ? -26.143 0.461 -58.405 1.00 28.73 204 THR B C 1
ATOM 3597 O O . THR B 1 200 ? -27.347 0.728 -58.406 1.00 28.71 204 THR B O 1
ATOM 3601 N N . ARG B 1 201 ? -25.230 1.310 -57.952 1.00 28.70 205 ARG B N 1
ATOM 3602 C CA . ARG B 1 201 ? -25.627 2.617 -57.441 1.00 29.58 205 ARG B CA 1
ATOM 3603 C C . ARG B 1 201 ? -26.253 3.466 -58.558 1.00 29.12 205 ARG B C 1
ATOM 3604 O O . ARG B 1 201 ? -27.222 4.190 -58.314 1.00 28.95 205 ARG B O 1
ATOM 3612 N N . VAL B 1 202 ? -25.735 3.349 -59.783 1.00 30.23 206 VAL B N 1
ATOM 3613 C CA . VAL B 1 202 ? -26.322 4.074 -60.916 1.00 28.59 206 VAL B CA 1
ATOM 3614 C C . VAL B 1 202 ? -27.795 3.694 -61.100 1.00 30.71 206 VAL B C 1
ATOM 3615 O O . VAL B 1 202 ? -28.668 4.556 -61.210 1.00 31.18 206 VAL B O 1
ATOM 3619 N N . ALA B 1 203 ? -28.075 2.396 -61.113 1.00 27.49 207 ALA B N 1
ATOM 3620 C CA . ALA B 1 203 ? -29.442 1.934 -61.351 1.00 26.68 207 ALA B CA 1
ATOM 3621 C C . ALA B 1 203 ? -30.375 2.379 -60.227 1.00 29.63 207 ALA B C 1
ATOM 3622 O O . ALA B 1 203 ? -31.532 2.737 -60.464 1.00 30.38 207 ALA B O 1
ATOM 3624 N N . LEU B 1 204 ? -29.869 2.370 -58.998 1.00 29.09 208 LEU B N 1
ATOM 3625 C CA . LEU B 1 204 ? -30.663 2.829 -57.865 1.00 27.69 208 LEU B CA 1
ATOM 3626 C C . LEU B 1 204 ? -30.919 4.338 -57.940 1.00 30.39 208 LEU B C 1
ATOM 3627 O O . LEU B 1 204 ? -32.030 4.783 -57.671 1.00 29.38 208 LEU B O 1
ATOM 3632 N N . GLN B 1 205 ? -29.895 5.120 -58.298 1.00 28.38 209 GLN B N 1
ATOM 3633 C CA . GLN B 1 205 ? -30.060 6.571 -58.452 1.00 29.41 209 GLN B CA 1
ATOM 3634 C C . GLN B 1 205 ? -31.073 6.878 -59.554 1.00 30.43 209 GLN B C 1
ATOM 3635 O O . GLN B 1 205 ? -31.994 7.676 -59.366 1.00 27.21 209 GLN B O 1
ATOM 3641 N N . ARG B 1 206 ? -30.911 6.220 -60.699 1.00 27.65 210 ARG B N 1
ATOM 3642 C CA . ARG B 1 206 ? -31.812 6.455 -61.817 1.00 32.48 210 ARG B CA 1
ATOM 3643 C C . ARG B 1 206 ? -33.204 5.950 -61.471 1.00 31.41 210 ARG B C 1
ATOM 3644 O O . ARG B 1 206 ? -34.208 6.506 -61.945 1.00 29.89 210 ARG B O 1
ATOM 3652 N N . GLY B 1 207 ? -33.266 4.917 -60.624 1.00 28.94 211 GLY B N 1
ATOM 3653 C CA . GLY B 1 207 ? -34.544 4.406 -60.145 1.00 27.72 211 GLY B CA 1
ATOM 3654 C C . GLY B 1 207 ? -35.315 5.476 -59.388 1.00 28.58 211 GLY B C 1
ATOM 3655 O O . GLY B 1 207 ? -36.503 5.709 -59.638 1.00 31.51 211 GLY B O 1
ATOM 3656 N N . VAL B 1 208 ? -34.633 6.140 -58.463 1.00 29.17 212 VAL B N 1
ATOM 3657 C CA . VAL B 1 208 ? -35.242 7.215 -57.688 1.00 28.61 212 VAL B CA 1
ATOM 3658 C C . VAL B 1 208 ? -35.664 8.389 -58.583 1.00 32.23 212 VAL B C 1
ATOM 3659 O O . VAL B 1 208 ? -36.751 8.948 -58.420 1.00 30.67 212 VAL B O 1
ATOM 3663 N N . GLN B 1 209 ? -34.813 8.755 -59.538 1.00 30.37 213 GLN B N 1
ATOM 3664 C CA . GLN B 1 209 ? -35.130 9.872 -60.424 1.00 26.41 213 GLN B CA 1
ATOM 3665 C C . GLN B 1 209 ? -36.305 9.509 -61.324 1.00 30.48 213 GLN B C 1
ATOM 3666 O O . GLN B 1 209 ? -37.195 10.329 -61.550 1.00 30.58 213 GLN B O 1
ATOM 3672 N N . ALA B 1 210 ? -36.326 8.275 -61.823 1.00 28.75 214 ALA B N 1
ATOM 3673 C CA . ALA B 1 210 ? -37.447 7.843 -62.653 1.00 31.30 214 ALA B CA 1
ATOM 3674 C C . ALA B 1 210 ? -38.755 7.931 -61.862 1.00 35.09 214 ALA B C 1
ATOM 3675 O O . ALA B 1 210 ? -39.766 8.430 -62.366 1.00 33.74 214 ALA B O 1
ATOM 3677 N N . LYS B 1 211 ? -38.722 7.466 -60.615 1.00 31.85 215 LYS B N 1
ATOM 3678 C CA . LYS B 1 211 ? -39.891 7.522 -59.738 1.00 32.99 215 LYS B CA 1
ATOM 3679 C C . LYS B 1 211 ? -40.356 8.965 -59.544 1.00 36.33 215 LYS B C 1
ATOM 3680 O O . LYS B 1 211 ? -41.558 9.252 -59.544 1.00 33.23 215 LYS B O 1
ATOM 3686 N N . ARG B 1 212 ? -39.399 9.875 -59.393 1.00 32.29 216 ARG B N 1
ATOM 3687 C CA . ARG B 1 212 ? -39.730 11.281 -59.193 1.00 32.40 216 ARG B CA 1
ATOM 3688 C C . ARG B 1 212 ? -40.460 11.830 -60.424 1.00 35.65 216 ARG B C 1
ATOM 3689 O O . ARG B 1 212 ? -41.339 12.687 -60.317 1.00 35.80 216 ARG B O 1
ATOM 3697 N N . ASN B 1 213 ? -40.117 11.301 -61.592 1.00 30.87 217 ASN B N 1
ATOM 3698 C CA . ASN B 1 213 ? -40.701 11.783 -62.837 1.00 32.47 217 ASN B CA 1
ATOM 3699 C C . ASN B 1 213 ? -41.992 11.074 -63.240 1.00 36.22 217 ASN B C 1
ATOM 3700 O O . ASN B 1 213 ? -42.511 11.326 -64.322 1.00 33.84 217 ASN B O 1
ATOM 3705 N N . VAL B 1 214 ? -42.505 10.195 -62.377 1.00 33.29 218 VAL B N 1
ATOM 3706 C CA . VAL B 1 214 ? -43.882 9.704 -62.516 1.00 37.89 218 VAL B CA 1
ATOM 3707 C C . VAL B 1 214 ? -44.735 10.108 -61.308 1.00 37.63 218 VAL B C 1
ATOM 3708 O O . VAL B 1 214 ? -45.900 9.738 -61.221 1.00 43.49 218 VAL B O 1
ATOM 3712 N N . GLY B 1 215 ? -44.154 10.869 -60.380 1.00 40.21 219 GLY B N 1
ATOM 3713 C CA . GLY B 1 215 ? -44.872 11.300 -59.185 1.00 39.66 219 GLY B CA 1
ATOM 3714 C C . GLY B 1 215 ? -44.333 10.593 -57.953 1.00 44.88 219 GLY B C 1
ATOM 3715 O O . GLY B 1 215 ? -44.394 9.365 -57.854 1.00 40.20 219 GLY B O 1
ATOM 3716 N N . ILE B 1 216 ? -43.784 11.358 -57.013 1.00 42.99 220 ILE B N 1
ATOM 3717 C CA . ILE B 1 216 ? -43.048 10.746 -55.905 1.00 41.40 220 ILE B CA 1
ATOM 3718 C C . ILE B 1 216 ? -43.937 9.956 -54.932 1.00 43.97 220 ILE B C 1
ATOM 3719 O O . ILE B 1 216 ? -43.446 9.078 -54.225 1.00 46.36 220 ILE B O 1
ATOM 3724 N N . THR B 1 217 ? -45.233 10.259 -54.898 1.00 42.96 221 THR B N 1
ATOM 3725 C CA . THR B 1 217 ? -46.159 9.529 -54.029 1.00 45.54 221 THR B CA 1
ATOM 3726 C C . THR B 1 217 ? -46.954 8.485 -54.808 1.00 50.07 221 THR B C 1
ATOM 3727 O O . THR B 1 217 ? -47.903 7.901 -54.292 1.00 51.50 221 THR B O 1
ATOM 3731 N N . SER B 1 218 ? -46.570 8.265 -56.059 1.00 48.51 222 SER B N 1
ATOM 3732 C CA . SER B 1 218 ? -47.225 7.274 -56.907 1.00 53.48 222 SER B CA 1
ATOM 3733 C C . SER B 1 218 ? -47.058 5.854 -56.352 1.00 51.83 222 SER B C 1
ATOM 3734 O O . SER B 1 218 ? -46.087 5.557 -55.642 1.00 45.72 222 SER B O 1
ATOM 3737 N N . ALA B 1 219 ? -48.006 4.982 -56.681 1.00 53.11 223 ALA B N 1
ATOM 3738 C CA . ALA B 1 219 ? -47.960 3.591 -56.232 1.00 56.06 223 ALA B CA 1
ATOM 3739 C C . ALA B 1 219 ? -46.913 2.801 -57.019 1.00 60.37 223 ALA B C 1
ATOM 3740 O O . ALA B 1 219 ? -46.405 1.780 -56.553 1.00 55.31 223 ALA B O 1
ATOM 3742 N N . ARG B 1 220 ? -46.605 3.294 -58.215 1.00 60.00 224 ARG B N 1
ATOM 3743 C CA . ARG B 1 220 ? -45.622 2.688 -59.112 1.00 57.60 224 ARG B CA 1
ATOM 3744 C C . ARG B 1 220 ? -44.266 2.494 -58.429 1.00 56.08 224 ARG B C 1
ATOM 3745 O O . ARG B 1 220 ? -43.600 3.465 -58.074 1.00 60.92 224 ARG B O 1
ATOM 3753 N N . ASN B 1 221 ? -43.858 1.244 -58.236 1.00 49.57 225 ASN B N 1
ATOM 3754 C CA . ASN B 1 221 ? -42.615 0.979 -57.524 1.00 49.48 225 ASN B CA 1
ATOM 3755 C C . ASN B 1 221 ? -41.399 0.801 -58.441 1.00 43.02 225 ASN B C 1
ATOM 3756 O O . ASN B 1 221 ? -41.008 -0.311 -58.778 1.00 42.12 225 ASN B O 1
ATOM 3761 N N . ILE B 1 222 ? -40.789 1.911 -58.827 1.00 38.40 226 ILE B N 1
ATOM 3762 C CA . ILE B 1 222 ? -39.622 1.865 -59.694 1.00 37.85 226 ILE B CA 1
ATOM 3763 C C . ILE B 1 222 ? -38.361 1.908 -58.842 1.00 37.17 226 ILE B C 1
ATOM 3764 O O . ILE B 1 222 ? -38.070 2.930 -58.216 1.00 35.49 226 ILE B O 1
ATOM 3769 N N . VAL B 1 223 ? -37.622 0.801 -58.799 1.00 30.28 227 VAL B N 1
ATOM 3770 C CA . VAL B 1 223 ? -36.444 0.723 -57.932 1.00 32.59 227 VAL B CA 1
ATOM 3771 C C . VAL B 1 223 ? -35.146 0.775 -58.738 1.00 32.64 227 VAL B C 1
ATOM 3772 O O . VAL B 1 223 ? -34.162 1.365 -58.298 1.00 31.98 227 VAL B O 1
ATOM 3776 N N . TYR B 1 224 ? -35.141 0.149 -59.909 1.00 28.72 228 TYR B N 1
ATOM 3777 C CA . TYR B 1 224 ? -33.963 0.169 -60.774 1.00 31.64 228 TYR B CA 1
ATOM 3778 C C . TYR B 1 224 ? -34.337 0.712 -62.148 1.00 32.35 228 TYR B C 1
ATOM 3779 O O . TYR B 1 224 ? -35.353 0.310 -62.712 1.00 29.58 228 TYR B O 1
ATOM 3788 N N . ALA B 1 225 ? -33.525 1.621 -62.689 1.00 27.39 229 ALA B N 1
ATOM 3789 C CA . ALA B 1 225 ? -33.785 2.134 -64.032 1.00 29.15 229 ALA B CA 1
ATOM 3790 C C . ALA B 1 225 ? -32.490 2.367 -64.791 1.00 30.19 229 ALA B C 1
ATOM 3791 O O . ALA B 1 225 ? -31.414 2.496 -64.196 1.00 29.36 229 ALA B O 1
ATOM 3793 N N . GLU B 1 226 ? -32.591 2.369 -66.116 1.00 31.11 230 GLU B N 1
ATOM 3794 C CA . GLU B 1 226 ? -31.491 2.810 -66.967 1.00 30.27 230 GLU B CA 1
ATOM 3795 C C . GLU B 1 226 ? -31.901 4.123 -67.631 1.00 31.50 230 GLU B C 1
ATOM 3796 O O . GLU B 1 226 ? -33.041 4.265 -68.088 1.00 30.11 230 GLU B O 1
ATOM 3802 N N . GLY B 1 227 ? -30.991 5.091 -67.644 1.00 29.29 231 GLY B N 1
ATOM 3803 C CA . GLY B 1 227 ? -31.248 6.345 -68.331 1.00 30.09 231 GLY B CA 1
ATOM 3804 C C . GLY B 1 227 ? -30.714 6.297 -69.752 1.00 32.19 231 GLY B C 1
ATOM 3805 O O . GLY B 1 227 ? -29.660 5.704 -69.998 1.00 29.18 231 GLY B O 1
ATOM 3806 N N . LEU B 1 228 ? -31.440 6.918 -70.682 1.00 28.96 232 LEU B N 1
ATOM 3807 C CA . LEU B 1 228 ? -31.015 6.979 -72.079 1.00 30.17 232 LEU B CA 1
ATOM 3808 C C . LEU B 1 228 ? -31.249 8.364 -72.665 1.00 29.91 232 LEU B C 1
ATOM 3809 O O . LEU B 1 228 ? -32.179 9.063 -72.268 1.00 29.54 232 LEU B O 1
ATOM 3814 N N . GLN B 1 229 ? -30.388 8.764 -73.597 1.00 28.90 233 GLN B N 1
ATOM 3815 C CA . GLN B 1 229 ? -30.600 10.004 -74.332 1.00 26.80 233 GLN B CA 1
ATOM 3816 C C . GLN B 1 229 ? -30.947 9.657 -75.770 1.00 31.37 233 GLN B C 1
ATOM 3817 O O . GLN B 1 229 ? -30.146 9.039 -76.488 1.00 30.27 233 GLN B O 1
ATOM 3823 N N A SER B 1 230 ? -32.146 10.046 -76.195 0.61 31.25 234 SER B N 1
ATOM 3824 N N B SER B 1 230 ? -32.148 10.043 -76.182 0.39 31.25 234 SER B N 1
ATOM 3825 C CA A SER B 1 230 ? -32.627 9.711 -77.535 0.61 32.61 234 SER B CA 1
ATOM 3826 C CA B SER B 1 230 ? -32.620 9.756 -77.528 0.39 32.59 234 SER B CA 1
ATOM 3827 C C A SER B 1 230 ? -32.040 10.644 -78.594 0.61 32.25 234 SER B C 1
ATOM 3828 C C B SER B 1 230 ? -31.890 10.624 -78.546 0.39 32.17 234 SER B C 1
ATOM 3829 O O A SER B 1 230 ? -31.948 11.854 -78.390 0.61 32.66 234 SER B O 1
ATOM 3830 O O B SER B 1 230 ? -31.537 11.769 -78.262 0.39 32.52 234 SER B O 1
ATOM 3835 N N . VAL B 1 231 ? -31.658 10.073 -79.730 1.00 30.04 235 VAL B N 1
ATOM 3836 C CA . VAL B 1 231 ? -31.043 10.843 -80.804 1.00 28.96 235 VAL B CA 1
ATOM 3837 C C . VAL B 1 231 ? -32.119 11.533 -81.651 1.00 31.94 235 VAL B C 1
ATOM 3838 O O . VAL B 1 231 ? -31.940 12.666 -82.063 1.00 29.67 235 VAL B O 1
ATOM 3842 N N . PHE B 1 232 ? -33.244 10.860 -81.881 1.00 30.34 236 PHE B N 1
ATOM 3843 C CA . PHE B 1 232 ? -34.254 11.353 -82.817 1.00 27.87 236 PHE B CA 1
ATOM 3844 C C . PHE B 1 232 ? -35.575 11.663 -82.138 1.00 31.57 236 PHE B C 1
ATOM 3845 O O . PHE B 1 232 ? -35.915 11.046 -81.134 1.00 29.65 236 PHE B O 1
ATOM 3853 N N . PRO B 1 233 ? -36.341 12.608 -82.702 1.00 30.16 237 PRO B N 1
ATOM 3854 C CA . PRO B 1 233 ? -37.679 12.861 -82.170 1.00 29.74 237 PRO B CA 1
ATOM 3855 C C . PRO B 1 233 ? -38.527 11.606 -82.274 1.00 34.83 237 PRO B C 1
ATOM 3856 O O . PRO B 1 233 ? -38.418 10.883 -83.270 1.00 31.27 237 PRO B O 1
ATOM 3860 N N . ARG B 1 234 ? -39.347 11.332 -81.267 1.00 29.46 238 ARG B N 1
ATOM 3861 C CA . ARG B 1 234 ? -40.225 10.175 -81.350 1.00 32.33 238 ARG B CA 1
ATOM 3862 C C . ARG B 1 234 ? -41.597 10.607 -81.882 1.00 33.80 238 ARG B C 1
ATOM 3863 O O . ARG B 1 234 ? -42.022 11.752 -81.719 1.00 35.99 238 ARG B O 1
ATOM 3871 N N . VAL B 1 235 ? -42.279 9.675 -82.526 1.00 31.60 239 VAL B N 1
ATOM 3872 C CA . VAL B 1 235 ? -43.562 9.948 -83.147 1.00 31.22 239 VAL B CA 1
ATOM 3873 C C . VAL B 1 235 ? -44.631 9.189 -82.374 1.00 32.85 239 VAL B C 1
ATOM 3874 O O . VAL B 1 235 ? -44.477 8.012 -82.091 1.00 31.37 239 VAL B O 1
ATOM 3878 N N . THR B 1 236 ? -45.707 9.862 -82.005 1.00 35.03 240 THR B N 1
ATOM 3879 C CA . THR B 1 236 ? -46.704 9.207 -81.176 1.00 34.67 240 THR B CA 1
ATOM 3880 C C . THR B 1 236 ? -48.105 9.754 -81.427 1.00 34.10 240 THR B C 1
ATOM 3881 O O . THR B 1 236 ? -48.284 10.727 -82.164 1.00 33.58 240 THR B O 1
ATOM 3885 N N . GLU B 1 237 ? -49.093 9.113 -80.815 1.00 34.42 241 GLU B N 1
ATOM 3886 C CA A GLU B 1 237 ? -50.490 9.496 -80.918 0.47 38.80 241 GLU B CA 1
ATOM 3887 C CA B GLU B 1 237 ? -50.463 9.612 -80.919 0.53 38.75 241 GLU B CA 1
ATOM 3888 C C . GLU B 1 237 ? -51.053 9.873 -79.543 1.00 38.86 241 GLU B C 1
ATOM 3889 O O . GLU B 1 237 ? -52.240 10.147 -79.407 1.00 38.26 241 GLU B O 1
ATOM 3900 N N . ASN B 1 238 ? -50.204 9.839 -78.520 1.00 35.15 242 ASN B N 1
ATOM 3901 C CA . ASN B 1 238 ? -50.656 10.137 -77.167 1.00 36.82 242 ASN B CA 1
ATOM 3902 C C . ASN B 1 238 ? -49.525 10.704 -76.310 1.00 37.87 242 ASN B C 1
ATOM 3903 O O . ASN B 1 238 ? -48.411 10.185 -76.324 1.00 35.17 242 ASN B O 1
ATOM 3908 N N . LEU B 1 239 ? -49.821 11.759 -75.554 1.00 36.11 243 LEU B N 1
ATOM 3909 C CA . LEU B 1 239 ? -48.777 12.538 -74.894 1.00 31.75 243 LEU B CA 1
ATOM 3910 C C . LEU B 1 239 ? -48.662 12.252 -73.405 1.00 35.76 243 LEU B C 1
ATOM 3911 O O . LEU B 1 239 ? -47.857 12.875 -72.717 1.00 32.52 243 LEU B O 1
ATOM 3916 N N . ALA B 1 240 ? -49.470 11.322 -72.905 1.00 34.51 244 ALA B N 1
ATOM 3917 C CA . ALA B 1 240 ? -49.442 10.995 -71.482 1.00 35.19 244 ALA B CA 1
ATOM 3918 C C . ALA B 1 240 ? -48.116 10.342 -71.110 1.00 37.17 244 ALA B C 1
ATOM 3919 O O . ALA B 1 240 ? -47.394 9.828 -71.971 1.00 38.15 244 ALA B O 1
#